Protein AF-A0A6A5UA09-F1 (afdb_monomer_lite)

InterPro domains:
  IPR013087 Zinc finger C2H2-type [PS00028] (313-337)
  IPR036188 FAD/NAD(P)-binding domain superfamily [G3DSA:3.50.50.60] (400-517)
  IPR036188 FAD/NAD(P)-binding domain superfamily [SSF51905] (401-532)

Secondary structure (DSSP, 8-state):
----TTPPTTGGGSPP-TT-EE-TTS-EEEEHHHHTS-SS--S-TT---TTGGGS-HHHHHHHHHT--HHHHHHHTTT-HHHHHHHHHHHHT-TT-EEEEEHHHHHTT--TTT-SB--TTGGG--EEEEEESS--SGGGT-SS-GGGSSSS-S---------S--HHHHHHHHHHHHHHH-TT--EEEEEEEEEEPTTPPSPHHHHHHHHTS-TTSEEEEEEEEE----SSSS----EEEEEEEESSSEEEE------EEEPPBPPP-HHHHHHHHHHHHHHHHHHHHHHHHHHHHHHHHHHHHSS----EE-SSTT---EESSHHHHHHHHHHH-------GGGHHHHHHHHHHHHHHHHHHHHHHHHHHHHH----SS--HHHHHHHHHHHHHHHHS-----STT-B-SS-TTTSS-GGGTTSS--SSS-BHHHHHHHHHHHHHHTTGGGG---S---------SS----PPPP-SS-PPP-S-------SS--PPP---TTGGG--SEEEETTB--TTS--TT--EEEE---SS----TTTTTS-SS-TTSSPPPP-SSSS--TTT-SS-EEEEPEEEEEETTEEEEE-SSSSEEEEE-SEEEE--S--SS--EEEE---

Structure (mmCIF, N/CA/C/O backbone):
data_AF-A0A6A5UA09-F1
#
_entry.id   AF-A0A6A5UA09-F1
#
loop_
_atom_site.group_PDB
_atom_site.id
_atom_site.type_symbol
_atom_site.label_atom_id
_atom_site.label_alt_id
_atom_site.label_comp_id
_atom_site.label_asym_id
_atom_site.label_entity_id
_atom_site.label_seq_id
_atom_site.pdbx_PDB_ins_code
_atom_site.Cartn_x
_atom_site.Cartn_y
_atom_site.Cartn_z
_atom_site.occupancy
_atom_site.B_iso_or_equiv
_atom_site.auth_seq_id
_atom_site.auth_comp_id
_atom_site.auth_asym_id
_atom_site.auth_atom_id
_atom_site.pdbx_PDB_model_num
ATOM 1 N N . MET A 1 1 ? 24.509 9.414 -16.186 1.00 39.59 1 MET A N 1
ATOM 2 C CA . MET A 1 1 ? 25.028 8.058 -15.908 1.00 39.59 1 MET A CA 1
ATOM 3 C C . MET A 1 1 ? 23.828 7.157 -15.716 1.00 39.59 1 MET A C 1
ATOM 5 O O . MET A 1 1 ? 22.984 7.497 -14.903 1.00 39.59 1 MET A O 1
ATOM 9 N N . THR A 1 2 ? 23.693 6.098 -16.506 1.00 43.97 2 THR A N 1
ATOM 10 C CA . THR A 1 2 ? 22.607 5.115 -16.386 1.00 43.97 2 THR A CA 1
ATOM 11 C C . THR A 1 2 ? 22.730 4.363 -15.059 1.00 43.97 2 THR A C 1
ATOM 13 O O . THR A 1 2 ? 23.790 3.827 -14.731 1.00 43.97 2 THR A O 1
ATOM 16 N N . TRP A 1 3 ? 21.652 4.367 -14.272 1.00 59.06 3 TRP A N 1
ATOM 17 C CA . TRP A 1 3 ? 21.629 3.852 -12.898 1.00 59.06 3 TRP A CA 1
ATOM 18 C C . TRP A 1 3 ? 21.174 2.381 -12.801 1.00 59.06 3 TRP A C 1
ATOM 20 O O . TRP A 1 3 ? 21.311 1.781 -11.744 1.00 59.06 3 TRP A O 1
ATOM 30 N N . TYR A 1 4 ? 20.725 1.754 -13.897 1.00 67.88 4 TYR A N 1
ATOM 31 C CA . TYR A 1 4 ? 20.035 0.448 -13.925 1.00 67.88 4 TYR A CA 1
ATOM 32 C C . TYR A 1 4 ? 20.914 -0.798 -13.714 1.00 67.88 4 TYR A C 1
ATOM 34 O O . TYR A 1 4 ? 20.910 -1.726 -14.519 1.00 67.88 4 TYR A O 1
ATOM 42 N N . ARG A 1 5 ? 21.703 -0.843 -12.642 1.00 72.31 5 ARG A N 1
ATOM 43 C CA . ARG A 1 5 ? 22.715 -1.889 -12.430 1.00 72.31 5 ARG A CA 1
ATOM 44 C C . ARG A 1 5 ? 22.171 -3.224 -11.907 1.00 72.31 5 ARG A C 1
ATOM 46 O O . ARG A 1 5 ? 22.930 -4.189 -11.890 1.00 72.31 5 ARG A O 1
ATOM 53 N N . ALA A 1 6 ? 20.904 -3.296 -11.492 1.00 74.00 6 ALA A N 1
ATOM 54 C CA . ALA A 1 6 ? 20.321 -4.424 -10.756 1.00 74.00 6 ALA A CA 1
ATOM 55 C C . ALA A 1 6 ? 19.254 -5.228 -11.531 1.00 74.00 6 ALA A C 1
ATOM 57 O O . ALA A 1 6 ? 18.403 -5.885 -10.931 1.00 74.00 6 ALA A O 1
ATOM 58 N N . ILE A 1 7 ? 19.280 -5.202 -12.869 1.00 77.75 7 ILE A N 1
ATOM 59 C CA . ILE A 1 7 ? 18.317 -5.952 -13.695 1.00 77.75 7 ILE A CA 1
ATOM 60 C C . ILE A 1 7 ? 18.485 -7.477 -13.460 1.00 77.75 7 ILE A C 1
ATOM 62 O O . ILE A 1 7 ? 19.593 -8.004 -13.651 1.00 77.75 7 ILE A O 1
ATOM 66 N N . PRO A 1 8 ? 17.424 -8.224 -13.073 1.00 71.88 8 PRO A N 1
ATOM 67 C CA . PRO A 1 8 ? 17.514 -9.660 -12.780 1.00 71.88 8 PRO A CA 1
ATOM 68 C C . PRO A 1 8 ? 17.943 -10.524 -13.978 1.00 71.88 8 PRO A C 1
ATOM 70 O O . PRO A 1 8 ? 17.661 -10.213 -15.134 1.00 71.88 8 PRO A O 1
ATOM 73 N N . LYS A 1 9 ? 18.612 -11.654 -13.715 1.00 75.19 9 LYS A N 1
ATOM 74 C CA . LYS A 1 9 ? 19.022 -12.615 -14.759 1.00 75.19 9 LYS A CA 1
ATOM 75 C C . LYS A 1 9 ? 17.807 -13.325 -15.366 1.00 75.19 9 LYS A C 1
ATOM 77 O O . LYS A 1 9 ? 16.845 -13.604 -14.653 1.00 75.19 9 LYS A O 1
ATOM 82 N N . GLY A 1 10 ? 17.839 -13.604 -16.674 1.00 75.06 10 GLY A N 1
ATOM 83 C CA . GLY A 1 10 ? 16.742 -14.270 -17.387 1.00 75.06 10 GLY A CA 1
ATOM 84 C C . GLY A 1 10 ? 15.466 -13.435 -17.533 1.00 75.06 10 GLY A C 1
ATOM 85 O O . GLY A 1 10 ? 14.432 -13.960 -17.946 1.00 75.06 10 GLY A O 1
ATOM 86 N N . PHE A 1 11 ? 15.501 -12.144 -17.190 1.00 75.44 11 PHE A N 1
ATOM 87 C CA . PHE A 1 11 ? 14.298 -11.318 -17.138 1.00 75.44 11 PHE A CA 1
ATOM 88 C C . PHE A 1 11 ? 13.631 -11.125 -18.514 1.00 75.44 11 PHE A C 1
ATOM 90 O O . PHE A 1 11 ? 12.405 -11.147 -18.600 1.00 75.44 11 PHE A O 1
ATOM 97 N N . TRP A 1 12 ? 14.415 -11.087 -19.598 1.00 82.62 12 TRP A N 1
ATOM 98 C CA . TRP A 1 12 ? 13.968 -11.069 -21.005 1.00 82.62 12 TRP A CA 1
ATOM 99 C C . TRP A 1 12 ? 12.974 -12.177 -21.390 1.00 82.62 12 TRP A C 1
ATOM 101 O O . TRP A 1 12 ? 12.214 -12.045 -22.356 1.00 82.62 12 TRP A O 1
ATOM 111 N N . GLN A 1 13 ? 12.915 -13.263 -20.618 1.00 82.12 13 GLN A N 1
ATOM 112 C CA . GLN A 1 13 ? 11.982 -14.365 -20.844 1.00 82.12 13 GLN A CA 1
ATOM 113 C C . GLN A 1 13 ? 10.541 -14.025 -20.440 1.00 82.12 13 GLN A C 1
ATOM 115 O O . GLN A 1 13 ? 9.606 -14.693 -20.893 1.00 82.12 13 GLN A O 1
ATOM 120 N N . ARG A 1 14 ? 10.325 -12.966 -19.652 1.00 76.69 14 ARG A N 1
ATOM 121 C CA . ARG A 1 14 ? 8.996 -12.542 -19.198 1.00 76.69 14 ARG A CA 1
ATOM 122 C C . ARG A 1 14 ? 8.246 -11.718 -20.254 1.00 76.69 14 ARG A C 1
ATOM 124 O O . ARG A 1 14 ? 8.871 -11.098 -21.116 1.00 76.69 14 ARG A O 1
ATOM 131 N N . PRO A 1 15 ? 6.901 -11.716 -20.222 1.00 76.75 15 PRO A N 1
ATOM 132 C CA . PRO A 1 15 ? 6.113 -10.847 -21.089 1.00 76.75 15 PRO A CA 1
ATOM 133 C C . PRO A 1 15 ? 6.356 -9.366 -20.759 1.00 76.75 15 PRO A C 1
ATOM 135 O O . PRO A 1 15 ? 6.518 -8.997 -19.595 1.00 76.75 15 PRO A O 1
ATOM 138 N N . LEU A 1 16 ? 6.340 -8.520 -21.795 1.00 82.25 16 LEU A N 1
ATOM 139 C CA . LEU A 1 16 ? 6.391 -7.062 -21.656 1.00 82.25 16 LEU A CA 1
ATOM 140 C C . LEU A 1 16 ? 5.157 -6.554 -20.905 1.00 82.25 16 LEU A C 1
ATOM 142 O O . LEU A 1 16 ? 4.032 -6.942 -21.220 1.00 82.25 16 LEU A O 1
ATOM 146 N N . ASN A 1 17 ? 5.370 -5.685 -19.916 1.00 82.00 17 ASN A N 1
ATOM 147 C CA . ASN A 1 17 ? 4.296 -5.111 -19.115 1.00 82.00 17 ASN A CA 1
ATOM 148 C C . ASN A 1 17 ? 4.657 -3.703 -18.626 1.00 82.00 17 ASN A C 1
ATOM 150 O O . ASN A 1 17 ? 5.453 -3.552 -17.702 1.00 82.00 17 ASN A O 1
ATOM 154 N N . PHE A 1 18 ? 4.021 -2.691 -19.213 1.00 83.69 18 PHE A N 1
ATOM 155 C CA . PHE A 1 18 ? 4.249 -1.279 -18.898 1.00 83.69 18 PHE A CA 1
ATOM 156 C C . PHE A 1 18 ? 3.587 -0.795 -17.596 1.00 83.69 18 PHE A C 1
ATOM 158 O O . PHE A 1 18 ? 3.824 0.339 -17.188 1.00 83.69 18 PHE A O 1
ATOM 165 N N . ASP A 1 19 ? 2.803 -1.646 -16.923 1.00 80.94 19 ASP A N 1
ATOM 166 C CA . ASP A 1 19 ? 2.240 -1.356 -15.595 1.00 80.94 19 ASP A CA 1
ATOM 167 C C . ASP A 1 19 ? 3.234 -1.666 -14.454 1.00 80.94 19 ASP A C 1
ATOM 169 O O . ASP A 1 19 ? 2.888 -1.543 -13.278 1.00 80.94 19 ASP A O 1
ATOM 173 N N . LEU A 1 20 ? 4.449 -2.137 -14.759 1.00 84.38 20 LEU A N 1
ATOM 174 C CA . LEU A 1 20 ? 5.466 -2.414 -13.744 1.00 84.38 20 LEU A CA 1
ATOM 175 C C . LEU A 1 20 ? 6.141 -1.135 -13.246 1.00 84.38 20 LEU A C 1
ATOM 177 O O . LEU A 1 20 ? 6.183 -0.110 -13.918 1.00 84.38 20 LEU A O 1
ATOM 181 N N . HIS A 1 21 ? 6.664 -1.218 -12.029 1.00 89.50 21 HIS A N 1
ATOM 182 C CA . HIS A 1 21 ? 7.449 -0.173 -11.387 1.00 89.50 21 HIS A CA 1
ATOM 183 C C . HIS A 1 21 ? 8.883 -0.679 -11.231 1.00 89.50 21 HIS A C 1
ATOM 185 O O . HIS A 1 21 ? 9.082 -1.885 -11.114 1.00 89.50 21 HIS A O 1
ATOM 191 N N . ALA A 1 22 ? 9.872 0.208 -11.192 1.00 87.12 22 ALA A N 1
ATOM 192 C CA . ALA A 1 22 ? 11.252 -0.131 -10.870 1.00 87.12 22 ALA A CA 1
ATOM 193 C C . ALA A 1 22 ? 11.823 0.827 -9.824 1.00 87.12 22 ALA A C 1
ATOM 195 O O . ALA A 1 22 ? 11.315 1.930 -9.642 1.00 87.12 22 ALA A O 1
ATOM 196 N N . THR A 1 23 ? 12.861 0.390 -9.119 1.00 85.50 23 THR A N 1
ATOM 197 C CA . THR A 1 23 ? 13.759 1.286 -8.390 1.00 85.50 23 THR A CA 1
ATOM 198 C C . THR A 1 23 ? 14.693 1.981 -9.377 1.00 85.50 23 THR A C 1
ATOM 200 O O . THR A 1 23 ? 14.866 1.524 -10.509 1.00 85.50 23 THR A O 1
ATOM 203 N N . THR A 1 24 ? 15.374 3.036 -8.934 1.00 80.06 24 THR A N 1
ATOM 204 C CA . THR A 1 24 ? 16.373 3.752 -9.747 1.00 80.06 24 THR A CA 1
ATOM 205 C C . THR A 1 24 ? 17.519 2.849 -10.212 1.00 80.06 24 THR A C 1
ATOM 207 O O . THR A 1 24 ? 18.127 3.097 -11.250 1.00 80.06 24 THR A O 1
ATOM 210 N N . ASN A 1 25 ? 17.793 1.762 -9.480 1.00 80.75 25 ASN A N 1
ATOM 211 C CA . ASN A 1 25 ? 18.780 0.754 -9.864 1.00 80.75 25 ASN A CA 1
ATOM 212 C C . ASN A 1 25 ? 18.248 -0.299 -10.851 1.00 80.75 25 ASN A C 1
ATOM 214 O O . ASN A 1 25 ? 18.995 -1.188 -11.260 1.00 80.75 25 ASN A O 1
ATOM 218 N N . GLY A 1 26 ? 16.982 -0.212 -11.261 1.00 81.00 26 GLY A N 1
ATOM 219 C CA . GLY A 1 26 ? 16.359 -1.109 -12.232 1.00 81.00 26 GLY A CA 1
ATOM 220 C C . GLY A 1 26 ? 15.736 -2.372 -11.634 1.00 81.00 26 GLY A C 1
ATOM 221 O O . GLY A 1 26 ? 15.387 -3.290 -12.378 1.00 81.00 26 GLY A O 1
ATOM 222 N N . GLU A 1 27 ? 15.571 -2.451 -10.309 1.00 82.69 27 GLU A N 1
ATOM 223 C CA . GLU A 1 27 ? 14.854 -3.572 -9.702 1.00 82.69 27 GLU A CA 1
ATOM 224 C C . GLU A 1 27 ? 13.352 -3.376 -9.764 1.00 82.69 27 GLU A C 1
ATOM 226 O O . GLU A 1 27 ? 12.819 -2.384 -9.275 1.00 82.69 27 GLU A O 1
ATOM 231 N N . LEU A 1 28 ? 12.638 -4.372 -10.267 1.00 82.12 28 LEU A N 1
ATOM 232 C CA . LEU A 1 28 ? 11.202 -4.240 -10.431 1.00 82.12 28 LEU A CA 1
ATOM 233 C C . LEU A 1 28 ? 10.437 -4.395 -9.114 1.00 82.12 28 LEU A C 1
ATOM 235 O O . LEU A 1 28 ? 10.789 -5.171 -8.221 1.00 82.12 28 LEU A O 1
ATOM 239 N N . ARG A 1 29 ? 9.338 -3.657 -9.037 1.00 86.50 29 ARG A N 1
ATOM 240 C CA . ARG A 1 29 ? 8.303 -3.700 -8.014 1.00 86.50 29 ARG A CA 1
ATOM 241 C C . ARG A 1 29 ? 6.969 -3.913 -8.719 1.00 86.50 29 ARG A C 1
ATOM 243 O O . ARG A 1 29 ? 6.715 -3.359 -9.790 1.00 86.50 29 ARG A O 1
ATOM 250 N N . ILE A 1 30 ? 6.114 -4.742 -8.137 1.00 87.56 30 ILE A N 1
ATOM 251 C CA . ILE A 1 30 ? 4.817 -5.077 -8.724 1.00 87.56 30 ILE A CA 1
ATOM 252 C C . ILE A 1 30 ? 3.754 -4.268 -7.976 1.00 87.56 30 ILE A C 1
ATOM 254 O O . ILE A 1 30 ? 3.595 -4.452 -6.770 1.00 87.56 30 ILE A O 1
ATOM 258 N N . PRO A 1 31 ? 3.007 -3.372 -8.640 1.00 87.06 31 PRO A N 1
ATOM 259 C CA . PRO A 1 31 ? 1.875 -2.713 -7.999 1.00 87.06 31 PRO A CA 1
ATOM 260 C C . PRO A 1 31 ? 0.827 -3.734 -7.557 1.00 87.06 31 PRO A C 1
ATOM 262 O O . PRO A 1 31 ? 0.513 -4.655 -8.316 1.00 87.06 31 PRO A O 1
ATOM 265 N N . PHE A 1 32 ? 0.220 -3.547 -6.382 1.00 86.88 32 PHE A N 1
ATOM 266 C CA . PHE A 1 32 ? -0.819 -4.456 -5.885 1.00 86.88 32 PHE A CA 1
ATOM 267 C C . PHE A 1 32 ? -1.935 -4.706 -6.906 1.00 86.88 32 PHE A C 1
ATOM 269 O O . PHE A 1 32 ? -2.311 -5.847 -7.148 1.00 86.88 32 PHE A O 1
ATOM 276 N N . ALA A 1 33 ? -2.408 -3.649 -7.578 1.00 80.62 33 ALA A N 1
ATOM 277 C CA . ALA A 1 33 ? -3.451 -3.747 -8.599 1.00 80.62 33 ALA A CA 1
ATOM 278 C C . ALA A 1 33 ? -3.078 -4.683 -9.761 1.00 80.62 33 ALA A C 1
ATOM 280 O O . ALA A 1 33 ? -3.964 -5.240 -10.404 1.00 80.62 33 ALA A O 1
ATOM 281 N N . ARG A 1 34 ? -1.782 -4.865 -10.040 1.00 81.69 34 ARG A N 1
ATOM 282 C CA . ARG A 1 34 ? -1.300 -5.824 -11.036 1.00 81.69 34 ARG A CA 1
ATOM 283 C C . ARG A 1 34 ? -1.165 -7.226 -10.454 1.00 81.69 34 ARG A C 1
ATOM 285 O O . ARG A 1 34 ? -1.489 -8.180 -11.149 1.00 81.69 34 ARG A O 1
ATOM 292 N N . TYR A 1 35 ? -0.709 -7.338 -9.211 1.00 83.69 35 TYR A N 1
ATOM 293 C CA . TYR A 1 35 ? -0.572 -8.613 -8.507 1.00 83.69 35 TYR A CA 1
ATOM 294 C C . TYR A 1 35 ? -1.899 -9.384 -8.417 1.00 83.69 35 TYR A C 1
ATOM 296 O O . TYR A 1 35 ? -1.927 -10.593 -8.613 1.00 83.69 35 TYR A O 1
ATOM 304 N N . ILE A 1 36 ? -3.008 -8.672 -8.210 1.00 81.94 36 ILE A N 1
ATOM 305 C CA . ILE A 1 36 ? -4.350 -9.264 -8.103 1.00 81.94 36 ILE A CA 1
ATOM 306 C C . ILE A 1 36 ? -5.086 -9.419 -9.446 1.00 81.94 36 ILE A C 1
ATOM 308 O O . ILE A 1 36 ? -6.236 -9.855 -9.467 1.00 81.94 36 ILE A O 1
ATOM 312 N N . ARG A 1 37 ? -4.481 -9.026 -10.577 1.00 74.31 37 ARG A N 1
ATOM 313 C CA . ARG A 1 37 ? -5.113 -9.179 -11.898 1.00 74.31 37 ARG A CA 1
ATOM 314 C C . ARG A 1 37 ? -4.883 -10.600 -12.430 1.00 74.31 37 ARG A C 1
ATOM 316 O O . ARG A 1 37 ? -3.743 -11.058 -12.405 1.00 74.31 37 ARG A O 1
ATOM 323 N N . PRO A 1 38 ? -5.914 -11.270 -12.978 1.00 63.28 38 PRO A N 1
ATOM 324 C CA . PRO A 1 38 ? -5.740 -12.557 -13.647 1.00 63.28 38 PRO A CA 1
ATOM 325 C C . PRO A 1 38 ? -4.747 -12.443 -14.809 1.00 63.28 38 PRO A C 1
ATOM 327 O O . PRO A 1 38 ? -4.749 -11.444 -15.533 1.00 63.28 38 PRO A O 1
ATOM 330 N N . SER A 1 39 ? -3.915 -13.467 -15.000 1.00 54.62 39 SER A N 1
ATOM 331 C CA . SER A 1 39 ? -2.954 -13.541 -16.106 1.00 54.62 39 SER A CA 1
ATOM 332 C C . SER A 1 39 ? -3.640 -13.691 -17.469 1.00 54.62 39 SER A C 1
ATOM 334 O O . SER A 1 39 ? -3.159 -13.104 -18.433 1.00 54.62 39 SER A O 1
ATOM 336 N N . GLU A 1 40 ? -4.793 -14.367 -17.534 1.00 50.22 40 GLU A N 1
ATOM 337 C CA . GLU A 1 40 ? -5.684 -14.458 -18.699 1.00 50.22 40 GLU A CA 1
ATOM 338 C C . GLU A 1 40 ? -7.146 -14.611 -18.231 1.00 50.22 40 GLU A C 1
ATOM 340 O O . GLU A 1 40 ? -7.437 -15.330 -17.274 1.00 50.22 40 GLU A O 1
ATOM 345 N N . SER A 1 41 ? -8.086 -13.926 -18.890 1.00 41.38 41 SER A N 1
ATOM 346 C CA . SER A 1 41 ? -9.528 -14.063 -18.637 1.00 41.38 41 SER A CA 1
ATOM 347 C C . SER A 1 41 ? -10.031 -15.387 -19.221 1.00 41.38 41 SER A C 1
ATOM 349 O O . SER A 1 41 ? -10.521 -15.424 -20.347 1.00 41.38 41 SER A O 1
ATOM 351 N N . THR A 1 42 ? -9.926 -16.480 -18.471 1.00 39.22 42 THR A N 1
ATOM 352 C CA . THR A 1 42 ? -10.472 -17.786 -18.885 1.00 39.22 42 THR A CA 1
ATOM 353 C C . THR A 1 42 ? -11.928 -18.001 -18.465 1.00 39.22 42 THR A C 1
ATOM 355 O O . THR A 1 42 ? -12.524 -19.004 -18.856 1.00 39.22 42 THR A O 1
ATOM 358 N N . CYS A 1 43 ? -12.540 -17.077 -17.715 1.00 40.34 43 CYS A N 1
ATOM 359 C CA . CYS A 1 43 ? -13.891 -17.274 -17.189 1.00 40.34 43 CYS A CA 1
ATOM 360 C C . CYS A 1 43 ? -14.958 -16.499 -17.975 1.00 40.34 43 CYS A C 1
ATOM 362 O O . CYS A 1 43 ? -14.904 -15.276 -18.095 1.00 40.34 43 CYS A O 1
ATOM 364 N N . SER A 1 44 ? -15.953 -17.236 -18.478 1.00 39.56 44 SER A N 1
ATOM 365 C CA . SER A 1 44 ? -17.200 -16.679 -19.006 1.00 39.56 44 SER A CA 1
ATOM 366 C C . SER A 1 44 ? -17.919 -15.874 -17.910 1.00 39.56 44 SER A C 1
ATOM 368 O O . SER A 1 44 ? -18.040 -16.376 -16.788 1.00 39.56 44 SER A O 1
ATOM 370 N N . PRO A 1 45 ? -18.441 -14.669 -18.208 1.00 45.38 45 PRO A N 1
ATOM 371 C CA . PRO A 1 45 ? -19.166 -13.835 -17.245 1.00 45.38 45 PRO A CA 1
ATOM 372 C C . PRO A 1 45 ? -20.468 -14.464 -16.702 1.00 45.38 45 PRO A C 1
ATOM 374 O O . PRO A 1 45 ? -21.038 -13.926 -15.756 1.00 45.38 45 PRO A O 1
ATOM 377 N N . ASP A 1 46 ? -20.914 -15.607 -17.242 1.00 38.84 46 ASP A N 1
ATOM 378 C CA . ASP A 1 46 ? -22.177 -16.268 -16.872 1.00 38.84 46 ASP A CA 1
ATOM 379 C C . ASP A 1 46 ? -22.041 -17.434 -15.871 1.00 38.84 46 ASP A C 1
ATOM 381 O O . ASP A 1 46 ? -23.046 -18.019 -15.455 1.00 38.84 46 ASP A O 1
ATOM 385 N N . ALA A 1 47 ? -20.828 -17.795 -15.438 1.00 46.00 47 ALA A N 1
ATOM 386 C CA . ALA A 1 47 ? -20.649 -18.830 -14.419 1.00 46.00 47 ALA A CA 1
ATOM 387 C C . ALA A 1 47 ? -20.879 -18.241 -13.019 1.00 46.00 47 ALA A C 1
ATOM 389 O O . ALA A 1 47 ? -19.948 -17.875 -12.302 1.00 46.00 47 ALA A O 1
ATOM 390 N N . ALA A 1 48 ? -22.145 -18.128 -12.624 1.00 48.31 48 ALA A N 1
ATOM 391 C CA . ALA A 1 48 ? -22.489 -17.764 -11.261 1.00 48.31 48 ALA A CA 1
ATOM 392 C C . ALA A 1 48 ? -21.802 -18.738 -10.274 1.00 48.31 48 ALA A C 1
ATOM 394 O O . ALA A 1 48 ? -21.747 -19.948 -10.505 1.00 48.31 48 ALA A O 1
ATOM 395 N N . PHE A 1 49 ? -21.335 -18.210 -9.138 1.00 59.84 49 PHE A N 1
ATOM 396 C CA . PHE A 1 49 ? -20.655 -18.935 -8.053 1.00 59.84 49 PHE A CA 1
ATOM 397 C C . PHE A 1 49 ? -21.582 -19.488 -6.924 1.00 59.84 49 PHE A C 1
ATOM 399 O O . PHE A 1 49 ? -21.085 -19.726 -5.822 1.00 59.84 49 PHE A O 1
ATOM 406 N N . PRO A 1 50 ? -22.917 -19.694 -7.078 1.00 57.00 50 PRO A N 1
ATOM 407 C CA . PRO A 1 50 ? -23.806 -19.932 -5.940 1.00 57.00 50 PRO A CA 1
ATOM 408 C C . PRO A 1 50 ? -23.644 -21.327 -5.325 1.00 57.00 50 PRO A C 1
ATOM 410 O O . PRO A 1 50 ? -24.065 -21.541 -4.193 1.00 57.00 50 PRO A O 1
ATOM 413 N N . GLN A 1 51 ? -23.032 -22.286 -6.031 1.00 63.41 51 GLN A N 1
ATOM 414 C CA . GLN A 1 51 ? -22.784 -23.623 -5.476 1.00 63.41 51 GLN A CA 1
ATOM 415 C C . GLN A 1 51 ? -21.707 -23.611 -4.385 1.00 63.41 51 GLN A C 1
ATOM 417 O O . GLN A 1 51 ? -21.783 -24.404 -3.452 1.00 63.41 51 GLN A O 1
ATOM 422 N N . PHE A 1 52 ? -20.745 -22.688 -4.462 1.00 69.56 52 PHE A N 1
ATOM 423 C CA . PHE A 1 52 ? -19.666 -22.582 -3.485 1.00 69.56 52 PHE A CA 1
ATOM 424 C C . PHE A 1 52 ? -20.180 -22.188 -2.098 1.00 69.56 52 PHE A C 1
ATOM 426 O O . PHE A 1 52 ? -19.820 -22.812 -1.104 1.00 69.56 52 PHE A O 1
ATOM 433 N N . SER A 1 53 ? -21.091 -21.213 -2.037 1.00 66.88 53 SER A N 1
ATOM 434 C CA . SER A 1 53 ? -21.710 -20.764 -0.784 1.00 66.88 53 SER A CA 1
ATOM 435 C C . SER A 1 53 ? -22.564 -21.843 -0.105 1.00 66.88 53 SER A C 1
ATOM 437 O O . SER A 1 53 ? -22.849 -21.722 1.082 1.00 66.88 53 SER A O 1
ATOM 439 N N . ASN A 1 54 ? -22.948 -22.896 -0.837 1.00 73.50 54 ASN A N 1
ATOM 440 C CA . ASN A 1 54 ? -23.696 -24.040 -0.309 1.00 73.50 54 ASN A CA 1
ATOM 441 C C . ASN A 1 54 ? -22.791 -25.167 0.221 1.00 73.50 54 ASN A C 1
ATOM 443 O O . ASN A 1 54 ? -23.298 -26.127 0.801 1.00 73.50 54 ASN A O 1
ATOM 447 N N . LEU A 1 55 ? -21.470 -25.088 0.021 1.00 76.50 55 LEU A N 1
ATOM 448 C CA . LEU A 1 55 ? -20.537 -26.056 0.595 1.00 76.50 55 LEU A CA 1
ATOM 449 C C . LEU A 1 55 ? -20.444 -25.869 2.121 1.00 76.50 55 LEU A C 1
ATOM 451 O O . LEU A 1 55 ? -20.527 -24.737 2.597 1.00 76.50 55 LEU A O 1
ATOM 455 N N . PRO A 1 56 ? -20.205 -26.938 2.900 1.00 84.81 56 PRO A N 1
ATOM 456 C CA . PRO A 1 56 ? -19.769 -26.821 4.290 1.00 84.81 56 PRO A CA 1
ATOM 457 C C . PRO A 1 56 ? -18.575 -25.869 4.430 1.00 84.81 56 PRO A C 1
ATOM 459 O O . PRO A 1 56 ? -17.698 -25.840 3.559 1.00 84.81 56 PRO A O 1
ATOM 462 N N . VAL A 1 57 ? -18.524 -25.115 5.530 1.00 76.94 57 VAL A N 1
ATOM 463 C CA . VAL A 1 57 ? -17.496 -24.088 5.782 1.00 76.94 57 VAL A CA 1
ATOM 464 C C . VAL A 1 57 ? -16.081 -24.664 5.658 1.00 76.94 57 VAL A C 1
ATOM 466 O O . VAL A 1 57 ? -15.197 -24.026 5.095 1.00 76.94 57 VAL A O 1
ATOM 469 N N . GLU A 1 58 ? -15.869 -25.903 6.092 1.00 82.00 58 GLU A N 1
ATOM 470 C CA . GLU A 1 58 ? -14.584 -26.598 6.015 1.00 82.00 58 GLU A CA 1
ATOM 471 C C . GLU A 1 58 ? -14.130 -26.827 4.567 1.00 82.00 58 GLU A C 1
ATOM 473 O O . GLU A 1 58 ? -12.942 -26.711 4.258 1.00 82.00 58 GLU A O 1
ATOM 478 N N . LEU A 1 59 ? -15.066 -27.137 3.663 1.00 82.75 59 LEU A N 1
ATOM 479 C CA . LEU A 1 59 ? -14.771 -27.293 2.239 1.00 82.75 59 LEU A CA 1
ATOM 480 C C . LEU A 1 59 ? -14.556 -25.937 1.568 1.00 82.75 59 LEU A C 1
ATOM 482 O O . LEU A 1 59 ? -13.654 -25.825 0.741 1.00 82.75 59 LEU A O 1
ATOM 486 N N . GLN A 1 60 ? -15.307 -24.903 1.962 1.00 82.12 60 GLN A N 1
ATOM 487 C CA . GLN A 1 60 ? -15.061 -23.538 1.489 1.00 82.12 60 GLN A CA 1
ATOM 488 C C . GLN A 1 60 ? -13.640 -23.077 1.847 1.00 82.12 60 GLN A C 1
ATOM 490 O O . GLN A 1 60 ? -12.922 -22.590 0.978 1.00 82.12 60 GLN A O 1
ATOM 495 N N . LEU A 1 61 ? -13.196 -23.306 3.088 1.00 82.12 61 LEU A N 1
ATOM 496 C CA . LEU A 1 61 ? -11.848 -22.951 3.543 1.00 82.12 61 LEU A CA 1
ATOM 497 C C . LEU A 1 61 ? -10.746 -23.716 2.794 1.00 82.12 61 LEU A C 1
ATOM 499 O O . LEU A 1 61 ? -9.751 -23.112 2.406 1.00 82.12 61 LEU A O 1
ATOM 503 N N . ARG A 1 62 ? -10.921 -25.020 2.534 1.00 85.19 62 ARG A N 1
ATOM 504 C CA . ARG A 1 62 ? -9.947 -25.805 1.747 1.00 85.19 62 ARG A CA 1
ATOM 505 C C . ARG A 1 62 ? -9.823 -25.325 0.305 1.00 85.19 62 ARG A C 1
ATOM 507 O O . ARG A 1 62 ? -8.726 -25.310 -0.248 1.00 85.19 62 ARG A O 1
ATOM 514 N N . VAL A 1 63 ? -10.945 -24.949 -0.304 1.00 84.19 63 VAL A N 1
ATOM 515 C CA . VAL A 1 63 ? -10.948 -24.378 -1.654 1.00 84.19 63 VAL A CA 1
ATOM 516 C C . VAL A 1 63 ? -10.235 -23.029 -1.647 1.00 84.19 63 VAL A C 1
ATOM 518 O O . VAL A 1 63 ? -9.341 -22.842 -2.463 1.00 84.19 63 VAL A O 1
ATOM 521 N N . LEU A 1 64 ? -10.547 -22.142 -0.692 1.00 85.62 64 LEU A N 1
ATOM 522 C CA . LEU A 1 64 ? -9.863 -20.851 -0.550 1.00 85.62 64 LEU A CA 1
ATOM 523 C C . LEU A 1 64 ? -8.345 -21.014 -0.397 1.00 85.62 64 LEU A C 1
ATOM 525 O O . LEU A 1 64 ? -7.594 -20.305 -1.051 1.00 85.62 64 LEU A O 1
ATOM 529 N N . GLN A 1 65 ? -7.884 -21.978 0.405 1.00 86.56 65 GLN A N 1
ATOM 530 C CA . GLN A 1 65 ? -6.454 -22.278 0.578 1.00 86.56 65 GLN A CA 1
ATOM 531 C C . GLN A 1 65 ? -5.748 -22.728 -0.710 1.00 86.56 65 GLN A C 1
ATOM 533 O O . GLN A 1 65 ? -4.525 -22.688 -0.774 1.00 86.56 65 GLN A O 1
ATOM 538 N N . SER A 1 66 ? -6.503 -23.181 -1.713 1.00 85.94 66 SER A N 1
ATOM 539 C CA . SER A 1 66 ? -5.973 -23.625 -3.007 1.00 85.94 66 SER A CA 1
ATOM 540 C C . SER A 1 66 ? -6.101 -22.553 -4.098 1.00 85.94 66 SER A C 1
ATOM 542 O O . SER A 1 66 ? -5.653 -22.776 -5.221 1.00 85.94 66 SER A O 1
ATOM 544 N N . CYS A 1 67 ? -6.752 -21.423 -3.804 1.00 85.44 67 CYS A N 1
ATOM 545 C CA . CYS A 1 67 ? -6.937 -20.328 -4.749 1.00 85.44 67 CYS A CA 1
ATOM 546 C C . CYS A 1 67 ? -5.656 -19.502 -4.894 1.00 85.44 67 CYS A C 1
ATOM 548 O O . CYS A 1 67 ? -4.957 -19.239 -3.918 1.00 85.44 67 CYS A O 1
ATOM 550 N N . ASP A 1 68 ? -5.395 -19.034 -6.113 1.00 85.38 68 ASP A N 1
ATOM 551 C CA . ASP A 1 68 ? -4.350 -18.049 -6.368 1.00 85.38 68 ASP A CA 1
ATOM 552 C C . ASP A 1 68 ? -4.778 -16.635 -5.932 1.00 85.38 68 ASP A C 1
ATOM 554 O O . ASP A 1 68 ? -5.948 -16.350 -5.653 1.00 85.38 68 ASP A O 1
ATOM 558 N N . SER A 1 69 ? -3.813 -15.722 -5.881 1.00 86.50 69 SER A N 1
ATOM 559 C CA . SER A 1 69 ? -4.004 -14.347 -5.412 1.00 86.50 69 SER A CA 1
ATOM 560 C C . SER A 1 69 ? -5.062 -13.550 -6.196 1.00 86.50 69 SER A C 1
ATOM 562 O O . SER A 1 69 ? -5.896 -12.893 -5.559 1.00 86.50 69 SER A O 1
ATOM 564 N N . PRO A 1 70 ? -5.126 -13.619 -7.543 1.00 83.62 70 PRO A N 1
ATOM 565 C CA . PRO A 1 70 ? -6.228 -13.031 -8.302 1.00 83.62 70 PRO A CA 1
ATOM 566 C C . PRO A 1 70 ? -7.602 -13.602 -7.933 1.00 83.62 70 PRO A C 1
ATOM 568 O O . PRO A 1 70 ? -8.546 -12.833 -7.733 1.00 83.62 70 PRO A O 1
ATOM 571 N N . THR A 1 71 ? -7.727 -14.926 -7.791 1.00 83.38 71 THR A N 1
ATOM 572 C CA . THR A 1 71 ? -8.996 -15.563 -7.409 1.00 83.38 71 THR A CA 1
ATOM 573 C C . THR A 1 71 ? -9.410 -15.154 -5.999 1.00 83.38 71 THR A C 1
ATOM 575 O O . THR A 1 71 ? -10.558 -14.763 -5.787 1.00 83.38 71 THR A O 1
ATOM 578 N N . LEU A 1 72 ? -8.480 -15.156 -5.038 1.00 85.50 72 LEU A N 1
ATOM 579 C CA . LEU A 1 72 ? -8.732 -14.679 -3.675 1.00 85.50 72 LEU A CA 1
ATOM 580 C C . LEU A 1 72 ? -9.238 -13.232 -3.678 1.00 85.50 72 LEU A C 1
ATOM 582 O O . LEU A 1 72 ? -10.230 -12.928 -3.016 1.00 85.50 72 LEU A O 1
ATOM 586 N N . SER A 1 73 ? -8.620 -12.349 -4.468 1.00 81.94 73 SER A N 1
ATOM 587 C CA . SER A 1 73 ? -9.050 -10.953 -4.599 1.00 81.94 73 SER A CA 1
ATOM 588 C C . SER A 1 73 ? -10.464 -10.808 -5.174 1.00 81.94 73 SER A C 1
ATOM 590 O O . SER A 1 73 ? -11.244 -9.986 -4.689 1.00 81.94 73 SER A O 1
ATOM 592 N N . GLN A 1 74 ? -10.842 -11.628 -6.159 1.00 77.06 74 GLN A N 1
ATOM 593 C CA . GLN A 1 74 ? -12.213 -11.645 -6.678 1.00 77.06 74 GLN A CA 1
ATOM 594 C C . GLN A 1 74 ? -13.208 -12.146 -5.626 1.00 77.06 74 GLN A C 1
ATOM 596 O O . GLN A 1 74 ? -14.267 -11.545 -5.432 1.00 77.06 74 GLN A O 1
ATOM 601 N N . LEU A 1 75 ? -12.855 -13.198 -4.883 1.00 75.00 75 LEU A N 1
ATOM 602 C CA . LEU A 1 75 ? -13.707 -13.758 -3.833 1.00 75.00 75 LEU A CA 1
ATOM 603 C C . LEU A 1 75 ? -13.951 -12.773 -2.686 1.00 75.00 75 LEU A C 1
ATOM 605 O O . LEU A 1 75 ? -15.042 -12.781 -2.111 1.00 75.00 75 LEU A O 1
ATOM 609 N N . MET A 1 76 ? -13.022 -11.846 -2.421 1.00 72.50 76 MET A N 1
ATOM 610 C CA . MET A 1 76 ? -13.244 -10.756 -1.460 1.00 72.50 76 MET A CA 1
ATOM 611 C C . MET A 1 76 ? -14.456 -9.873 -1.780 1.00 72.50 76 MET A C 1
ATOM 613 O O . MET A 1 76 ? -15.005 -9.216 -0.889 1.00 72.50 76 MET A O 1
ATOM 617 N N . GLN A 1 77 ? -14.884 -9.848 -3.041 1.00 68.12 77 GLN A N 1
ATOM 618 C CA . GLN A 1 77 ? -15.987 -9.016 -3.513 1.00 68.12 77 GLN A CA 1
ATOM 619 C C . GLN A 1 77 ? -17.349 -9.724 -3.418 1.00 68.12 77 GLN A C 1
ATOM 621 O O . GLN A 1 77 ? -18.369 -9.106 -3.709 1.00 68.12 77 GLN A O 1
ATOM 626 N N . THR A 1 78 ? -17.387 -10.993 -2.990 1.00 62.12 78 THR A N 1
ATOM 627 C CA . THR A 1 78 ? -18.599 -11.833 -3.045 1.00 62.12 78 THR A CA 1
ATOM 628 C C . THR A 1 78 ? -19.438 -11.823 -1.764 1.00 62.12 78 THR A C 1
ATOM 630 O O . THR A 1 78 ? -20.649 -11.652 -1.841 1.00 62.12 78 THR A O 1
ATOM 633 N N . SER A 1 79 ? -18.830 -11.998 -0.584 1.00 67.38 79 SER A N 1
ATOM 634 C CA . SER A 1 79 ? -19.525 -11.980 0.716 1.00 67.38 79 SER A CA 1
ATOM 635 C C . SER A 1 79 ? -18.597 -11.536 1.850 1.00 67.38 79 SER A C 1
ATOM 637 O O . SER A 1 79 ? -17.376 -11.587 1.710 1.00 67.38 79 SER A O 1
ATOM 639 N N . SER A 1 80 ? -19.155 -11.115 2.990 1.00 65.31 80 SER A N 1
ATOM 640 C CA . SER A 1 80 ? -18.372 -10.663 4.154 1.00 65.31 80 SER A CA 1
ATOM 641 C C . SER A 1 80 ? -17.507 -11.772 4.766 1.00 65.31 80 SER A C 1
ATOM 643 O O . SER A 1 80 ? -16.344 -11.532 5.084 1.00 65.31 80 SER A O 1
ATOM 645 N N . PHE A 1 81 ? -18.040 -12.992 4.879 1.00 72.31 81 PHE A N 1
ATOM 646 C CA . PHE A 1 81 ? -17.298 -14.150 5.384 1.00 72.31 81 PHE A CA 1
ATOM 647 C C . PHE A 1 81 ? -16.107 -14.491 4.478 1.00 72.31 81 PHE A C 1
ATOM 649 O O . PHE A 1 81 ? -14.968 -14.550 4.942 1.00 72.31 81 PHE A O 1
ATOM 656 N N . LEU A 1 82 ? -16.354 -14.633 3.171 1.00 73.25 82 LEU A N 1
ATOM 657 C CA . LEU A 1 82 ? -15.305 -14.959 2.202 1.00 73.25 82 LEU A CA 1
ATOM 658 C C . LEU A 1 82 ? -14.280 -13.840 2.075 1.00 73.25 82 LEU A C 1
ATOM 660 O O . LEU A 1 82 ? -13.099 -14.117 1.911 1.00 73.25 82 LEU A O 1
ATOM 664 N N . ARG A 1 83 ? -14.701 -12.583 2.222 1.00 77.69 83 ARG A N 1
ATOM 665 C CA . ARG A 1 83 ? -13.798 -11.434 2.265 1.00 77.69 83 ARG A CA 1
ATOM 666 C C . ARG A 1 83 ? -12.790 -11.526 3.393 1.00 77.69 83 ARG A C 1
ATOM 668 O O . ARG A 1 83 ? -11.613 -11.300 3.141 1.00 77.69 83 ARG A O 1
ATOM 675 N N . THR A 1 84 ? -13.222 -11.855 4.604 1.00 77.25 84 THR A N 1
ATOM 676 C CA . THR A 1 84 ? -12.312 -11.964 5.750 1.00 77.25 84 THR A CA 1
ATOM 677 C C . THR A 1 84 ? -11.303 -13.092 5.554 1.00 77.25 84 THR A C 1
ATOM 679 O O . THR A 1 84 ? -10.105 -12.875 5.723 1.00 77.25 84 THR A O 1
ATOM 682 N N . GLU A 1 85 ? -11.759 -14.275 5.143 1.00 83.06 85 GLU A N 1
ATOM 683 C CA . GLU A 1 85 ? -10.877 -15.435 4.962 1.00 83.06 85 GLU A CA 1
ATOM 684 C C . GLU A 1 85 ? -9.953 -15.289 3.747 1.00 83.06 85 GLU A C 1
ATOM 686 O O . GLU A 1 85 ? -8.757 -15.562 3.844 1.00 83.06 85 GLU A O 1
ATOM 691 N N . ALA A 1 86 ? -10.453 -14.763 2.627 1.00 85.06 86 ALA A N 1
ATOM 692 C CA . ALA A 1 86 ? -9.618 -14.482 1.466 1.00 85.06 86 ALA A CA 1
ATOM 693 C C . ALA A 1 86 ? -8.576 -13.394 1.761 1.00 85.06 86 ALA A C 1
ATOM 695 O O . ALA A 1 86 ? -7.450 -13.500 1.281 1.00 85.06 86 ALA A O 1
ATOM 696 N N . LYS A 1 87 ? -8.913 -12.359 2.556 1.00 84.12 87 LYS A N 1
ATOM 697 C CA . LYS A 1 87 ? -7.947 -11.324 2.977 1.00 84.12 87 LYS A CA 1
ATOM 698 C C . LYS A 1 87 ? -6.801 -11.942 3.765 1.00 84.12 87 LYS A C 1
ATOM 700 O O . LYS A 1 87 ? -5.650 -11.675 3.439 1.00 84.12 87 LYS A O 1
ATOM 705 N N . LYS A 1 88 ? -7.111 -12.794 4.748 1.00 87.00 88 LYS A N 1
ATOM 706 C CA . LYS A 1 88 ? -6.088 -13.510 5.521 1.00 87.00 88 LYS A CA 1
ATOM 707 C C . LYS A 1 88 ? -5.124 -14.234 4.590 1.00 87.00 88 LYS A C 1
ATOM 709 O O . LYS A 1 88 ? -3.936 -13.960 4.652 1.00 87.00 88 LYS A O 1
ATOM 714 N N . LEU A 1 89 ? -5.653 -15.067 3.691 1.00 89.56 89 LEU A N 1
ATOM 715 C CA . LEU A 1 89 ? -4.850 -15.893 2.787 1.00 89.56 89 LEU A CA 1
ATOM 716 C C . LEU A 1 89 ? -4.024 -15.073 1.787 1.00 89.56 89 LEU A C 1
ATOM 718 O O . LEU A 1 89 ? -2.853 -15.377 1.588 1.00 89.56 89 LEU A O 1
ATOM 722 N N . LEU A 1 90 ? -4.599 -14.020 1.193 1.00 89.06 90 LEU A N 1
ATOM 723 C CA . LEU A 1 90 ? -3.901 -13.183 0.209 1.00 89.06 90 LEU A CA 1
ATOM 724 C C . LEU A 1 90 ? -2.680 -12.482 0.820 1.00 89.06 90 LEU A C 1
ATOM 726 O O . LEU A 1 90 ? -1.610 -12.427 0.214 1.00 89.06 90 LEU A O 1
ATOM 730 N N . PHE A 1 91 ? -2.847 -11.907 2.011 1.00 88.25 91 PHE A N 1
ATOM 731 C CA . PHE A 1 91 ? -1.798 -11.126 2.671 1.00 88.25 91 PHE A CA 1
ATOM 732 C C . PHE A 1 91 ? -0.834 -11.992 3.496 1.00 88.25 91 PHE A C 1
ATOM 734 O O . PHE A 1 91 ? 0.267 -11.541 3.811 1.00 88.25 91 PHE A O 1
ATOM 741 N N . SER A 1 92 ? -1.195 -13.250 3.768 1.00 89.25 92 SER A N 1
ATOM 742 C CA . SER A 1 92 ? -0.323 -14.243 4.397 1.00 89.25 92 SER A CA 1
ATOM 743 C C . SER A 1 92 ? 0.445 -15.128 3.408 1.00 89.25 92 SER A C 1
ATOM 745 O O . SER A 1 92 ? 0.991 -16.144 3.832 1.00 89.25 92 SER A O 1
ATOM 747 N N . ASP A 1 93 ? 0.448 -14.814 2.109 1.00 87.94 93 ASP A N 1
ATOM 748 C CA . ASP A 1 93 ? 1.163 -15.610 1.103 1.00 87.94 93 ASP A CA 1
ATOM 749 C C . ASP A 1 93 ? 2.671 -15.658 1.431 1.00 87.94 93 ASP A C 1
ATOM 751 O O . ASP A 1 93 ? 3.327 -14.610 1.452 1.00 87.94 93 ASP A O 1
ATOM 755 N N . PRO A 1 94 ? 3.243 -16.846 1.708 1.00 86.44 94 PRO A N 1
ATOM 756 C CA . PRO A 1 94 ? 4.651 -16.957 2.051 1.00 86.44 94 PRO A CA 1
ATOM 757 C C . PRO A 1 94 ? 5.564 -16.615 0.869 1.00 86.44 94 PRO A C 1
ATOM 759 O O . PRO A 1 94 ? 6.708 -16.245 1.090 1.00 86.44 94 PRO A O 1
ATOM 762 N N . GLU A 1 95 ? 5.119 -16.672 -0.380 1.00 85.50 95 GLU A N 1
ATOM 763 C CA . GLU A 1 95 ? 5.995 -16.401 -1.525 1.00 85.50 95 GLU A CA 1
ATOM 764 C C . GLU A 1 95 ? 6.124 -14.908 -1.849 1.00 85.50 95 GLU A C 1
ATOM 766 O O . GLU A 1 95 ? 6.864 -14.526 -2.756 1.00 85.50 95 GLU A O 1
ATOM 771 N N . VAL A 1 96 ? 5.441 -14.045 -1.095 1.00 89.50 96 VAL A N 1
ATOM 772 C CA . VAL A 1 96 ? 5.308 -12.626 -1.411 1.00 89.50 96 VAL A CA 1
ATOM 773 C C . VAL A 1 96 ? 5.837 -11.733 -0.299 1.00 89.50 96 VAL A C 1
ATOM 775 O O . VAL A 1 96 ? 5.544 -11.929 0.875 1.00 89.50 96 VAL A O 1
ATOM 778 N N . TRP A 1 97 ? 6.579 -10.697 -0.692 1.00 92.38 97 TRP A N 1
ATOM 779 C CA . TRP A 1 97 ? 6.995 -9.618 0.198 1.00 92.38 97 TRP A CA 1
ATOM 780 C C . TRP A 1 97 ? 6.194 -8.355 -0.079 1.00 92.38 97 TRP A C 1
ATOM 782 O O . TRP A 1 97 ? 6.158 -7.869 -1.212 1.00 92.38 97 TRP A O 1
ATOM 792 N N . TYR A 1 98 ? 5.596 -7.793 0.966 1.00 93.00 98 TYR A N 1
ATOM 793 C CA . TYR A 1 98 ? 4.908 -6.509 0.892 1.00 93.00 98 TYR A CA 1
ATOM 794 C C . TYR A 1 98 ? 5.874 -5.379 1.244 1.00 93.00 98 TYR A C 1
ATOM 796 O O . TYR A 1 98 ? 6.467 -5.383 2.319 1.00 93.00 98 TYR A O 1
ATOM 804 N N . CYS A 1 99 ? 6.054 -4.428 0.330 1.00 91.56 99 CYS A N 1
ATOM 805 C CA . CYS A 1 99 ? 7.030 -3.355 0.479 1.00 91.56 99 CYS A CA 1
ATOM 806 C C . CYS A 1 99 ? 6.441 -2.152 1.214 1.00 91.56 99 CYS A C 1
ATOM 808 O O . CYS A 1 99 ? 5.408 -1.618 0.802 1.00 91.56 99 CYS A O 1
ATOM 810 N N . VAL A 1 100 ? 7.154 -1.685 2.235 1.00 89.38 100 VAL A N 1
ATOM 811 C CA . VAL A 1 100 ? 6.840 -0.485 3.011 1.00 89.38 100 VAL A CA 1
ATOM 812 C C . VAL A 1 100 ? 8.079 0.393 3.105 1.00 89.38 100 VAL A C 1
ATOM 814 O O . VAL A 1 100 ? 9.187 -0.103 3.289 1.00 89.38 100 VAL A O 1
ATOM 817 N N . ASP A 1 101 ? 7.887 1.699 2.971 1.00 85.62 101 ASP A N 1
ATOM 818 C CA . ASP A 1 101 ? 8.961 2.670 3.151 1.00 85.62 101 ASP A CA 1
ATOM 819 C C . ASP A 1 101 ? 9.302 2.819 4.642 1.00 85.62 101 ASP A C 1
ATOM 821 O O . ASP A 1 101 ? 8.413 3.004 5.481 1.00 85.62 101 ASP A O 1
ATOM 825 N N . ALA A 1 102 ? 10.589 2.737 4.978 1.00 87.31 102 ALA A N 1
ATOM 826 C CA . ALA A 1 102 ? 11.070 2.930 6.337 1.00 87.31 102 ALA A CA 1
ATOM 827 C C . ALA A 1 102 ? 10.740 4.322 6.888 1.00 87.31 102 ALA A C 1
ATOM 829 O O . ALA A 1 102 ? 10.495 4.437 8.089 1.00 87.31 102 ALA A O 1
ATOM 830 N N . LYS A 1 103 ? 10.711 5.360 6.037 1.00 80.81 103 LYS A N 1
ATOM 831 C CA . LYS A 1 103 ? 10.457 6.756 6.424 1.00 80.81 103 LYS A CA 1
ATOM 832 C C . LYS A 1 103 ? 9.173 6.871 7.239 1.00 80.81 103 LYS A C 1
ATOM 834 O O . LYS A 1 103 ? 9.205 7.343 8.369 1.00 80.81 103 LYS A O 1
ATOM 839 N N . TRP A 1 104 ? 8.083 6.308 6.726 1.00 78.88 104 TRP A N 1
ATOM 840 C CA . TRP A 1 104 ? 6.785 6.338 7.398 1.00 78.88 104 TRP A CA 1
ATOM 841 C C . TRP A 1 104 ? 6.819 5.684 8.792 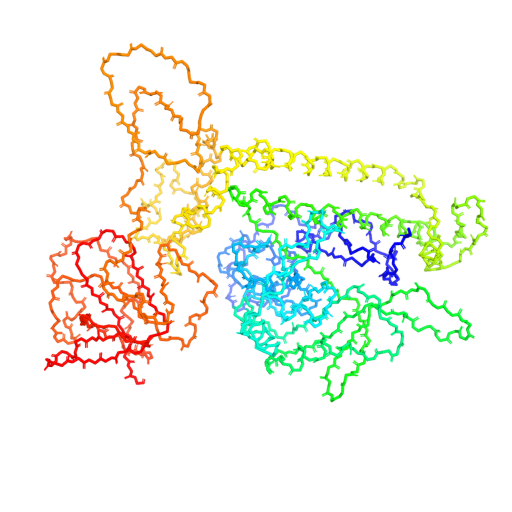1.00 78.88 104 TRP A C 1
ATOM 843 O O . TRP A 1 104 ? 6.229 6.202 9.738 1.00 78.88 104 TRP A O 1
ATOM 853 N N . LEU A 1 105 ? 7.539 4.569 8.961 1.00 81.75 105 LEU A N 1
ATOM 854 C CA . LEU A 1 105 ? 7.677 3.897 10.262 1.00 81.75 105 LEU A CA 1
ATOM 855 C C . LEU A 1 105 ? 8.574 4.671 11.242 1.00 81.75 105 LEU A C 1
ATOM 857 O O . LEU A 1 105 ? 8.338 4.636 12.456 1.00 81.75 105 LEU A O 1
ATOM 861 N N . LEU A 1 106 ? 9.599 5.353 10.726 1.00 79.50 106 LEU A N 1
ATOM 862 C CA . LEU A 1 106 ? 10.490 6.213 11.506 1.00 79.50 106 LEU A CA 1
ATOM 863 C C . LEU A 1 106 ? 9.760 7.474 11.994 1.00 79.50 106 LEU A C 1
ATOM 865 O O . LEU A 1 106 ? 9.935 7.853 13.149 1.00 79.50 106 LEU A O 1
ATOM 869 N N . GLU A 1 107 ? 8.857 8.028 11.183 1.00 66.38 107 GLU A N 1
ATOM 870 C CA . GLU A 1 107 ? 7.998 9.185 11.502 1.00 66.38 107 GLU A CA 1
ATOM 871 C C . GLU A 1 107 ? 6.846 8.860 12.467 1.00 66.38 107 GLU A C 1
ATOM 873 O O . GLU A 1 107 ? 6.010 9.707 12.762 1.00 66.38 107 GLU A O 1
ATOM 878 N N . GLY A 1 108 ? 6.790 7.636 12.995 1.00 64.62 108 GLY A N 1
ATOM 879 C CA . GLY A 1 108 ? 5.790 7.225 13.981 1.00 64.62 108 GLY A CA 1
ATOM 880 C C . GLY A 1 108 ? 4.699 6.311 13.430 1.00 64.62 108 GLY A C 1
ATOM 881 O O . GLY A 1 108 ? 3.924 5.769 14.217 1.00 64.62 108 GLY A O 1
ATOM 882 N N . GLY A 1 109 ? 4.671 6.062 12.117 1.00 65.38 109 GLY A N 1
ATOM 883 C CA . GLY A 1 109 ? 3.766 5.096 11.497 1.00 65.38 109 GLY A CA 1
ATOM 884 C C . GLY A 1 109 ? 2.294 5.497 11.587 1.00 65.38 109 GLY A C 1
ATOM 885 O O . GLY A 1 109 ? 1.417 4.637 11.696 1.00 65.38 109 GLY A O 1
ATOM 886 N N . TYR A 1 110 ? 2.002 6.800 11.578 1.00 64.69 110 TYR A N 1
ATOM 887 C CA . TYR A 1 110 ? 0.637 7.297 11.701 1.00 64.69 110 TYR A CA 1
ATOM 888 C C . TYR A 1 110 ? -0.206 6.861 10.488 1.00 64.69 110 TYR A C 1
ATOM 890 O O . TYR A 1 110 ? 0.187 7.102 9.343 1.00 64.69 110 TYR A O 1
ATOM 898 N N . PRO A 1 111 ? -1.390 6.243 10.688 1.00 61.69 111 PRO A N 1
ATOM 899 C CA . PRO A 1 111 ? -2.268 5.850 9.581 1.00 61.69 111 PRO A CA 1
ATOM 900 C C . PRO A 1 111 ? -2.736 7.026 8.712 1.00 61.69 111 PRO A C 1
ATOM 902 O O . PRO A 1 111 ? -3.058 6.835 7.540 1.00 61.69 111 PRO A O 1
ATOM 905 N N . GLY A 1 112 ? -2.777 8.236 9.282 1.00 57.38 112 GLY A N 1
ATOM 906 C CA . GLY A 1 112 ? -3.103 9.468 8.562 1.00 57.38 112 GLY A CA 1
ATOM 907 C C . GLY A 1 112 ? -2.089 9.793 7.467 1.00 57.38 112 GLY A C 1
ATOM 908 O O . GLY A 1 112 ? -2.497 10.207 6.385 1.00 57.38 112 GLY A O 1
ATOM 909 N N . ASP A 1 113 ? -0.813 9.489 7.703 1.00 57.19 113 ASP A N 1
ATOM 910 C CA . ASP A 1 113 ? 0.308 9.793 6.803 1.00 57.19 113 ASP A CA 1
ATOM 911 C C . ASP A 1 113 ? 0.648 8.632 5.866 1.00 57.19 113 ASP A C 1
ATOM 913 O O . ASP A 1 113 ? 1.365 8.795 4.881 1.00 57.19 113 ASP A O 1
ATOM 917 N N . ALA A 1 114 ? 0.074 7.452 6.116 1.00 68.62 114 ALA A N 1
ATOM 918 C CA . ALA A 1 114 ? 0.224 6.316 5.225 1.00 68.62 114 ALA A CA 1
ATOM 919 C C . ALA A 1 114 ? -0.344 6.648 3.836 1.00 68.62 114 ALA A C 1
ATOM 921 O O . ALA A 1 114 ? -1.499 7.052 3.702 1.00 68.62 114 ALA A O 1
ATOM 922 N N . LEU A 1 115 ? 0.435 6.419 2.777 1.00 73.38 115 LEU A N 1
ATOM 923 C CA . LEU A 1 115 ? -0.038 6.520 1.386 1.00 73.38 115 LEU A CA 1
ATOM 924 C C . LEU A 1 115 ? -0.825 5.275 0.942 1.00 73.38 115 LEU A C 1
ATOM 926 O O . LEU A 1 115 ? -1.340 5.210 -0.177 1.00 73.38 115 LEU A O 1
ATOM 930 N N . HIS A 1 116 ? -0.923 4.285 1.825 1.00 80.00 116 HIS A N 1
ATOM 931 C CA . HIS A 1 116 ? -1.447 2.957 1.555 1.00 80.00 116 HIS A CA 1
ATOM 932 C C . HIS A 1 116 ? -2.693 2.677 2.388 1.00 80.00 116 HIS A C 1
ATOM 934 O O . HIS A 1 116 ? -2.879 3.245 3.464 1.00 80.00 116 HIS A O 1
ATOM 940 N N . ASP A 1 117 ? -3.565 1.809 1.878 1.00 74.25 117 ASP A N 1
ATOM 941 C CA . ASP A 1 117 ? -4.702 1.326 2.654 1.00 74.25 117 ASP A CA 1
ATOM 942 C C . ASP A 1 117 ? -4.177 0.470 3.820 1.00 74.25 117 ASP A C 1
ATOM 944 O O . ASP A 1 117 ? -3.308 -0.379 3.668 1.00 74.25 117 ASP A O 1
ATOM 948 N N . MET A 1 118 ? -4.655 0.765 5.023 1.00 71.81 118 MET A N 1
ATOM 949 C CA . MET A 1 118 ? -4.142 0.195 6.267 1.00 71.81 118 MET A CA 1
ATOM 950 C C . MET A 1 118 ? -4.940 -1.036 6.716 1.00 71.81 118 MET A C 1
ATOM 952 O O . MET A 1 118 ? -4.517 -1.770 7.608 1.00 71.81 118 MET A O 1
ATOM 956 N N . THR A 1 119 ? -6.105 -1.286 6.108 1.00 67.69 119 THR A N 1
ATOM 957 C CA . THR A 1 119 ? -7.104 -2.252 6.600 1.00 67.69 119 THR A CA 1
ATOM 958 C C . THR A 1 119 ? -6.667 -3.714 6.509 1.00 67.69 119 THR A C 1
ATOM 960 O O . THR A 1 119 ? -7.322 -4.592 7.075 1.00 67.69 119 THR A O 1
ATOM 963 N N . PHE A 1 120 ? -5.576 -3.999 5.800 1.00 73.88 120 PHE A N 1
ATOM 964 C CA . PHE A 1 120 ? -5.071 -5.352 5.585 1.00 73.88 120 PHE A CA 1
ATOM 965 C C . PHE A 1 120 ? -3.687 -5.612 6.189 1.00 73.88 120 PHE A C 1
ATOM 967 O O . PHE A 1 120 ? -3.222 -6.749 6.127 1.00 73.88 120 PHE A O 1
ATOM 974 N N . LEU A 1 121 ? -3.038 -4.614 6.803 1.00 82.25 121 LEU A N 1
ATOM 975 C CA . LEU A 1 121 ? -1.696 -4.790 7.382 1.00 82.25 121 LEU A CA 1
ATOM 976 C C . LEU A 1 121 ? -1.674 -5.846 8.486 1.00 82.25 121 LEU A C 1
ATOM 978 O O . LEU A 1 121 ? -0.708 -6.593 8.611 1.00 82.25 121 LEU A O 1
ATOM 982 N N . ALA A 1 122 ? -2.784 -5.978 9.216 1.00 82.25 122 ALA A N 1
ATOM 983 C CA . ALA A 1 122 ? -2.957 -7.001 10.235 1.00 82.25 122 ALA A CA 1
ATOM 984 C C . ALA A 1 122 ? -2.829 -8.433 9.697 1.00 82.25 122 ALA A C 1
ATOM 986 O O . ALA A 1 122 ? -2.648 -9.341 10.493 1.00 82.25 122 ALA A O 1
ATOM 987 N N . TYR A 1 123 ? -2.922 -8.671 8.388 1.00 88.12 123 TYR A N 1
ATOM 988 C CA . TYR A 1 123 ? -2.803 -10.006 7.791 1.00 88.12 123 TYR A CA 1
ATOM 989 C C . TYR A 1 123 ? -1.438 -10.266 7.145 1.00 88.12 123 TYR A C 1
ATOM 991 O O . TYR A 1 123 ? -1.156 -11.402 6.769 1.00 88.12 123 TYR A O 1
ATOM 999 N N . VAL A 1 124 ? -0.602 -9.233 7.013 1.00 90.81 124 VAL A N 1
ATOM 1000 C CA . VAL A 1 124 ? 0.712 -9.334 6.374 1.00 90.81 124 VAL A CA 1
ATOM 1001 C C . VAL A 1 124 ? 1.648 -10.159 7.253 1.00 90.81 124 VAL A C 1
ATOM 1003 O O . VAL A 1 124 ? 1.815 -9.863 8.433 1.00 90.81 124 VAL A O 1
ATOM 1006 N N . GLN A 1 125 ? 2.264 -11.192 6.672 1.00 92.62 125 GLN A N 1
ATOM 1007 C CA . GLN A 1 125 ? 3.233 -12.042 7.379 1.00 92.62 125 GLN A CA 1
ATOM 1008 C C . GLN A 1 125 ? 4.694 -11.746 7.022 1.00 92.62 125 GLN A C 1
ATOM 1010 O O . GLN A 1 125 ? 5.574 -11.949 7.865 1.00 92.62 125 GLN A O 1
ATOM 1015 N N . ARG A 1 126 ? 4.954 -11.290 5.790 1.00 94.50 126 ARG A N 1
ATOM 1016 C CA . ARG A 1 126 ? 6.294 -11.006 5.258 1.00 94.50 126 ARG A CA 1
ATOM 1017 C C . ARG A 1 126 ? 6.384 -9.562 4.769 1.00 94.50 126 ARG A C 1
ATOM 1019 O O . ARG A 1 126 ? 5.692 -9.176 3.824 1.00 94.50 126 ARG A O 1
ATOM 1026 N N . LEU A 1 127 ? 7.238 -8.771 5.415 1.00 94.81 127 LEU A N 1
ATOM 1027 C CA . LEU A 1 127 ? 7.372 -7.333 5.178 1.00 94.81 127 LEU A CA 1
ATOM 1028 C C . LEU A 1 127 ? 8.775 -6.976 4.675 1.00 94.81 127 LEU A C 1
ATOM 1030 O O . LEU A 1 127 ? 9.765 -7.306 5.320 1.00 94.81 127 LEU A O 1
ATOM 1034 N N . ASP A 1 128 ? 8.859 -6.291 3.539 1.00 94.06 128 ASP A N 1
ATOM 1035 C CA . ASP A 1 128 ? 10.091 -5.688 3.025 1.00 94.06 128 ASP A CA 1
ATOM 1036 C C . ASP A 1 128 ? 10.099 -4.203 3.391 1.00 94.06 128 ASP A C 1
ATOM 1038 O O . ASP A 1 128 ? 9.339 -3.417 2.828 1.00 94.06 128 ASP A O 1
ATOM 1042 N N . ILE A 1 129 ? 10.931 -3.828 4.357 1.00 93.75 129 ILE A N 1
ATOM 1043 C CA . ILE A 1 129 ? 11.092 -2.444 4.792 1.00 93.75 129 ILE A CA 1
ATOM 1044 C C . ILE A 1 129 ? 12.256 -1.851 4.023 1.00 93.75 129 ILE A C 1
ATOM 1046 O O . ILE A 1 129 ? 13.416 -2.204 4.253 1.00 93.75 129 ILE A O 1
ATOM 1050 N N . HIS A 1 130 ? 11.925 -0.950 3.111 1.00 90.25 130 HIS A N 1
ATOM 1051 C CA . HIS A 1 130 ? 12.893 -0.301 2.250 1.00 90.25 130 HIS A CA 1
ATOM 1052 C C . HIS A 1 130 ? 13.443 0.951 2.923 1.00 90.25 130 HIS A C 1
ATOM 1054 O O . HIS A 1 130 ? 12.698 1.877 3.238 1.00 90.25 130 HIS A O 1
ATOM 1060 N N . PHE A 1 131 ? 14.749 0.961 3.158 1.00 87.69 131 PHE A N 1
ATOM 1061 C CA . PHE A 1 131 ? 15.480 2.084 3.715 1.00 87.69 131 PHE A CA 1
ATOM 1062 C C . PHE A 1 131 ? 16.139 2.893 2.598 1.00 87.69 131 PHE A C 1
ATOM 1064 O O . PHE A 1 131 ? 16.862 2.368 1.746 1.00 87.69 131 PHE A O 1
ATOM 1071 N N . HIS A 1 132 ? 15.964 4.210 2.672 1.00 77.06 132 HIS A N 1
ATOM 1072 C CA . HIS A 1 132 ? 16.985 5.140 2.205 1.00 77.06 132 HIS A CA 1
ATOM 1073 C C . HIS A 1 132 ? 18.237 5.024 3.088 1.00 77.06 132 HIS A C 1
ATOM 1075 O O . HIS A 1 132 ? 18.129 4.518 4.207 1.00 77.06 132 HIS A O 1
ATOM 1081 N N . PRO A 1 133 ? 19.421 5.457 2.615 1.00 76.25 133 PRO A N 1
ATOM 1082 C CA . PRO A 1 133 ? 20.690 5.015 3.176 1.00 76.25 133 PRO A CA 1
ATOM 1083 C C . PRO A 1 133 ? 20.761 5.092 4.701 1.00 76.25 133 PRO A C 1
ATOM 1085 O O . PRO A 1 133 ? 20.768 6.182 5.281 1.00 76.25 133 PRO A O 1
ATOM 1088 N N . MET A 1 134 ? 20.771 3.926 5.359 1.00 81.88 134 MET A N 1
ATOM 1089 C CA . MET A 1 134 ? 20.646 3.860 6.812 1.00 81.88 134 MET A CA 1
ATOM 1090 C C . MET A 1 134 ? 21.985 4.212 7.452 1.00 81.88 134 MET A C 1
ATOM 1092 O O . MET A 1 134 ? 22.991 3.519 7.286 1.00 81.88 134 MET A O 1
ATOM 1096 N N . SER A 1 135 ? 21.988 5.272 8.251 1.00 79.56 135 SER A N 1
ATOM 1097 C CA . SER A 1 135 ? 23.170 5.744 8.965 1.00 79.56 135 SER A CA 1
ATOM 1098 C C . SER A 1 135 ? 22.879 5.915 10.452 1.00 79.56 135 SER A C 1
ATOM 1100 O O . SER A 1 135 ? 21.750 5.762 10.908 1.00 79.56 135 SER A O 1
ATOM 1102 N N . HIS A 1 136 ? 23.904 6.265 11.229 1.00 74.88 136 HIS A N 1
ATOM 1103 C CA . HIS A 1 136 ? 23.717 6.638 12.631 1.00 74.88 136 HIS A CA 1
ATOM 1104 C C . HIS A 1 136 ? 22.719 7.803 12.791 1.00 74.88 136 HIS A C 1
ATOM 1106 O O . HIS A 1 136 ? 21.932 7.801 13.729 1.00 74.88 136 HIS A O 1
ATOM 1112 N N . ARG A 1 137 ? 22.700 8.766 11.853 1.00 74.62 137 ARG A N 1
ATOM 1113 C CA . ARG A 1 137 ? 21.792 9.930 11.897 1.00 74.62 137 ARG A CA 1
ATOM 1114 C C . ARG A 1 137 ? 20.322 9.542 11.766 1.00 74.62 137 ARG A C 1
ATOM 1116 O O . ARG A 1 137 ? 19.488 10.124 12.444 1.00 74.62 137 ARG A O 1
ATOM 1123 N N . THR A 1 138 ? 20.030 8.496 10.988 1.00 78.12 138 THR A N 1
ATOM 1124 C CA . THR A 1 138 ? 18.676 7.940 10.808 1.00 78.12 138 THR A CA 1
ATOM 1125 C C . THR A 1 138 ? 17.986 7.616 12.139 1.00 78.12 138 THR A C 1
ATOM 1127 O O . THR A 1 138 ? 16.764 7.604 12.204 1.00 78.12 138 THR A O 1
ATOM 1130 N N . TRP A 1 139 ? 18.761 7.357 13.196 1.00 79.50 139 TRP A N 1
ATOM 1131 C CA . TRP A 1 139 ? 18.265 6.932 14.503 1.00 79.50 139 TRP A CA 1
ATOM 1132 C C . TRP A 1 139 ? 18.507 7.948 15.625 1.00 79.50 139 TRP A C 1
ATOM 1134 O O . TRP A 1 139 ? 18.243 7.622 16.778 1.00 79.50 139 TRP A O 1
ATOM 1144 N N . MET A 1 140 ? 19.058 9.124 15.313 1.00 68.50 140 MET A N 1
ATOM 1145 C CA . MET A 1 140 ? 19.434 10.140 16.306 1.00 68.50 140 MET A CA 1
ATOM 1146 C C . MET A 1 140 ? 18.704 11.473 16.139 1.00 68.50 140 MET A C 1
ATOM 1148 O O . MET A 1 140 ? 18.621 12.213 17.111 1.00 68.50 140 MET A O 1
ATOM 1152 N N . ASP A 1 141 ? 18.198 11.789 14.946 1.00 59.75 141 ASP A N 1
ATOM 1153 C CA . ASP A 1 141 ? 17.518 13.059 14.687 1.00 59.75 141 ASP A CA 1
ATOM 1154 C C . ASP A 1 141 ? 15.993 12.880 14.732 1.00 59.75 141 ASP A C 1
ATOM 1156 O O . ASP A 1 141 ? 15.414 12.215 13.873 1.00 59.75 141 ASP A O 1
ATOM 1160 N N . ALA A 1 142 ? 15.331 13.511 15.706 1.00 43.28 142 ALA A N 1
ATOM 1161 C CA . ALA A 1 142 ? 13.868 13.585 15.768 1.00 43.28 142 ALA A CA 1
ATOM 1162 C C . ALA A 1 142 ? 13.268 14.625 14.791 1.00 43.28 142 ALA A C 1
ATOM 1164 O O . ALA A 1 142 ? 12.083 14.547 14.483 1.00 43.28 142 ALA A O 1
ATOM 1165 N N . GLU A 1 143 ? 14.071 15.575 14.288 1.00 40.47 143 GLU A N 1
ATOM 1166 C CA . GLU A 1 143 ? 13.598 16.748 13.522 1.00 40.47 143 GLU A CA 1
ATOM 1167 C C . GLU A 1 143 ? 14.025 16.779 12.035 1.00 40.47 143 GLU A C 1
ATOM 1169 O O . GLU A 1 143 ? 13.620 17.676 11.303 1.00 40.47 143 GLU A O 1
ATOM 1174 N N . VAL A 1 144 ? 14.813 15.814 11.535 1.00 41.47 144 VAL A N 1
ATOM 1175 C CA . VAL A 1 144 ? 15.380 15.862 10.159 1.00 41.47 144 VAL A CA 1
ATOM 1176 C C . VAL A 1 144 ? 14.537 15.110 9.111 1.00 41.47 144 VAL A C 1
ATOM 1178 O O . VAL A 1 144 ? 14.870 15.095 7.926 1.00 41.47 144 VAL A O 1
ATOM 1181 N N . VAL A 1 145 ? 13.416 14.488 9.486 1.00 42.06 145 VAL A N 1
ATOM 1182 C CA . VAL A 1 145 ? 12.655 13.660 8.525 1.00 42.06 145 VAL A CA 1
ATOM 1183 C C . VAL A 1 145 ? 11.825 14.492 7.522 1.00 42.06 145 VAL A C 1
ATOM 1185 O O . VAL A 1 145 ? 11.427 13.985 6.469 1.00 42.06 145 VAL A O 1
ATOM 1188 N N . ASP A 1 146 ? 11.685 15.800 7.765 1.00 36.81 146 ASP A N 1
ATOM 1189 C CA . ASP A 1 146 ? 10.846 16.709 6.969 1.00 36.81 146 ASP A CA 1
ATOM 1190 C C . ASP A 1 146 ? 11.489 17.202 5.649 1.00 36.81 146 ASP A C 1
ATOM 1192 O O . ASP A 1 146 ? 10.819 17.796 4.811 1.00 36.81 146 ASP A O 1
ATOM 1196 N N . THR A 1 147 ? 12.774 16.926 5.384 1.00 36.53 147 THR A N 1
ATOM 1197 C CA . THR A 1 147 ? 13.492 17.474 4.203 1.00 36.53 147 THR A CA 1
ATOM 1198 C C . THR A 1 147 ? 13.936 16.438 3.172 1.00 36.53 147 THR A C 1
ATOM 1200 O O . THR A 1 147 ? 14.897 16.648 2.434 1.00 36.53 147 THR A O 1
ATOM 1203 N N . TRP A 1 148 ? 13.218 15.318 3.064 1.00 44.47 148 TRP A N 1
ATOM 1204 C CA . TRP A 1 148 ? 13.575 14.253 2.115 1.00 44.47 148 TRP A CA 1
ATOM 1205 C C . TRP A 1 148 ? 12.724 14.165 0.844 1.00 44.47 148 TRP A C 1
ATOM 1207 O O . TRP A 1 148 ? 12.814 13.140 0.187 1.00 44.47 148 TRP A O 1
ATOM 1217 N N . ASP A 1 149 ? 11.948 15.191 0.461 1.00 36.44 149 ASP A N 1
ATOM 1218 C CA . ASP A 1 149 ? 11.612 15.417 -0.963 1.00 36.44 149 ASP A CA 1
ATOM 1219 C C . ASP A 1 149 ? 10.871 16.746 -1.215 1.00 36.44 149 ASP A C 1
ATOM 1221 O O . ASP A 1 149 ? 9.662 16.831 -1.027 1.00 36.44 149 ASP A O 1
ATOM 1225 N N . LEU A 1 150 ? 11.629 17.757 -1.671 1.00 38.25 150 LEU A N 1
ATOM 1226 C CA . LEU A 1 150 ? 11.332 18.796 -2.683 1.00 38.25 150 LEU A CA 1
ATOM 1227 C C . LEU A 1 150 ? 12.233 20.023 -2.404 1.00 38.25 150 LEU A C 1
ATOM 1229 O O . LEU A 1 150 ? 11.862 20.924 -1.668 1.00 38.25 150 LEU A O 1
ATOM 1233 N N . TYR A 1 151 ? 13.410 20.061 -3.046 1.00 34.16 151 TYR A N 1
ATOM 1234 C CA . TYR A 1 151 ? 14.271 21.246 -3.270 1.00 34.16 151 TYR A CA 1
ATOM 1235 C C . TYR A 1 151 ? 15.395 21.706 -2.316 1.00 34.16 151 TYR A C 1
ATOM 1237 O O . TYR A 1 151 ? 16.076 22.650 -2.711 1.00 34.16 151 TYR A O 1
ATOM 1245 N N . ASP A 1 152 ? 15.750 21.053 -1.204 1.00 31.92 152 ASP A N 1
ATOM 1246 C CA . ASP A 1 152 ? 16.870 21.569 -0.381 1.00 31.92 152 ASP A CA 1
ATOM 1247 C C . ASP A 1 152 ? 18.223 20.870 -0.593 1.00 31.92 152 ASP A C 1
ATOM 1249 O O . ASP A 1 152 ? 18.562 19.857 0.015 1.00 31.92 152 ASP A O 1
ATOM 1253 N N . PHE A 1 153 ? 19.037 21.493 -1.455 1.00 32.72 153 PHE A N 1
ATOM 1254 C CA . PHE A 1 153 ? 20.479 21.257 -1.611 1.00 32.72 153 PHE A CA 1
ATOM 1255 C C . PHE A 1 153 ? 21.336 22.231 -0.767 1.00 32.72 153 PHE A C 1
ATOM 1257 O O . PHE A 1 153 ? 22.559 22.230 -0.887 1.00 32.72 153 PHE A O 1
ATOM 1264 N N . TYR A 1 154 ? 20.739 23.070 0.091 1.00 31.31 154 TYR A N 1
ATOM 1265 C CA . TYR A 1 154 ? 21.472 24.047 0.906 1.00 31.31 154 TYR A CA 1
ATOM 1266 C C . TYR A 1 154 ? 20.800 24.283 2.263 1.00 31.31 154 TYR A C 1
ATOM 1268 O O . TYR A 1 154 ? 19.806 24.993 2.343 1.00 31.31 154 TYR A O 1
ATOM 1276 N N . GLY A 1 155 ? 21.382 23.772 3.352 1.00 28.66 155 GLY A N 1
ATOM 1277 C CA . GLY A 1 155 ? 20.926 24.146 4.692 1.00 28.66 155 GLY A CA 1
ATOM 1278 C C . GLY A 1 155 ? 21.563 23.364 5.833 1.00 28.66 155 GLY A C 1
ATOM 1279 O O . GLY A 1 155 ? 20.956 22.453 6.381 1.00 28.66 155 GLY A O 1
ATOM 1280 N N . GLU A 1 156 ? 22.773 23.744 6.246 1.00 37.41 156 GLU A N 1
ATOM 1281 C CA . GLU A 1 156 ? 23.246 23.453 7.604 1.00 37.41 156 GLU A CA 1
ATOM 1282 C C . GLU A 1 156 ? 22.401 24.263 8.596 1.00 37.41 156 GLU A C 1
ATOM 1284 O O . GLU A 1 156 ? 22.548 25.487 8.640 1.00 37.41 156 GLU A O 1
ATOM 1289 N N . LYS A 1 157 ? 21.555 23.624 9.421 1.00 29.81 157 LYS A N 1
ATOM 1290 C CA . LYS A 1 157 ? 21.205 24.196 10.732 1.00 29.81 157 LYS A CA 1
ATOM 1291 C C . LYS A 1 157 ? 20.572 23.224 11.735 1.00 29.81 157 LYS A C 1
ATOM 1293 O O . LYS A 1 157 ? 19.548 22.618 11.470 1.00 29.81 157 LYS A O 1
ATOM 1298 N N . ALA A 1 158 ? 21.210 23.249 12.909 1.00 29.31 158 ALA A N 1
ATOM 1299 C CA . ALA A 1 158 ? 20.736 23.026 14.277 1.00 29.31 158 ALA A CA 1
ATOM 1300 C C . ALA A 1 158 ? 20.172 21.646 14.664 1.00 29.31 158 ALA A C 1
ATOM 1302 O O . ALA A 1 158 ? 18.997 21.356 14.514 1.00 29.31 158 ALA A O 1
ATOM 1303 N N . VAL A 1 159 ? 21.055 20.867 15.295 1.00 33.88 159 VAL A N 1
ATOM 1304 C CA . VAL A 1 159 ? 20.765 19.693 16.126 1.00 33.88 159 VAL A CA 1
ATOM 1305 C C . VAL A 1 159 ? 20.096 20.160 17.423 1.00 33.88 159 VAL A C 1
ATOM 1307 O O . VAL A 1 159 ? 20.732 20.857 18.217 1.00 33.88 159 VAL A O 1
ATOM 1310 N N . ALA A 1 160 ? 18.841 19.776 17.649 1.00 31.73 160 ALA A N 1
ATOM 1311 C CA . ALA A 1 160 ? 18.235 19.793 18.974 1.00 31.73 160 ALA A CA 1
ATOM 1312 C C . ALA A 1 160 ? 18.404 18.406 19.611 1.00 31.73 160 ALA A C 1
ATOM 1314 O O . ALA A 1 160 ? 18.031 17.388 19.032 1.00 31.73 160 ALA A O 1
ATOM 1315 N N . GLU A 1 161 ? 19.010 18.367 20.798 1.00 40.53 161 GLU A N 1
ATOM 1316 C CA . GLU A 1 161 ? 19.202 17.161 21.604 1.00 40.53 161 GLU A CA 1
ATOM 1317 C C . GLU A 1 161 ? 17.839 16.603 22.050 1.00 40.53 161 GLU A C 1
ATOM 1319 O O . GLU A 1 161 ? 17.309 16.974 23.098 1.00 40.53 161 GLU A O 1
ATOM 1324 N N . SER A 1 162 ? 17.248 15.700 21.264 1.00 42.88 162 SER A N 1
ATOM 1325 C CA . SER A 1 162 ? 16.132 14.889 21.744 1.00 42.88 162 SER A CA 1
ATOM 1326 C C . SER A 1 162 ? 16.665 13.857 22.735 1.00 42.88 162 SER A C 1
ATOM 1328 O O . SER A 1 162 ? 17.510 13.027 22.400 1.00 42.88 162 SER A O 1
ATOM 1330 N N . ALA A 1 163 ? 16.172 13.929 23.971 1.00 40.75 163 ALA A N 1
ATOM 1331 C CA . ALA A 1 163 ? 16.453 12.994 25.051 1.00 40.75 163 ALA A CA 1
ATOM 1332 C C . ALA A 1 163 ? 15.887 11.600 24.718 1.00 40.75 163 ALA A C 1
ATOM 1334 O O . ALA A 1 163 ? 14.779 11.251 25.113 1.00 40.75 163 ALA A O 1
ATOM 1335 N N . GLY A 1 164 ? 16.658 10.832 23.953 1.00 52.69 164 GLY A N 1
ATOM 1336 C CA . GLY A 1 164 ? 16.415 9.436 23.625 1.00 52.69 164 GLY A CA 1
ATOM 1337 C C . GLY A 1 164 ? 17.684 8.828 23.034 1.00 52.69 164 GLY A C 1
ATOM 1338 O O . GLY A 1 164 ? 18.307 9.398 22.141 1.00 52.69 164 GLY A O 1
ATOM 1339 N N . GLY A 1 165 ? 18.146 7.699 23.567 1.00 73.56 165 GLY A N 1
ATOM 1340 C CA . GLY A 1 165 ? 19.308 7.013 22.997 1.00 73.56 165 GLY A CA 1
ATOM 1341 C C . GLY A 1 165 ? 18.950 6.330 21.671 1.00 73.56 165 GLY A C 1
ATOM 1342 O O . GLY A 1 165 ? 17.847 5.817 21.524 1.00 73.56 165 GLY A O 1
ATOM 1343 N N . MET A 1 166 ? 19.897 6.191 20.733 1.00 82.19 166 MET A N 1
ATOM 1344 C CA . MET A 1 166 ? 19.722 5.413 19.484 1.00 82.19 166 MET A CA 1
ATOM 1345 C C . MET A 1 166 ? 19.019 4.055 19.695 1.00 82.19 166 MET A C 1
ATOM 1347 O O . MET A 1 166 ? 18.185 3.635 18.899 1.00 82.19 166 MET A O 1
ATOM 1351 N N . ASN A 1 167 ? 19.361 3.349 20.778 1.00 86.38 167 ASN A N 1
ATOM 1352 C CA . ASN A 1 167 ? 18.757 2.060 21.120 1.00 86.38 167 ASN A CA 1
ATOM 1353 C C . ASN A 1 167 ? 17.256 2.179 21.443 1.00 86.38 167 ASN A C 1
ATOM 1355 O O . ASN A 1 167 ? 16.492 1.277 21.110 1.00 86.38 167 ASN A O 1
ATOM 1359 N N . GLU A 1 168 ? 16.830 3.264 22.086 1.00 84.12 168 GLU A N 1
ATOM 1360 C CA . GLU A 1 168 ? 15.422 3.518 22.408 1.00 84.12 168 GLU A CA 1
ATOM 1361 C C . GLU A 1 168 ? 14.629 3.777 21.129 1.00 84.12 168 GLU A C 1
ATOM 1363 O O . GLU A 1 168 ? 13.592 3.152 20.927 1.00 84.12 168 GLU A O 1
ATOM 1368 N N . HIS A 1 169 ? 15.174 4.566 20.198 1.00 83.19 169 HIS A N 1
ATOM 1369 C CA . HIS A 1 169 ? 14.556 4.785 18.888 1.00 83.19 169 HIS A CA 1
ATOM 1370 C C . HIS A 1 169 ? 14.423 3.494 18.066 1.00 83.19 169 HIS A C 1
ATOM 1372 O O . HIS A 1 169 ? 13.386 3.265 17.439 1.00 83.19 169 HIS A O 1
ATOM 1378 N N . ILE A 1 170 ? 15.428 2.609 18.109 1.00 89.31 170 ILE A N 1
ATOM 1379 C CA . ILE A 1 170 ? 15.350 1.280 17.479 1.00 89.31 170 ILE A CA 1
ATOM 1380 C C . ILE A 1 170 ? 14.280 0.411 18.159 1.00 89.31 170 ILE A C 1
ATOM 1382 O O . ILE A 1 170 ? 13.497 -0.254 17.478 1.00 89.31 170 ILE A O 1
ATOM 1386 N N . HIS A 1 171 ? 14.202 0.421 19.493 1.00 88.44 171 HIS A N 1
ATOM 1387 C CA . HIS A 1 171 ? 13.156 -0.301 20.221 1.00 88.44 171 HIS A CA 1
ATOM 1388 C C . HIS A 1 171 ? 11.754 0.220 19.899 1.00 88.44 171 HIS A C 1
ATOM 1390 O O . HIS A 1 171 ? 10.838 -0.579 19.700 1.00 88.44 171 HIS A O 1
ATOM 1396 N N . ASP A 1 172 ? 11.582 1.536 19.818 1.00 82.69 172 ASP A N 1
ATOM 1397 C CA . ASP A 1 172 ? 10.313 2.164 19.469 1.00 82.69 172 ASP A CA 1
ATOM 1398 C C . ASP A 1 172 ? 9.907 1.847 18.031 1.00 82.69 172 ASP A C 1
ATOM 1400 O O . ASP A 1 172 ? 8.741 1.545 17.785 1.00 82.69 172 ASP A O 1
ATOM 1404 N N . PHE A 1 173 ? 10.857 1.830 17.092 1.00 89.12 173 PHE A N 1
ATOM 1405 C CA . PHE A 1 173 ? 10.625 1.368 15.724 1.00 89.12 173 PHE A CA 1
ATOM 1406 C C . PHE A 1 173 ? 10.072 -0.063 15.692 1.00 89.12 173 PHE A C 1
ATOM 1408 O O . PHE A 1 173 ? 9.018 -0.295 15.100 1.00 89.12 173 PHE A O 1
ATOM 1415 N N . TRP A 1 174 ? 10.716 -1.011 16.379 1.00 92.88 174 TRP A N 1
ATOM 1416 C CA . TRP A 1 174 ? 10.236 -2.396 16.425 1.00 92.88 174 TRP A CA 1
ATOM 1417 C C . TRP A 1 174 ? 8.884 -2.529 17.130 1.00 92.88 174 TRP A C 1
ATOM 1419 O O . TRP A 1 174 ? 8.020 -3.270 16.660 1.00 92.88 174 TRP A O 1
ATOM 1429 N N . ARG A 1 175 ? 8.663 -1.779 18.219 1.00 87.31 175 ARG A N 1
ATOM 1430 C CA . ARG A 1 175 ? 7.374 -1.744 18.927 1.00 87.31 175 ARG A CA 1
ATOM 1431 C C . ARG A 1 175 ? 6.258 -1.234 18.012 1.00 87.31 175 ARG A C 1
ATOM 1433 O O . ARG A 1 175 ? 5.188 -1.836 17.969 1.00 87.31 175 ARG A O 1
ATOM 1440 N N . ARG A 1 176 ? 6.510 -0.155 17.262 1.00 84.31 176 ARG A N 1
ATOM 1441 C CA . ARG A 1 176 ? 5.572 0.407 16.277 1.00 84.31 176 ARG A CA 1
ATOM 1442 C C . ARG A 1 176 ? 5.283 -0.575 15.150 1.00 84.31 176 ARG A C 1
ATOM 1444 O O . ARG A 1 176 ? 4.123 -0.768 14.800 1.00 84.31 176 ARG A O 1
ATOM 1451 N N . LEU A 1 177 ? 6.311 -1.237 14.627 1.00 90.31 177 LEU A N 1
ATOM 1452 C CA . LEU A 1 177 ? 6.148 -2.253 13.595 1.00 90.31 177 LEU A CA 1
ATOM 1453 C C . LEU A 1 177 ? 5.246 -3.393 14.068 1.00 90.31 177 LEU A C 1
ATOM 1455 O O . LEU A 1 177 ? 4.290 -3.725 13.377 1.00 90.31 177 LEU A O 1
ATOM 1459 N N . GLN A 1 178 ? 5.502 -3.967 15.246 1.00 89.25 178 GLN A N 1
ATOM 1460 C CA . GLN A 1 178 ? 4.668 -5.046 15.792 1.00 89.25 178 GLN A CA 1
ATOM 1461 C C . GLN A 1 178 ? 3.223 -4.611 16.026 1.00 89.25 178 GLN A C 1
ATOM 1463 O O . GLN A 1 178 ? 2.297 -5.401 15.880 1.00 89.25 178 GLN A O 1
ATOM 1468 N N . HIS A 1 179 ? 3.030 -3.352 16.400 1.00 82.75 179 HIS A N 1
ATOM 1469 C CA . HIS A 1 179 ? 1.714 -2.780 16.634 1.00 82.75 179 HIS A CA 1
ATOM 1470 C C . HIS A 1 179 ? 0.914 -2.604 15.339 1.00 82.75 179 HIS A C 1
ATOM 1472 O O . HIS A 1 179 ? -0.257 -2.965 15.291 1.00 82.75 179 HIS A O 1
ATOM 1478 N N . LEU A 1 180 ? 1.554 -2.102 14.280 1.00 81.25 180 LEU A N 1
ATOM 1479 C CA . LEU A 1 180 ? 0.931 -1.910 12.965 1.00 81.25 180 LEU A CA 1
ATOM 1480 C C . LEU A 1 180 ? 0.782 -3.223 12.182 1.00 81.25 180 LEU A C 1
ATOM 1482 O O . LEU A 1 180 ? -0.154 -3.374 11.396 1.00 81.25 180 LEU A O 1
ATOM 1486 N N . PHE A 1 181 ? 1.685 -4.178 12.413 1.00 89.94 181 PHE A N 1
ATOM 1487 C CA . PHE A 1 181 ? 1.755 -5.462 11.722 1.00 89.94 181 PHE A CA 1
ATOM 1488 C C . PHE A 1 181 ? 1.808 -6.640 12.714 1.00 89.94 181 PHE A C 1
ATOM 1490 O O . PHE A 1 181 ? 2.821 -7.343 12.798 1.00 89.94 181 PHE A O 1
ATOM 1497 N N . PRO A 1 182 ? 0.722 -6.896 13.464 1.00 87.81 182 PRO A N 1
ATOM 1498 C CA . PRO A 1 182 ? 0.707 -7.877 14.555 1.00 87.81 182 PRO A CA 1
ATOM 1499 C C . PRO A 1 182 ? 0.996 -9.320 14.123 1.00 87.81 182 PRO A C 1
ATOM 1501 O O . PRO A 1 182 ? 1.490 -10.106 14.927 1.00 87.81 182 PRO A O 1
ATOM 1504 N N . ASN A 1 183 ? 0.720 -9.671 12.863 1.00 91.19 183 ASN A N 1
ATOM 1505 C CA . ASN A 1 183 ? 0.937 -11.018 12.326 1.00 91.19 183 ASN A CA 1
ATOM 1506 C C . ASN A 1 183 ? 2.235 -11.160 11.513 1.00 91.19 183 ASN A C 1
ATOM 1508 O O . ASN A 1 183 ? 2.481 -12.226 10.941 1.00 91.19 183 ASN A O 1
ATOM 1512 N N . THR A 1 184 ? 3.080 -10.125 11.469 1.00 93.94 184 THR A N 1
ATOM 1513 C CA . THR A 1 184 ? 4.376 -10.216 10.791 1.00 93.94 184 THR A CA 1
ATOM 1514 C C . THR A 1 184 ? 5.276 -11.208 11.514 1.00 93.94 184 THR A C 1
ATOM 1516 O O . THR A 1 184 ? 5.527 -11.094 12.711 1.00 93.94 184 THR A O 1
ATOM 1519 N N . THR A 1 185 ? 5.790 -12.173 10.756 1.00 94.50 185 THR A N 1
ATOM 1520 C CA . THR A 1 185 ? 6.715 -13.213 11.234 1.00 94.50 185 THR A CA 1
ATOM 1521 C C . THR A 1 185 ? 8.087 -13.113 10.571 1.00 94.50 185 THR A C 1
ATOM 1523 O O . THR A 1 185 ? 9.068 -13.630 11.106 1.00 94.50 185 THR A O 1
ATOM 1526 N N . HIS A 1 186 ? 8.174 -12.447 9.415 1.00 94.69 186 HIS A N 1
ATOM 1527 C CA . HIS A 1 186 ? 9.420 -12.241 8.686 1.00 94.69 186 HIS A CA 1
ATOM 1528 C C . HIS A 1 186 ? 9.536 -10.782 8.244 1.00 94.69 186 HIS A C 1
ATOM 1530 O O . HIS A 1 186 ? 8.633 -10.239 7.604 1.00 94.69 186 HIS A O 1
ATOM 1536 N N . VAL A 1 187 ? 10.670 -10.160 8.552 1.00 95.88 187 VAL A N 1
ATOM 1537 C CA . VAL A 1 187 ? 11.015 -8.805 8.122 1.00 95.88 187 VAL A CA 1
ATOM 1538 C C . VAL A 1 187 ? 12.309 -8.849 7.322 1.00 95.88 187 VAL A C 1
ATOM 1540 O O . VAL A 1 187 ? 13.297 -9.466 7.718 1.00 95.88 187 VAL A O 1
ATOM 1543 N N . MET A 1 188 ? 12.312 -8.173 6.184 1.00 93.88 188 MET A N 1
ATOM 1544 C CA . MET A 1 188 ? 13.504 -7.910 5.397 1.00 93.88 188 MET A CA 1
ATOM 1545 C C . MET A 1 188 ? 13.811 -6.419 5.492 1.00 93.88 188 MET A C 1
ATOM 1547 O O . MET A 1 188 ? 12.970 -5.599 5.143 1.00 93.88 188 MET A O 1
ATOM 1551 N N . LEU A 1 189 ? 15.002 -6.066 5.975 1.00 93.94 189 LEU A N 1
ATOM 1552 C CA . LEU A 1 189 ? 15.499 -4.691 5.921 1.00 93.94 189 LEU A CA 1
ATOM 1553 C C . LEU A 1 189 ? 16.292 -4.555 4.623 1.00 93.94 189 LEU A C 1
ATOM 1555 O O . LEU A 1 189 ? 17.336 -5.200 4.472 1.00 93.94 189 LEU A O 1
ATOM 1559 N N . SER A 1 190 ? 15.774 -3.784 3.670 1.00 90.31 190 SER A N 1
ATOM 1560 C CA . SER A 1 190 ? 16.379 -3.651 2.349 1.00 90.31 190 SER A CA 1
ATOM 1561 C C . SER A 1 190 ? 16.890 -2.247 2.067 1.00 90.31 190 SER A C 1
ATOM 1563 O O . SER A 1 190 ? 16.293 -1.259 2.476 1.00 90.31 190 SER A O 1
ATOM 1565 N N . GLU A 1 191 ? 17.996 -2.167 1.335 1.00 86.88 191 GLU A N 1
ATOM 1566 C CA . GLU A 1 191 ? 18.579 -0.911 0.869 1.00 86.88 191 GLU A CA 1
ATOM 1567 C C . GLU A 1 191 ? 19.023 -1.060 -0.592 1.00 86.88 191 GLU A C 1
ATOM 1569 O O . GLU A 1 191 ? 19.358 -2.160 -1.054 1.00 86.88 191 GLU A O 1
ATOM 1574 N N . ASP A 1 192 ? 19.025 0.059 -1.313 1.00 77.88 192 ASP A N 1
ATOM 1575 C CA . ASP A 1 192 ? 19.419 0.140 -2.721 1.00 77.88 192 ASP A CA 1
ATOM 1576 C C . ASP A 1 192 ? 20.824 0.739 -2.915 1.00 77.88 192 ASP A C 1
ATOM 1578 O O . ASP A 1 192 ? 21.271 0.906 -4.050 1.00 77.88 192 ASP A O 1
ATOM 1582 N N . GLN A 1 193 ? 21.558 1.061 -1.844 1.00 74.94 193 GLN A N 1
ATOM 1583 C CA . GLN A 1 193 ? 22.966 1.422 -1.992 1.00 74.94 193 GLN A CA 1
ATOM 1584 C C . GLN A 1 193 ? 23.815 0.197 -2.305 1.00 74.94 193 GLN A C 1
ATOM 1586 O O . GLN A 1 193 ? 23.683 -0.866 -1.697 1.00 74.94 193 GLN A O 1
ATOM 1591 N N . GLN A 1 194 ? 24.719 0.385 -3.264 1.00 72.62 194 GLN A N 1
ATOM 1592 C CA . GLN A 1 194 ? 25.714 -0.606 -3.621 1.00 72.62 194 GLN A CA 1
ATOM 1593 C C . GLN A 1 194 ? 26.694 -0.810 -2.459 1.00 72.62 194 GLN A C 1
ATOM 1595 O O . GLN A 1 194 ? 27.401 0.116 -2.064 1.00 72.62 194 GLN A O 1
ATOM 1600 N N . GLN A 1 195 ? 26.801 -2.045 -1.983 1.00 72.31 195 GLN A N 1
ATOM 1601 C CA . GLN A 1 195 ? 27.872 -2.493 -1.105 1.00 72.31 195 GLN A CA 1
ATOM 1602 C C . GLN A 1 195 ? 29.052 -3.036 -1.910 1.00 72.31 195 GLN A C 1
ATOM 1604 O O . GLN A 1 195 ? 28.900 -3.597 -3.000 1.00 72.31 195 GLN A O 1
ATOM 1609 N N . GLU A 1 196 ? 30.252 -2.855 -1.362 1.00 64.88 196 GLU A N 1
ATOM 1610 C CA . GLU A 1 196 ? 31.450 -3.517 -1.874 1.00 64.88 196 GLU A CA 1
ATOM 1611 C C . GLU A 1 196 ? 31.385 -5.027 -1.605 1.00 64.88 196 GLU A C 1
ATOM 1613 O O . GLU A 1 196 ? 30.841 -5.473 -0.594 1.00 64.88 196 GLU A O 1
ATOM 1618 N N . VAL A 1 197 ? 31.963 -5.800 -2.524 1.00 58.00 197 VAL A N 1
ATOM 1619 C CA . VAL A 1 197 ? 32.060 -7.264 -2.451 1.00 58.00 197 VAL A CA 1
ATOM 1620 C C . VAL A 1 197 ? 32.796 -7.687 -1.178 1.00 58.00 197 VAL A C 1
ATOM 1622 O O . VAL A 1 197 ? 33.750 -7.025 -0.772 1.00 58.00 197 VAL A O 1
ATOM 1625 N N . ASP A 1 198 ? 32.358 -8.785 -0.553 1.00 56.16 198 ASP A N 1
ATOM 1626 C CA . ASP A 1 198 ? 32.939 -9.357 0.676 1.00 56.16 198 ASP A CA 1
ATOM 1627 C C . ASP A 1 198 ? 32.806 -8.508 1.946 1.00 56.16 198 ASP A C 1
ATOM 1629 O O . ASP A 1 198 ? 33.394 -8.828 2.984 1.00 56.16 198 ASP A O 1
ATOM 1633 N N . LYS A 1 199 ? 31.994 -7.446 1.916 1.00 65.00 199 LYS A N 1
ATOM 1634 C CA . LYS A 1 199 ? 31.631 -6.738 3.141 1.00 65.00 199 LYS A CA 1
ATOM 1635 C C . LYS A 1 199 ? 30.450 -7.421 3.811 1.00 65.00 199 LYS A C 1
ATOM 1637 O O . LYS A 1 199 ? 29.397 -7.632 3.221 1.00 65.00 199 LYS A O 1
ATOM 1642 N N . PHE A 1 200 ? 30.634 -7.712 5.093 1.00 73.44 200 PHE A N 1
ATOM 1643 C CA . PHE A 1 200 ? 29.535 -8.031 5.987 1.00 73.44 200 PHE A CA 1
ATOM 1644 C C . PHE A 1 200 ? 28.446 -6.946 5.940 1.00 73.44 200 PHE A C 1
ATOM 1646 O O . PHE A 1 200 ? 28.774 -5.775 5.717 1.00 73.44 200 PHE A O 1
ATOM 1653 N N . PRO A 1 201 ? 27.194 -7.288 6.301 1.00 79.50 201 PRO A N 1
ATOM 1654 C CA . PRO A 1 201 ? 26.140 -6.299 6.465 1.00 79.50 201 PRO A CA 1
ATOM 1655 C C . PRO A 1 201 ? 26.594 -5.103 7.323 1.00 79.50 201 PRO A C 1
ATOM 1657 O O . PRO A 1 201 ? 27.291 -5.315 8.329 1.00 79.50 201 PRO A O 1
ATOM 1660 N N . PRO A 1 202 ? 26.210 -3.858 6.980 1.00 83.94 202 PRO A N 1
ATOM 1661 C CA . PRO A 1 202 ? 26.646 -2.674 7.701 1.00 83.94 202 PRO A CA 1
ATOM 1662 C C . PRO A 1 202 ? 26.270 -2.758 9.177 1.00 83.94 202 PRO A C 1
ATOM 1664 O O . PRO A 1 202 ? 25.215 -3.282 9.540 1.00 83.94 202 PRO A O 1
ATOM 1667 N N . ILE A 1 203 ? 27.126 -2.193 10.029 1.00 84.50 203 ILE A N 1
ATOM 1668 C CA . ILE A 1 203 ? 26.999 -2.270 11.493 1.00 84.50 203 ILE A CA 1
ATOM 1669 C C . ILE A 1 203 ? 25.615 -1.803 11.961 1.00 84.50 203 ILE A C 1
ATOM 1671 O O . ILE A 1 203 ? 25.025 -2.429 12.838 1.00 84.50 203 ILE A O 1
ATOM 1675 N N . MET A 1 204 ? 25.072 -0.750 11.343 1.00 85.81 204 MET A N 1
ATOM 1676 C CA . MET A 1 204 ? 23.750 -0.223 11.685 1.00 85.81 204 MET A CA 1
ATOM 1677 C C . MET A 1 204 ? 22.629 -1.230 11.425 1.00 85.81 204 MET A C 1
ATOM 1679 O O . MET A 1 204 ? 21.841 -1.500 12.324 1.00 85.81 204 MET A O 1
ATOM 1683 N N . HIS A 1 205 ? 22.608 -1.860 10.252 1.00 89.38 205 HIS A N 1
ATOM 1684 C CA . HIS A 1 205 ? 21.616 -2.880 9.910 1.00 89.38 205 HIS A CA 1
ATOM 1685 C C . HIS A 1 205 ? 21.704 -4.095 10.831 1.00 89.38 205 HIS A C 1
ATOM 1687 O O . HIS A 1 205 ? 20.682 -4.578 11.316 1.00 89.38 205 HIS A O 1
ATOM 1693 N N . LYS A 1 206 ? 22.929 -4.548 11.134 1.00 89.56 206 LYS A N 1
ATOM 1694 C CA . LYS A 1 206 ? 23.156 -5.624 12.106 1.00 89.56 206 LYS A CA 1
ATOM 1695 C C . LYS A 1 206 ? 22.607 -5.255 13.477 1.00 89.56 206 LYS A C 1
ATOM 1697 O O . LYS A 1 206 ? 21.942 -6.076 14.094 1.00 89.56 206 LYS A O 1
ATOM 1702 N N . LYS A 1 207 ? 22.861 -4.031 13.942 1.00 90.00 207 LYS A N 1
ATOM 1703 C CA . LYS A 1 207 ? 22.381 -3.549 15.238 1.00 90.00 207 LYS A CA 1
ATOM 1704 C C . LYS A 1 207 ? 20.854 -3.499 15.295 1.00 90.00 207 LYS A C 1
ATOM 1706 O O . LYS A 1 207 ? 20.273 -4.001 16.249 1.00 90.00 207 LYS A O 1
ATOM 1711 N N . VAL A 1 208 ? 20.208 -2.952 14.266 1.00 91.12 208 VAL A N 1
ATOM 1712 C CA . VAL A 1 208 ? 18.739 -2.902 14.179 1.00 91.12 208 VAL A CA 1
ATOM 1713 C C . VAL A 1 208 ? 18.155 -4.315 14.167 1.00 91.12 208 VAL A C 1
ATOM 1715 O O . VAL A 1 208 ? 17.236 -4.591 14.933 1.00 91.12 208 VAL A O 1
ATOM 1718 N N . ALA A 1 209 ? 18.728 -5.228 13.378 1.00 92.94 209 ALA A N 1
ATOM 1719 C CA . ALA A 1 209 ? 18.304 -6.625 13.320 1.00 92.94 209 ALA A CA 1
ATOM 1720 C C . ALA A 1 209 ? 18.534 -7.391 14.637 1.00 92.94 209 ALA A C 1
ATOM 1722 O O . ALA A 1 209 ? 17.672 -8.157 15.048 1.00 92.94 209 ALA A O 1
ATOM 1723 N N . GLN A 1 210 ? 19.643 -7.150 15.342 1.00 91.81 210 GLN A N 1
ATOM 1724 C CA . GLN A 1 210 ? 19.923 -7.750 16.657 1.00 91.81 210 GLN A CA 1
ATOM 1725 C C . GLN A 1 210 ? 18.928 -7.315 17.738 1.00 91.81 210 GLN A C 1
ATOM 1727 O O . GLN A 1 210 ? 18.721 -8.036 18.710 1.00 91.81 210 GLN A O 1
ATOM 1732 N N . MET A 1 211 ? 18.328 -6.135 17.580 1.00 93.44 211 MET A N 1
ATOM 1733 C CA . MET A 1 211 ? 17.300 -5.608 18.479 1.00 93.44 211 MET A CA 1
ATOM 1734 C C . MET A 1 211 ? 15.880 -6.018 18.063 1.00 93.44 211 MET A C 1
ATOM 1736 O O . MET A 1 211 ? 14.909 -5.551 18.661 1.00 93.44 211 MET A O 1
ATOM 1740 N N . CYS A 1 212 ? 15.753 -6.879 17.049 1.00 93.81 212 CYS A N 1
ATOM 1741 C CA . CYS A 1 212 ? 14.473 -7.401 16.609 1.00 93.81 212 CYS A CA 1
ATOM 1742 C C . CYS A 1 212 ? 13.795 -8.238 17.707 1.00 93.81 212 CYS A C 1
ATOM 1744 O O . CYS A 1 212 ? 14.457 -9.024 18.392 1.00 93.81 212 CYS A O 1
ATOM 1746 N N . PRO A 1 213 ? 12.465 -8.128 17.857 1.00 93.69 213 PRO A N 1
ATOM 1747 C CA . PRO A 1 213 ? 11.688 -9.017 18.706 1.00 93.69 213 PRO A CA 1
ATOM 1748 C C . PRO A 1 213 ? 11.880 -10.505 18.356 1.00 93.69 213 PRO A C 1
ATOM 1750 O O . PRO A 1 213 ? 11.957 -10.856 17.178 1.00 93.69 213 PRO A O 1
ATOM 1753 N N . PRO A 1 214 ? 11.875 -11.410 19.354 1.00 89.44 214 PRO A N 1
ATOM 1754 C CA . PRO A 1 214 ? 12.214 -12.824 19.161 1.00 89.44 214 PRO A CA 1
ATOM 1755 C C . PRO A 1 214 ? 11.191 -13.618 18.332 1.00 89.44 214 PRO A C 1
ATOM 1757 O O . PRO A 1 214 ? 11.492 -14.714 17.873 1.00 89.44 214 PRO A O 1
ATOM 1760 N N . ASN A 1 215 ? 9.974 -13.098 18.155 1.00 90.88 215 ASN A N 1
ATOM 1761 C CA . ASN A 1 215 ? 8.923 -13.715 17.343 1.00 90.88 215 ASN A CA 1
ATOM 1762 C C . ASN A 1 215 ? 9.000 -13.341 15.852 1.00 90.88 215 ASN A C 1
ATOM 1764 O O . ASN A 1 215 ? 8.178 -13.818 15.071 1.00 90.88 215 ASN A O 1
ATOM 1768 N N . ILE A 1 216 ? 9.948 -12.482 15.469 1.00 94.06 216 ILE A N 1
ATOM 1769 C CA . ILE A 1 216 ? 10.147 -12.028 14.095 1.00 94.06 216 ILE A CA 1
ATOM 1770 C C . ILE A 1 216 ? 11.525 -12.490 13.630 1.00 94.06 216 ILE A C 1
ATOM 1772 O O . ILE A 1 216 ? 12.542 -12.212 14.261 1.00 94.06 216 ILE A O 1
ATOM 1776 N N . SER A 1 217 ? 11.558 -13.175 12.492 1.00 93.31 217 SER A N 1
ATOM 1777 C CA . SER A 1 217 ? 12.806 -13.452 11.786 1.00 93.31 217 SER A CA 1
ATOM 1778 C C . SER A 1 217 ? 13.212 -12.240 10.949 1.00 93.31 217 SER A C 1
ATOM 1780 O O . SER A 1 217 ? 12.378 -11.646 10.262 1.00 93.31 217 SER A O 1
ATOM 1782 N N . VAL A 1 218 ? 14.492 -11.864 11.003 1.00 94.50 218 VAL A N 1
ATOM 1783 C CA . VAL A 1 218 ? 15.025 -10.731 10.237 1.00 94.50 218 VAL A CA 1
ATOM 1784 C C . VAL A 1 218 ? 16.059 -11.192 9.236 1.00 94.50 218 VAL A C 1
ATOM 1786 O O . VAL A 1 218 ? 16.972 -11.954 9.549 1.00 94.50 218 VAL A O 1
ATOM 1789 N N . SER A 1 219 ? 15.920 -10.668 8.027 1.00 93.19 219 SER A N 1
ATOM 1790 C CA . SER A 1 219 ? 16.909 -10.771 6.966 1.00 93.19 219 SER A CA 1
ATOM 1791 C C . SER A 1 219 ? 17.327 -9.381 6.504 1.00 93.19 219 SER A C 1
ATOM 1793 O O . SER A 1 219 ? 16.579 -8.410 6.637 1.00 93.19 219 SER A O 1
ATOM 1795 N N . LEU A 1 220 ? 18.541 -9.277 5.978 1.00 91.94 220 LEU A N 1
ATOM 1796 C CA . LEU A 1 220 ? 19.077 -8.039 5.424 1.00 91.94 220 LEU A CA 1
ATOM 1797 C C . LEU A 1 220 ? 19.288 -8.211 3.929 1.00 91.94 220 LEU A C 1
ATOM 1799 O O . LEU A 1 220 ? 19.713 -9.276 3.483 1.00 91.94 220 LEU A O 1
ATOM 1803 N N . SER A 1 221 ? 18.990 -7.177 3.151 1.00 89.12 221 SER A N 1
ATOM 1804 C CA . SER A 1 221 ? 19.038 -7.279 1.701 1.00 89.12 221 SER A CA 1
ATOM 1805 C C . SER A 1 221 ? 19.657 -6.055 1.042 1.00 89.12 221 SER A C 1
ATOM 1807 O O . SER A 1 221 ? 19.104 -4.960 1.106 1.00 89.12 221 SER A O 1
ATOM 1809 N N . PHE A 1 222 ? 20.768 -6.257 0.337 1.00 87.00 222 PHE A N 1
ATOM 1810 C CA . PHE A 1 222 ? 21.567 -5.176 -0.243 1.00 87.00 222 PHE A CA 1
ATOM 1811 C C . PHE A 1 222 ? 21.874 -5.435 -1.708 1.00 87.00 222 PHE A C 1
ATOM 1813 O O . PHE A 1 222 ? 21.900 -6.583 -2.150 1.00 87.00 222 PHE A O 1
ATOM 1820 N N . LEU A 1 223 ? 22.144 -4.370 -2.456 1.00 82.56 223 LEU A N 1
ATOM 1821 C CA . LEU A 1 223 ? 22.753 -4.496 -3.773 1.00 82.56 223 LEU A CA 1
ATOM 1822 C C . LEU A 1 223 ? 24.264 -4.653 -3.607 1.00 82.56 223 LEU A C 1
ATOM 1824 O O . LEU A 1 223 ? 24.912 -3.807 -3.004 1.00 82.56 223 LEU A O 1
ATOM 1828 N N . SER A 1 224 ? 24.844 -5.705 -4.166 1.00 77.75 224 SER A N 1
ATOM 1829 C CA . SER A 1 224 ? 26.292 -5.944 -4.171 1.00 77.75 224 SER A CA 1
ATOM 1830 C C . SER A 1 224 ? 26.737 -6.424 -5.548 1.00 77.75 224 SER A C 1
ATOM 1832 O O . SER A 1 224 ? 25.914 -6.872 -6.349 1.00 77.75 224 SER A O 1
ATOM 1834 N N . GLN A 1 225 ? 28.028 -6.315 -5.869 1.00 75.69 225 GLN A N 1
ATOM 1835 C CA . GLN A 1 225 ? 28.500 -6.859 -7.148 1.00 75.69 225 GLN A CA 1
ATOM 1836 C C . GLN A 1 225 ? 28.405 -8.388 -7.123 1.00 75.69 225 GLN A C 1
ATOM 1838 O O . GLN A 1 225 ? 28.698 -9.021 -6.107 1.00 75.69 225 GLN A O 1
ATOM 1843 N N . VAL A 1 226 ? 27.940 -8.965 -8.228 1.00 67.88 226 VAL A N 1
ATOM 1844 C CA . VAL A 1 226 ? 27.825 -10.420 -8.378 1.00 67.88 226 VAL A CA 1
ATOM 1845 C C . VAL A 1 226 ? 29.197 -10.993 -8.702 1.00 67.88 226 VAL A C 1
ATOM 1847 O O . VAL A 1 226 ? 29.718 -10.674 -9.767 1.00 67.88 226 VAL A O 1
ATOM 1850 N N . LYS A 1 227 ? 29.714 -11.873 -7.835 1.00 59.66 227 LYS A N 1
ATOM 1851 C CA . LYS A 1 227 ? 30.910 -12.676 -8.114 1.00 59.66 227 LYS A CA 1
ATOM 1852 C C . LYS A 1 227 ? 30.620 -13.661 -9.246 1.00 59.66 227 LYS A C 1
ATOM 1854 O O . LYS A 1 227 ? 29.819 -14.578 -9.065 1.00 59.66 227 LYS A O 1
ATOM 1859 N N . GLU A 1 228 ? 31.252 -13.500 -10.401 1.00 57.03 228 GLU A N 1
ATOM 1860 C CA . GLU A 1 228 ? 31.252 -14.512 -11.460 1.00 57.03 228 GLU A CA 1
ATOM 1861 C C . GLU A 1 228 ? 32.625 -15.204 -11.486 1.00 57.03 228 GLU A C 1
ATOM 1863 O O . GLU A 1 228 ? 33.651 -14.562 -11.693 1.00 57.03 228 GLU A O 1
ATOM 1868 N N . ASP A 1 229 ? 32.654 -16.531 -11.302 1.00 46.59 229 ASP A N 1
ATOM 1869 C CA . ASP A 1 229 ? 33.861 -17.382 -11.165 1.00 46.59 229 ASP A CA 1
ATOM 1870 C C . ASP A 1 229 ? 34.812 -17.416 -12.390 1.00 46.59 229 ASP A C 1
ATOM 1872 O O . ASP A 1 229 ? 35.739 -18.225 -12.471 1.00 46.59 229 ASP A O 1
ATOM 1876 N N . ASN A 1 230 ? 34.646 -16.523 -13.363 1.00 44.94 230 ASN A N 1
ATOM 1877 C CA . ASN A 1 230 ? 35.381 -16.533 -14.622 1.00 44.94 230 ASN A CA 1
ATOM 1878 C C . ASN A 1 230 ? 36.598 -15.596 -14.617 1.00 44.94 230 ASN A C 1
ATOM 1880 O O . ASN A 1 230 ? 36.672 -14.720 -15.466 1.00 44.94 230 ASN A O 1
ATOM 1884 N N . GLY A 1 231 ? 37.554 -15.794 -13.697 1.00 43.06 231 GLY A N 1
ATOM 1885 C CA . GLY A 1 231 ? 39.009 -15.521 -13.819 1.00 43.06 231 GLY A CA 1
ATOM 1886 C C . GLY A 1 231 ? 39.570 -14.215 -14.437 1.00 43.06 231 GLY A C 1
ATOM 1887 O O . GLY A 1 231 ? 40.791 -14.071 -14.507 1.00 43.06 231 GLY A O 1
ATOM 1888 N N . LEU A 1 232 ? 38.760 -13.258 -14.883 1.00 39.25 232 LEU A N 1
ATOM 1889 C CA . LEU A 1 232 ? 39.149 -12.029 -15.570 1.00 39.25 232 LEU A CA 1
ATOM 1890 C C . LEU A 1 232 ? 38.381 -10.848 -14.960 1.00 39.25 232 LEU A C 1
ATOM 1892 O O . LEU A 1 232 ? 37.184 -10.896 -14.709 1.00 39.25 232 LEU A O 1
ATOM 1896 N N . ARG A 1 233 ? 39.137 -9.792 -14.663 1.00 41.59 233 ARG A N 1
ATOM 1897 C CA . ARG A 1 233 ? 38.818 -8.712 -13.722 1.00 41.59 233 ARG A CA 1
ATOM 1898 C C . ARG A 1 233 ? 37.583 -7.842 -14.057 1.00 41.59 233 ARG A C 1
ATOM 1900 O O . ARG A 1 233 ? 37.483 -7.300 -15.152 1.00 41.59 233 ARG A O 1
ATOM 1907 N N . HIS A 1 234 ? 36.840 -7.560 -12.976 1.00 45.69 234 HIS A N 1
ATOM 1908 C CA . HIS A 1 234 ? 35.974 -6.415 -12.623 1.00 45.69 234 HIS A CA 1
ATOM 1909 C C . HIS A 1 234 ? 34.525 -6.354 -13.158 1.00 45.69 234 HIS A C 1
ATOM 1911 O O . HIS A 1 234 ? 34.222 -5.926 -14.271 1.00 45.69 234 HIS A O 1
ATOM 1917 N N . GLU A 1 235 ? 33.622 -6.733 -12.249 1.00 56.66 235 GLU A N 1
ATOM 1918 C CA . GLU A 1 235 ? 32.177 -6.934 -12.369 1.00 56.66 235 GLU A CA 1
ATOM 1919 C C . GLU A 1 235 ? 31.388 -5.623 -12.196 1.00 56.66 235 GLU A C 1
ATOM 1921 O O . GLU A 1 235 ? 31.596 -4.860 -11.254 1.00 56.66 235 GLU A O 1
ATOM 1926 N N . SER A 1 236 ? 30.441 -5.350 -13.097 1.00 59.28 236 SER A N 1
ATOM 1927 C CA . SER A 1 236 ? 29.604 -4.135 -13.081 1.00 59.28 236 SER A CA 1
ATOM 1928 C C . SER A 1 236 ? 28.115 -4.419 -12.855 1.00 59.28 236 SER A C 1
ATOM 1930 O O . SER A 1 236 ? 27.306 -3.494 -12.904 1.00 59.28 236 SER A O 1
ATOM 1932 N N . ARG A 1 237 ? 27.739 -5.688 -12.651 1.00 68.25 237 ARG A N 1
ATOM 1933 C CA . ARG A 1 237 ? 26.357 -6.093 -12.378 1.00 68.25 237 ARG A CA 1
ATOM 1934 C C . ARG A 1 237 ? 26.124 -6.056 -10.883 1.00 68.25 237 ARG A C 1
ATOM 1936 O O . ARG A 1 237 ? 26.889 -6.671 -10.143 1.00 68.25 237 ARG A O 1
ATOM 1943 N N . LEU A 1 238 ? 25.056 -5.398 -10.456 1.00 74.44 238 LEU A N 1
ATOM 1944 C CA . LEU A 1 238 ? 24.561 -5.547 -9.100 1.00 74.44 238 LEU A CA 1
ATOM 1945 C C . LEU A 1 238 ? 23.563 -6.696 -9.055 1.00 74.44 238 LEU A C 1
ATOM 1947 O O . LEU A 1 238 ? 22.661 -6.807 -9.882 1.00 74.44 238 LEU A O 1
ATOM 1951 N N . GLY A 1 239 ? 23.762 -7.573 -8.088 1.00 74.25 239 GLY A N 1
ATOM 1952 C CA . GLY A 1 239 ? 22.792 -8.560 -7.669 1.00 74.25 239 GLY A CA 1
ATOM 1953 C C . GLY A 1 239 ? 22.371 -8.231 -6.255 1.00 74.25 239 GLY A C 1
ATOM 1954 O O . GLY A 1 239 ? 23.121 -7.628 -5.485 1.00 74.25 239 GLY A O 1
ATOM 1955 N N . ARG A 1 240 ? 21.151 -8.619 -5.912 1.00 80.50 240 ARG A N 1
ATOM 1956 C CA . ARG A 1 240 ? 20.702 -8.497 -4.540 1.00 80.50 240 ARG A CA 1
ATOM 1957 C C . ARG A 1 240 ? 21.236 -9.678 -3.741 1.00 80.50 240 ARG A C 1
ATOM 1959 O O . ARG A 1 240 ? 20.958 -10.825 -4.091 1.00 80.50 240 ARG A O 1
ATOM 1966 N N . THR A 1 241 ? 21.983 -9.397 -2.684 1.00 81.06 241 THR A N 1
ATOM 1967 C CA . THR A 1 241 ? 22.404 -10.400 -1.705 1.00 81.06 241 THR A CA 1
ATOM 1968 C C . THR A 1 241 ? 21.457 -10.382 -0.523 1.00 81.06 241 THR A C 1
ATOM 1970 O O . THR A 1 241 ? 20.983 -9.328 -0.089 1.00 81.06 241 THR A O 1
ATOM 1973 N N . LEU A 1 242 ? 21.117 -11.576 -0.049 1.00 86.31 242 LEU A N 1
ATOM 1974 C CA . LEU A 1 242 ? 20.290 -11.777 1.129 1.00 86.31 242 LEU A CA 1
ATOM 1975 C C . LEU A 1 242 ? 21.183 -12.307 2.239 1.00 86.31 242 LEU A C 1
ATOM 1977 O O . LEU A 1 242 ? 21.937 -13.248 2.029 1.00 86.31 242 LEU A O 1
ATOM 1981 N N . TRP A 1 243 ? 21.058 -11.728 3.419 1.00 87.69 243 TRP A N 1
ATOM 1982 C CA . TRP A 1 243 ? 21.793 -12.137 4.601 1.00 87.69 243 TRP A CA 1
ATOM 1983 C C . TRP A 1 243 ? 20.810 -12.551 5.682 1.00 87.69 243 TRP A C 1
ATOM 1985 O O . TRP A 1 243 ? 19.836 -11.842 5.949 1.00 87.69 243 TRP A O 1
ATOM 1995 N N . GLN A 1 244 ? 21.074 -13.685 6.319 1.00 87.38 244 GLN A N 1
ATOM 1996 C CA . GLN A 1 244 ? 20.290 -14.179 7.445 1.00 87.38 244 GLN A CA 1
ATOM 1997 C C . GLN A 1 244 ? 21.199 -14.431 8.641 1.00 87.38 244 GLN A C 1
ATOM 1999 O O . GLN A 1 244 ? 22.388 -14.713 8.493 1.00 87.38 244 GLN A O 1
ATOM 2004 N N . GLN A 1 245 ? 20.633 -14.301 9.836 1.00 83.00 245 GLN A N 1
ATOM 2005 C CA . GLN A 1 245 ? 21.347 -14.560 11.075 1.00 83.00 245 GLN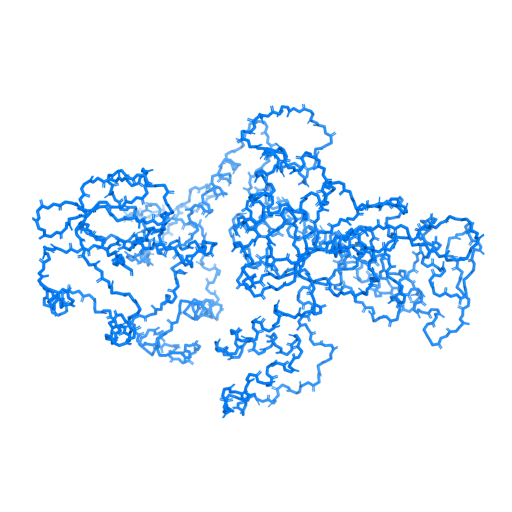 A CA 1
ATOM 2006 C C . GLN A 1 245 ? 20.966 -15.952 11.589 1.00 83.00 245 GLN A C 1
ATOM 2008 O O . GLN A 1 245 ? 19.878 -16.130 12.132 1.00 83.00 245 GLN A O 1
ATOM 2013 N N . VAL A 1 246 ? 21.857 -16.932 11.405 1.00 76.75 246 VAL A N 1
ATOM 2014 C CA . VAL A 1 246 ? 21.689 -18.295 11.950 1.00 76.75 246 VAL A CA 1
ATOM 2015 C C . VAL A 1 246 ? 22.502 -18.439 13.241 1.00 76.75 246 VAL A C 1
ATOM 2017 O O . VAL A 1 246 ? 21.935 -18.646 14.308 1.00 76.75 246 VAL A O 1
ATOM 2020 N N . HIS A 1 247 ? 23.823 -18.248 13.152 1.00 73.06 247 HIS A N 1
ATOM 2021 C CA . HIS A 1 247 ? 24.743 -18.117 14.296 1.00 73.06 247 HIS A CA 1
ATOM 2022 C C . HIS A 1 247 ? 25.591 -16.851 14.134 1.00 73.06 247 HIS A C 1
ATOM 2024 O O . HIS A 1 247 ? 25.623 -15.994 15.017 1.00 73.06 247 HIS A O 1
ATOM 2030 N N . GLU A 1 248 ? 26.190 -16.696 12.954 1.00 81.19 248 GLU A N 1
ATOM 2031 C CA . GLU A 1 248 ? 26.700 -15.433 12.427 1.00 81.19 248 GLU A CA 1
ATOM 2032 C C . GLU A 1 248 ? 25.847 -14.992 11.224 1.00 81.19 248 GLU A C 1
ATOM 2034 O O . GLU A 1 248 ? 24.884 -15.664 10.845 1.00 81.19 248 GLU A O 1
ATOM 2039 N N . TRP A 1 249 ? 26.153 -13.818 10.667 1.00 86.06 249 TRP A N 1
ATOM 2040 C CA . TRP A 1 249 ? 25.503 -13.336 9.449 1.00 86.06 249 TRP A CA 1
ATOM 2041 C C . TRP A 1 249 ? 26.067 -14.079 8.243 1.00 86.06 249 TRP A C 1
ATOM 2043 O O . TRP A 1 249 ? 27.233 -13.888 7.904 1.00 86.06 249 TRP A O 1
ATOM 2053 N N . GLU A 1 250 ? 25.226 -14.877 7.593 1.00 86.38 250 GLU A N 1
ATOM 2054 C CA . GLU A 1 250 ? 25.591 -15.695 6.437 1.00 86.38 250 GLU A CA 1
ATOM 2055 C C . GLU A 1 250 ? 24.830 -15.233 5.190 1.00 86.38 250 GLU A C 1
ATOM 2057 O O . GLU A 1 250 ? 23.649 -14.869 5.254 1.00 86.38 250 GLU A O 1
ATOM 2062 N N . GLU A 1 251 ? 25.521 -15.234 4.051 1.00 83.50 251 GLU A N 1
ATOM 2063 C CA . GLU A 1 251 ? 24.931 -14.939 2.748 1.00 83.50 251 GLU A CA 1
ATOM 2064 C C . GLU A 1 251 ? 24.097 -16.137 2.273 1.00 83.50 251 GLU A C 1
ATOM 2066 O O . GLU A 1 251 ? 24.550 -17.281 2.275 1.00 83.50 251 GLU A O 1
ATOM 2071 N N . CYS A 1 252 ? 22.859 -15.872 1.867 1.00 79.69 252 CYS A N 1
ATOM 2072 C CA . CYS A 1 252 ? 21.905 -16.867 1.401 1.00 79.69 252 CYS A CA 1
ATOM 2073 C C . CYS A 1 252 ? 21.717 -16.769 -0.119 1.00 79.69 252 CYS A C 1
ATOM 2075 O O . CYS A 1 252 ? 21.652 -15.657 -0.653 1.00 79.69 252 CYS A O 1
ATOM 2077 N N . PRO A 1 253 ? 21.526 -17.903 -0.823 1.00 66.94 253 PRO A N 1
ATOM 2078 C CA . PRO A 1 253 ? 21.183 -17.887 -2.239 1.00 66.94 253 PRO A CA 1
ATOM 2079 C C . PRO A 1 253 ? 19.887 -17.101 -2.462 1.00 66.94 253 PRO A C 1
ATOM 2081 O O . PRO A 1 253 ? 18.817 -17.493 -1.988 1.00 66.94 253 PRO A O 1
ATOM 2084 N N . THR A 1 254 ? 19.961 -15.992 -3.192 1.00 64.38 254 THR A N 1
ATOM 2085 C CA . THR A 1 254 ? 18.785 -15.185 -3.518 1.00 64.38 254 THR A CA 1
ATOM 2086 C C . THR A 1 254 ? 17.964 -15.864 -4.613 1.00 64.38 254 THR A C 1
ATOM 2088 O O . THR A 1 254 ? 18.384 -15.951 -5.766 1.00 64.38 254 THR A O 1
ATOM 2091 N N . GLN A 1 255 ? 16.750 -16.308 -4.280 1.00 61.56 255 GLN A N 1
ATOM 2092 C CA . GLN A 1 255 ? 15.714 -16.571 -5.282 1.00 61.56 255 GLN A CA 1
ATOM 2093 C C . GLN A 1 255 ? 14.928 -15.283 -5.545 1.00 61.56 255 GLN A C 1
ATOM 2095 O O . GLN A 1 255 ? 14.680 -14.493 -4.633 1.00 61.56 255 GLN A O 1
ATOM 2100 N N . PHE A 1 256 ? 14.543 -15.046 -6.801 1.00 61.44 256 PHE A N 1
ATOM 2101 C CA . PHE A 1 256 ? 13.695 -13.904 -7.138 1.00 61.44 256 PHE A CA 1
ATOM 2102 C C . PHE A 1 256 ? 12.319 -14.086 -6.490 1.00 61.44 256 PHE A C 1
ATOM 2104 O O . PHE A 1 256 ? 11.561 -14.961 -6.906 1.00 61.44 256 PHE A O 1
ATOM 2111 N N . GLN A 1 257 ? 11.986 -13.238 -5.518 1.00 72.19 257 GLN A N 1
ATOM 2112 C CA . GLN A 1 257 ? 10.672 -13.218 -4.876 1.00 72.19 257 GLN A CA 1
ATOM 2113 C C . GLN A 1 257 ? 9.900 -11.942 -5.255 1.00 72.19 257 GLN A C 1
ATOM 2115 O O . GLN A 1 257 ? 10.494 -10.857 -5.292 1.00 72.19 257 GLN A O 1
ATOM 2120 N N . PRO A 1 258 ? 8.591 -12.042 -5.560 1.00 77.81 258 PRO A N 1
ATOM 2121 C CA . PRO A 1 258 ? 7.734 -10.891 -5.812 1.00 77.81 258 PRO A CA 1
ATOM 2122 C C . PRO A 1 258 ? 7.761 -9.872 -4.665 1.00 77.81 258 PRO A C 1
ATOM 2124 O O . PRO A 1 258 ? 7.486 -10.196 -3.512 1.00 77.81 258 PRO A O 1
ATOM 2127 N N . ARG A 1 259 ? 8.050 -8.618 -5.019 1.00 88.75 259 ARG A N 1
ATOM 2128 C CA . ARG A 1 259 ? 8.005 -7.451 -4.131 1.00 88.75 259 ARG A CA 1
ATOM 2129 C C . ARG A 1 259 ? 6.822 -6.580 -4.516 1.00 88.75 259 ARG A C 1
ATOM 2131 O O . ARG A 1 259 ? 6.851 -5.907 -5.553 1.00 88.75 259 ARG A O 1
ATOM 2138 N N . ILE A 1 260 ? 5.763 -6.663 -3.722 1.00 91.06 260 ILE A N 1
ATOM 2139 C CA . ILE A 1 260 ? 4.472 -6.050 -4.008 1.00 91.06 260 ILE A CA 1
ATOM 2140 C C . ILE A 1 260 ? 4.380 -4.715 -3.281 1.00 91.06 260 ILE A C 1
ATOM 2142 O O . ILE A 1 260 ? 4.520 -4.645 -2.063 1.00 91.06 260 ILE A O 1
ATOM 2146 N N . LEU A 1 261 ? 4.118 -3.645 -4.027 1.00 89.69 261 LEU A N 1
ATOM 2147 C CA . LEU A 1 261 ? 3.793 -2.349 -3.435 1.00 89.69 261 LEU A CA 1
ATOM 2148 C C . LEU A 1 261 ? 2.399 -2.420 -2.827 1.00 89.69 261 LEU A C 1
ATOM 2150 O O . LEU A 1 261 ? 1.484 -2.902 -3.494 1.00 89.69 261 LEU A O 1
ATOM 2154 N N . LEU A 1 262 ? 2.225 -1.905 -1.611 1.00 86.31 262 LEU A N 1
ATOM 2155 C CA . LEU A 1 262 ? 0.917 -1.865 -0.966 1.00 86.31 262 LEU A CA 1
ATOM 2156 C C . LEU A 1 262 ? -0.112 -1.073 -1.798 1.00 86.31 262 LEU A C 1
ATOM 2158 O O . LEU A 1 262 ? 0.246 -0.065 -2.421 1.00 86.31 262 LEU A O 1
ATOM 2162 N N . PRO A 1 263 ? -1.392 -1.492 -1.816 1.00 82.50 263 PRO A N 1
ATOM 2163 C CA . PRO A 1 263 ? -2.441 -0.736 -2.488 1.00 82.50 263 PRO A CA 1
ATOM 2164 C C . PRO A 1 263 ? -2.572 0.668 -1.881 1.00 82.50 263 PRO A C 1
ATOM 2166 O O . PRO A 1 263 ? -2.474 0.823 -0.661 1.00 82.50 263 PRO A O 1
ATOM 2169 N N . PRO A 1 264 ? -2.798 1.696 -2.713 1.00 79.12 264 PRO A N 1
ATOM 2170 C CA . PRO A 1 264 ? -2.993 3.049 -2.220 1.00 79.12 264 PRO A CA 1
ATOM 2171 C C . PRO A 1 264 ? -4.282 3.147 -1.407 1.00 79.12 264 PRO A C 1
ATOM 2173 O O . PRO A 1 264 ? -5.262 2.454 -1.696 1.00 79.12 264 PRO A O 1
ATOM 2176 N N . LYS A 1 265 ? -4.303 4.048 -0.423 1.00 73.31 265 LYS A N 1
ATOM 2177 C CA . LYS A 1 265 ? -5.564 4.415 0.226 1.00 73.31 265 LYS A CA 1
ATOM 2178 C C . LYS A 1 265 ? -6.428 5.257 -0.704 1.00 73.31 265 LYS A C 1
ATOM 2180 O O . LYS A 1 265 ? -5.985 5.736 -1.748 1.00 73.31 265 LYS A O 1
ATOM 2185 N N . VAL A 1 266 ? -7.668 5.487 -0.286 1.00 67.12 266 VAL A N 1
ATOM 2186 C CA . VAL A 1 266 ? -8.472 6.542 -0.899 1.00 67.12 266 VAL A CA 1
ATOM 2187 C C . VAL A 1 266 ? -8.100 7.873 -0.258 1.00 67.12 266 VAL A C 1
ATOM 2189 O O . VAL A 1 266 ? -8.112 8.010 0.965 1.00 67.12 266 VAL A O 1
ATOM 2192 N N . PHE A 1 267 ? -7.758 8.838 -1.100 1.00 66.38 267 PHE A N 1
ATOM 2193 C CA . PHE A 1 267 ? -7.337 10.169 -0.698 1.00 66.38 267 PHE A CA 1
ATOM 2194 C C . PHE A 1 267 ? -8.544 11.114 -0.649 1.00 66.38 267 PHE A C 1
ATOM 2196 O O . PHE A 1 267 ? -9.269 11.235 -1.636 1.00 66.38 267 PHE A O 1
ATOM 2203 N N . TYR A 1 268 ? -8.767 11.775 0.489 1.00 59.50 268 TYR A N 1
ATOM 2204 C CA . TYR A 1 268 ? -9.886 12.700 0.696 1.00 59.50 268 TYR A CA 1
ATOM 2205 C C . TYR A 1 268 ? -9.404 14.038 1.262 1.00 59.50 268 TYR A C 1
ATOM 2207 O O . TYR A 1 268 ? -8.463 14.061 2.051 1.00 59.50 268 TYR A O 1
ATOM 2215 N N . GLY A 1 269 ? -10.084 15.129 0.895 1.00 62.84 269 GLY A N 1
ATOM 2216 C CA . GLY A 1 269 ? -9.829 16.479 1.415 1.00 62.84 269 GLY A CA 1
ATOM 2217 C C . GLY A 1 269 ? -8.457 17.064 1.040 1.00 62.84 269 GLY A C 1
ATOM 2218 O O . GLY A 1 269 ? -7.722 16.443 0.270 1.00 62.84 269 GLY A O 1
ATOM 2219 N N . PRO A 1 270 ? -8.112 18.256 1.559 1.00 60.03 270 PRO A N 1
ATOM 2220 C CA . PRO A 1 270 ? -6.834 18.925 1.289 1.00 60.03 270 PRO A CA 1
ATOM 2221 C C . PRO A 1 270 ? -5.588 18.086 1.621 1.00 60.03 270 PRO A C 1
ATOM 2223 O O . PRO A 1 270 ? -4.660 18.013 0.817 1.00 60.03 270 PRO A O 1
ATOM 2226 N N . VAL A 1 271 ? -5.579 17.388 2.763 1.00 64.12 271 VAL A N 1
ATOM 2227 C CA . VAL A 1 271 ? -4.474 16.497 3.167 1.00 64.12 271 VAL A CA 1
ATOM 2228 C C . VAL A 1 271 ? -4.368 15.316 2.209 1.00 64.12 271 VAL A C 1
ATOM 2230 O O . VAL A 1 271 ? -3.282 14.973 1.743 1.00 64.12 271 VAL A O 1
ATOM 2233 N N . GLY A 1 272 ? -5.505 14.714 1.854 1.00 70.00 272 GLY A N 1
ATOM 2234 C CA . GLY A 1 272 ? -5.539 13.635 0.877 1.00 70.00 272 GLY A CA 1
ATOM 2235 C C . GLY A 1 272 ? -5.087 14.087 -0.510 1.00 70.00 272 GLY A C 1
ATOM 2236 O O . GLY A 1 272 ? -4.377 13.337 -1.169 1.00 70.00 272 GLY A O 1
ATOM 2237 N N . ALA A 1 273 ? -5.437 15.297 -0.953 1.00 70.88 273 ALA A N 1
ATOM 2238 C CA . ALA A 1 273 ? -4.997 15.833 -2.241 1.00 70.88 273 ALA A CA 1
ATOM 2239 C C . ALA A 1 273 ? -3.463 15.919 -2.319 1.00 70.88 273 ALA A C 1
ATOM 2241 O O . ALA A 1 273 ? -2.871 15.397 -3.267 1.00 70.88 273 ALA A O 1
ATOM 2242 N N . TYR A 1 274 ? -2.817 16.456 -1.278 1.00 72.31 274 TYR A N 1
ATOM 2243 C CA . TYR A 1 274 ? -1.357 16.467 -1.170 1.00 72.31 274 TYR A CA 1
ATOM 2244 C C . TYR A 1 274 ? -0.762 15.048 -1.144 1.00 72.31 274 TYR A C 1
ATOM 2246 O O . TYR A 1 274 ? 0.140 14.726 -1.915 1.00 72.31 274 TYR A O 1
ATOM 2254 N N . GLN A 1 275 ? -1.313 14.145 -0.332 1.00 74.00 275 GLN A N 1
ATOM 2255 C CA . GLN A 1 275 ? -0.841 12.756 -0.259 1.00 74.00 275 GLN A CA 1
ATOM 2256 C C . GLN A 1 275 ? -1.024 11.991 -1.578 1.00 74.00 275 GLN A C 1
ATOM 2258 O O . GLN A 1 275 ? -0.183 11.171 -1.945 1.00 74.00 275 GLN A O 1
ATOM 2263 N N . ASN A 1 276 ? -2.093 12.272 -2.324 1.00 80.38 276 ASN A N 1
ATOM 2264 C CA . ASN A 1 276 ? -2.314 11.721 -3.656 1.00 80.38 276 ASN A CA 1
ATOM 2265 C C . ASN A 1 276 ? -1.262 12.233 -4.644 1.00 80.38 276 ASN A C 1
ATOM 2267 O O . ASN A 1 276 ? -0.752 11.449 -5.445 1.00 80.38 276 ASN A O 1
ATOM 2271 N N . PHE A 1 277 ? -0.912 13.522 -4.573 1.00 82.31 277 PHE A N 1
ATOM 2272 C CA . PHE A 1 277 ? 0.187 14.091 -5.348 1.00 82.31 277 PHE A CA 1
ATOM 2273 C C . PHE A 1 277 ? 1.507 13.369 -5.044 1.00 82.31 277 PHE A C 1
ATOM 2275 O O . PHE A 1 277 ? 2.148 12.885 -5.978 1.00 82.31 277 PHE A O 1
ATOM 2282 N N . VAL A 1 278 ? 1.864 13.207 -3.764 1.00 78.94 278 VAL A N 1
ATOM 2283 C CA . VAL A 1 278 ? 3.080 12.486 -3.342 1.00 78.94 278 VAL A CA 1
ATOM 2284 C C . VAL A 1 278 ? 3.062 11.044 -3.861 1.00 78.94 278 VAL A C 1
ATOM 2286 O O . VAL A 1 278 ? 4.000 10.602 -4.525 1.00 78.94 278 VAL A O 1
ATOM 2289 N N . HIS A 1 279 ? 1.959 10.319 -3.654 1.00 84.06 279 HIS A N 1
ATOM 2290 C CA . HIS A 1 279 ? 1.804 8.948 -4.138 1.00 84.06 279 HIS A CA 1
ATOM 2291 C C . HIS A 1 279 ? 1.951 8.848 -5.667 1.00 84.06 279 HIS A C 1
ATOM 2293 O O . HIS A 1 279 ? 2.670 7.976 -6.172 1.00 84.06 279 HIS A O 1
ATOM 2299 N N . LYS A 1 280 ? 1.298 9.742 -6.424 1.00 85.81 280 LYS A N 1
ATOM 2300 C CA . LYS A 1 280 ? 1.395 9.781 -7.889 1.00 85.81 280 LYS A CA 1
ATOM 2301 C C . LYS A 1 280 ? 2.801 10.147 -8.356 1.00 85.81 280 LYS A C 1
ATOM 2303 O O . LYS A 1 280 ? 3.276 9.515 -9.294 1.00 85.81 280 LYS A O 1
ATOM 2308 N N . PHE A 1 281 ? 3.481 11.086 -7.703 1.00 84.94 281 PHE A N 1
ATOM 2309 C CA . PHE A 1 281 ? 4.862 11.447 -8.021 1.00 84.94 281 PHE A CA 1
ATOM 2310 C C . PHE A 1 281 ? 5.791 10.231 -7.930 1.00 84.94 281 PHE A C 1
ATOM 2312 O O . PHE A 1 281 ? 6.428 9.857 -8.920 1.00 84.94 281 PHE A O 1
ATOM 2319 N N . SER A 1 282 ? 5.781 9.528 -6.793 1.00 84.50 282 SER A N 1
ATOM 2320 C CA . SER A 1 282 ? 6.577 8.309 -6.614 1.00 84.50 282 SER A CA 1
ATOM 2321 C C . SER A 1 282 ? 6.139 7.181 -7.557 1.00 84.50 282 SER A C 1
ATOM 2323 O O . SER A 1 282 ? 6.943 6.327 -7.927 1.00 84.50 282 SER A O 1
ATOM 2325 N N . SER A 1 283 ? 4.861 7.120 -7.943 1.00 87.31 283 SER A N 1
ATOM 2326 C CA . SER A 1 283 ? 4.359 6.141 -8.915 1.00 87.31 283 SER A CA 1
ATOM 2327 C C . SER A 1 283 ? 4.884 6.408 -10.328 1.00 87.31 283 SER A C 1
ATOM 2329 O O . SER A 1 283 ? 5.380 5.485 -10.967 1.00 87.31 283 SER A O 1
ATOM 2331 N N . VAL A 1 284 ? 4.785 7.647 -10.817 1.00 88.81 284 VAL A N 1
ATOM 2332 C CA . VAL A 1 284 ? 5.219 8.033 -12.170 1.00 88.81 284 VAL A CA 1
ATOM 2333 C C . VAL A 1 284 ? 6.718 7.828 -12.325 1.00 88.81 284 VAL A C 1
ATOM 2335 O O . VAL A 1 284 ? 7.137 7.191 -13.288 1.00 88.81 284 VAL A O 1
ATOM 2338 N N . ARG A 1 285 ? 7.511 8.269 -11.342 1.00 88.62 285 ARG A N 1
ATOM 2339 C CA . ARG A 1 285 ? 8.968 8.095 -11.356 1.00 88.62 285 ARG A CA 1
ATOM 2340 C C . ARG A 1 285 ? 9.369 6.623 -11.463 1.00 88.62 285 ARG A C 1
ATOM 2342 O O . ARG A 1 285 ? 10.133 6.253 -12.343 1.00 88.62 285 ARG A O 1
ATOM 2349 N N . ARG A 1 286 ? 8.752 5.756 -10.653 1.00 89.31 286 ARG A N 1
ATOM 2350 C CA . ARG A 1 286 ? 9.001 4.307 -10.713 1.00 89.31 286 ARG A CA 1
ATOM 2351 C C . ARG A 1 286 ? 8.578 3.670 -12.042 1.00 89.31 286 ARG A C 1
ATOM 2353 O O . ARG A 1 286 ? 9.175 2.676 -12.444 1.00 89.31 286 ARG A O 1
ATOM 2360 N N . GLN A 1 287 ? 7.552 4.189 -12.718 1.00 90.88 287 GLN A N 1
ATOM 2361 C CA . GLN A 1 287 ? 7.160 3.702 -14.050 1.00 90.88 287 GLN A CA 1
ATOM 2362 C C . GLN A 1 287 ? 8.109 4.183 -15.153 1.00 90.88 287 GLN A C 1
ATOM 2364 O O . GLN A 1 287 ? 8.325 3.451 -16.116 1.00 90.88 287 GLN A O 1
ATOM 2369 N N . GLN A 1 288 ? 8.687 5.379 -15.016 1.00 90.25 288 GLN A N 1
ATOM 2370 C CA . GLN A 1 288 ? 9.746 5.862 -15.906 1.00 90.25 288 GLN A CA 1
ATOM 2371 C C . GLN A 1 288 ? 11.000 4.993 -15.768 1.00 90.25 288 GLN A C 1
ATOM 2373 O O . GLN A 1 288 ? 11.466 4.458 -16.769 1.00 90.25 288 GLN A O 1
ATOM 2378 N N . ASP A 1 289 ? 11.450 4.738 -14.533 1.00 88.44 289 ASP A N 1
ATOM 2379 C CA . ASP A 1 289 ? 12.574 3.829 -14.266 1.00 88.44 289 ASP A CA 1
ATOM 2380 C C . ASP A 1 289 ? 12.305 2.419 -14.842 1.00 88.44 289 ASP A C 1
ATOM 2382 O O . ASP A 1 289 ? 13.198 1.761 -15.378 1.00 88.44 289 ASP A O 1
ATOM 2386 N N . ALA A 1 290 ? 11.054 1.941 -14.779 1.00 89.06 290 ALA A N 1
ATOM 2387 C CA . ALA A 1 290 ? 10.669 0.653 -15.355 1.00 89.06 290 ALA A CA 1
ATOM 2388 C C . ALA A 1 290 ? 10.675 0.643 -16.888 1.00 89.06 290 ALA A C 1
ATOM 2390 O O . ALA A 1 290 ? 10.983 -0.394 -17.475 1.00 89.06 290 ALA A O 1
ATOM 2391 N N . ALA A 1 291 ? 10.329 1.752 -17.546 1.00 89.25 291 ALA A N 1
ATOM 2392 C CA . ALA A 1 291 ? 10.282 1.832 -19.005 1.00 89.25 291 ALA A CA 1
ATOM 2393 C C . ALA A 1 291 ? 11.656 1.556 -19.633 1.00 89.25 291 ALA A C 1
ATOM 2395 O O . ALA A 1 291 ? 11.740 0.794 -20.599 1.00 89.25 291 ALA A O 1
ATOM 2396 N N . ASP A 1 292 ? 12.718 2.079 -19.024 1.00 86.12 292 ASP A N 1
ATOM 2397 C CA . ASP A 1 292 ? 14.100 1.850 -19.447 1.00 86.12 292 ASP A CA 1
ATOM 2398 C C . ASP A 1 292 ? 14.504 0.375 -19.290 1.00 86.12 292 ASP A C 1
ATOM 2400 O O . ASP A 1 292 ? 15.014 -0.251 -20.223 1.00 86.12 292 ASP A O 1
ATOM 2404 N N . VAL A 1 293 ? 14.175 -0.238 -18.146 1.00 87.25 293 VAL A N 1
ATOM 2405 C CA . VAL A 1 293 ? 14.399 -1.677 -17.914 1.00 87.25 293 VAL A CA 1
ATOM 2406 C C . VAL A 1 293 ? 13.632 -2.532 -18.932 1.00 87.25 293 VAL A C 1
ATOM 2408 O O . VAL A 1 293 ? 14.166 -3.505 -19.469 1.00 87.25 293 VAL A O 1
ATOM 2411 N N . LEU A 1 294 ? 12.381 -2.172 -19.233 1.00 88.38 294 LEU A N 1
ATOM 2412 C CA . LEU A 1 294 ? 11.542 -2.877 -20.204 1.00 88.38 294 LEU A CA 1
ATOM 2413 C C . LEU A 1 294 ? 12.062 -2.729 -21.638 1.00 88.38 294 LEU A C 1
ATOM 2415 O O . LEU A 1 294 ? 11.913 -3.665 -22.420 1.00 88.38 294 LEU A O 1
ATOM 2419 N N . ALA A 1 295 ? 12.674 -1.597 -21.990 1.00 89.50 295 ALA A N 1
ATOM 2420 C CA . ALA A 1 295 ? 13.276 -1.382 -23.303 1.00 89.50 295 ALA A CA 1
ATOM 2421 C C . ALA A 1 295 ? 14.484 -2.300 -23.521 1.00 89.50 295 ALA A C 1
ATOM 2423 O O . ALA A 1 295 ? 14.536 -3.006 -24.530 1.00 89.50 295 ALA A O 1
ATOM 2424 N N . ILE A 1 296 ? 15.393 -2.378 -22.544 1.00 88.56 296 ILE A N 1
ATOM 2425 C CA . ILE A 1 296 ? 16.526 -3.319 -22.571 1.00 88.56 296 ILE A CA 1
ATOM 2426 C C . ILE A 1 296 ? 16.006 -4.762 -22.697 1.00 88.56 296 ILE A C 1
ATOM 2428 O O . ILE A 1 296 ? 16.442 -5.518 -23.568 1.00 88.56 296 ILE A O 1
ATOM 2432 N N . MET A 1 297 ? 14.990 -5.113 -21.899 1.00 88.00 297 MET A N 1
ATOM 2433 C CA . MET A 1 297 ? 14.331 -6.420 -21.944 1.00 88.00 297 MET A CA 1
ATOM 2434 C C . MET A 1 297 ? 13.721 -6.732 -23.321 1.00 88.00 297 MET A C 1
ATOM 2436 O O . MET A 1 297 ? 13.822 -7.859 -23.810 1.00 88.00 297 MET A O 1
ATOM 2440 N N . ALA A 1 298 ? 13.062 -5.755 -23.946 1.00 89.75 298 ALA A N 1
ATOM 2441 C CA . ALA A 1 298 ? 12.420 -5.908 -25.247 1.00 89.75 298 ALA A CA 1
ATOM 2442 C C . ALA A 1 298 ? 13.435 -6.185 -26.359 1.00 89.75 298 ALA A C 1
ATOM 2444 O O . ALA A 1 298 ? 13.170 -7.023 -27.223 1.00 89.75 298 ALA A O 1
ATOM 2445 N N . ILE A 1 299 ? 14.586 -5.508 -26.323 1.00 90.00 299 ILE A N 1
ATOM 2446 C CA . ILE A 1 299 ? 15.678 -5.705 -27.281 1.00 90.00 299 ILE A CA 1
ATOM 2447 C C . ILE A 1 299 ? 16.215 -7.131 -27.165 1.00 90.00 299 ILE A C 1
ATOM 2449 O O . ILE A 1 299 ? 16.211 -7.872 -28.148 1.00 90.00 299 ILE A O 1
ATOM 2453 N N . GLU A 1 300 ? 16.579 -7.565 -25.960 1.00 89.75 300 GLU A N 1
ATOM 2454 C CA . GLU A 1 300 ? 17.063 -8.930 -25.741 1.00 89.75 300 GLU A CA 1
ATOM 2455 C C . GLU A 1 300 ? 16.035 -9.979 -26.166 1.00 89.75 300 GLU A C 1
ATOM 2457 O O . GLU A 1 300 ? 16.341 -10.904 -26.920 1.00 89.75 300 GLU A O 1
ATOM 2462 N N . ARG A 1 301 ? 14.778 -9.813 -25.747 1.00 88.81 301 ARG A N 1
ATOM 2463 C CA . ARG A 1 301 ? 13.706 -10.735 -26.119 1.00 88.81 301 ARG A CA 1
ATOM 2464 C C . ARG A 1 301 ? 13.531 -10.803 -27.635 1.00 88.81 301 ARG A C 1
ATOM 2466 O O . ARG A 1 301 ? 13.379 -11.894 -28.172 1.00 88.81 301 ARG A O 1
ATOM 2473 N N . HIS A 1 302 ? 13.563 -9.675 -28.339 1.00 88.00 302 HIS A N 1
ATOM 2474 C CA . HIS A 1 302 ? 13.394 -9.649 -29.791 1.00 88.00 302 HIS A CA 1
ATOM 2475 C C . HIS A 1 302 ? 14.490 -10.433 -30.534 1.00 88.00 302 HIS A C 1
ATOM 2477 O O . HIS A 1 302 ? 14.197 -11.115 -31.520 1.00 88.00 302 HIS A O 1
ATOM 2483 N N . HIS A 1 303 ? 15.733 -10.357 -30.053 1.00 87.00 303 HIS A N 1
ATOM 2484 C CA . HIS A 1 303 ? 16.891 -10.973 -30.706 1.00 87.00 303 HIS A CA 1
ATOM 2485 C C . HIS A 1 303 ? 17.124 -12.437 -30.302 1.00 87.00 303 HIS A C 1
ATOM 2487 O O . HIS A 1 303 ? 17.528 -13.241 -31.147 1.00 87.00 303 HIS A O 1
ATOM 2493 N N . PHE A 1 304 ? 16.823 -12.800 -29.051 1.00 87.50 304 PHE A N 1
ATOM 2494 C CA . PHE A 1 304 ? 17.180 -14.106 -28.484 1.00 87.50 304 PHE A CA 1
ATOM 2495 C C . PHE A 1 304 ? 15.986 -15.032 -28.187 1.00 87.50 304 PHE A C 1
ATOM 2497 O O . PHE A 1 304 ? 16.168 -16.239 -28.008 1.00 87.50 304 PHE A O 1
ATOM 2504 N N . TYR A 1 305 ? 14.744 -14.532 -28.146 1.00 84.38 305 TYR A N 1
ATOM 2505 C CA . TYR A 1 305 ? 13.577 -15.382 -27.880 1.00 84.38 305 TYR A CA 1
ATOM 2506 C C . TYR A 1 305 ? 13.190 -16.199 -29.119 1.00 84.38 305 TYR A C 1
ATOM 2508 O O . TYR A 1 305 ? 12.647 -15.678 -30.093 1.00 84.38 305 TYR A O 1
ATOM 2516 N N . GLY A 1 306 ? 13.480 -17.504 -29.091 1.00 76.06 306 GLY A N 1
ATOM 2517 C CA . GLY A 1 306 ? 13.184 -18.422 -30.200 1.00 76.06 306 GLY A CA 1
ATOM 2518 C C . GLY A 1 306 ? 14.006 -18.166 -31.472 1.00 76.06 306 GLY A C 1
ATOM 2519 O O . GLY A 1 306 ? 13.726 -18.759 -32.512 1.00 76.06 306 GLY A O 1
ATOM 2520 N N . ARG A 1 307 ? 15.014 -17.287 -31.402 1.00 70.75 307 ARG A N 1
ATOM 2521 C CA . ARG A 1 307 ? 15.929 -16.897 -32.484 1.00 70.75 307 ARG A CA 1
ATOM 2522 C C . ARG A 1 307 ? 17.354 -16.823 -31.918 1.00 70.75 307 ARG A C 1
ATOM 2524 O O . ARG A 1 307 ? 17.527 -16.576 -30.733 1.00 70.75 307 ARG A O 1
ATOM 2531 N N . LYS A 1 308 ? 18.374 -17.053 -32.748 1.00 66.75 308 LYS A N 1
ATOM 2532 C CA . LYS A 1 308 ? 19.794 -16.847 -32.398 1.00 66.75 308 LYS A CA 1
ATOM 2533 C C . LYS A 1 308 ? 20.400 -15.847 -33.374 1.00 66.75 308 LYS A C 1
ATOM 2535 O O . LYS A 1 308 ? 21.119 -16.229 -34.291 1.00 66.75 308 LYS A O 1
ATOM 2540 N N . ILE A 1 309 ? 19.995 -14.588 -33.247 1.00 75.50 309 ILE A N 1
ATOM 2541 C CA . ILE A 1 309 ? 20.479 -13.493 -34.090 1.00 75.50 309 ILE A CA 1
ATOM 2542 C C . ILE A 1 309 ? 21.485 -12.694 -33.264 1.00 75.50 309 ILE A C 1
ATOM 2544 O O . ILE A 1 309 ? 21.172 -12.315 -32.139 1.00 75.50 309 ILE A O 1
ATOM 2548 N N . HIS A 1 310 ? 22.666 -12.428 -33.824 1.00 83.25 310 HIS A N 1
ATOM 2549 C CA . HIS A 1 310 ? 23.648 -11.535 -33.209 1.00 83.25 310 HIS A CA 1
ATOM 2550 C C . HIS A 1 310 ? 23.032 -10.156 -32.942 1.00 83.25 310 HIS A C 1
ATOM 2552 O O . HIS A 1 310 ? 22.358 -9.587 -33.806 1.00 83.25 310 HIS A O 1
ATOM 2558 N N . LEU A 1 311 ? 23.260 -9.622 -31.746 1.00 88.31 311 LEU A N 1
ATOM 2559 C CA . LEU A 1 311 ? 22.799 -8.295 -31.355 1.00 88.31 311 LEU A CA 1
ATOM 2560 C C . LEU A 1 311 ? 23.989 -7.338 -31.338 1.00 88.31 311 LEU A C 1
ATOM 2562 O O . LEU A 1 311 ? 24.975 -7.599 -30.661 1.00 88.31 311 LEU A O 1
ATOM 2566 N N . TYR A 1 312 ? 23.889 -6.229 -32.065 1.00 89.25 312 TYR A N 1
ATOM 2567 C CA . TYR A 1 312 ? 24.903 -5.174 -32.080 1.00 89.25 312 TYR A CA 1
ATOM 2568 C C . TYR A 1 312 ? 24.454 -3.993 -31.218 1.00 89.25 312 TYR A C 1
ATOM 2570 O O . TYR A 1 312 ? 23.258 -3.704 -31.121 1.00 89.25 312 TYR A O 1
ATOM 2578 N N . CYS A 1 313 ? 25.407 -3.298 -30.593 1.00 88.81 313 CYS A N 1
ATOM 2579 C CA . CYS A 1 313 ? 25.117 -2.043 -29.904 1.00 88.81 313 CYS A CA 1
ATOM 2580 C C . CYS A 1 313 ? 24.565 -1.002 -30.894 1.00 88.81 313 CYS A C 1
ATOM 2582 O O . CYS A 1 313 ? 25.037 -0.899 -32.021 1.00 88.81 313 CYS A O 1
ATOM 2584 N N . SER A 1 314 ? 23.554 -0.236 -30.476 1.00 85.81 314 SER A N 1
ATOM 2585 C CA . SER A 1 314 ? 22.921 0.794 -31.315 1.00 85.81 314 SER A CA 1
ATOM 2586 C C . SER A 1 314 ? 23.686 2.122 -31.342 1.00 85.81 314 SER A C 1
ATOM 2588 O O . SER A 1 314 ? 23.287 3.034 -32.062 1.00 85.81 314 SER A O 1
ATOM 2590 N N . ASP A 1 315 ? 24.744 2.246 -30.543 1.00 86.69 315 ASP A N 1
ATOM 2591 C CA . ASP A 1 315 ? 25.556 3.455 -30.452 1.00 86.69 315 ASP A CA 1
ATOM 2592 C C . ASP A 1 315 ? 26.536 3.540 -31.640 1.00 86.69 315 ASP A C 1
ATOM 2594 O O . ASP A 1 315 ? 27.265 2.570 -31.870 1.00 86.69 315 ASP A O 1
ATOM 2598 N N . PRO A 1 316 ? 26.571 4.656 -32.398 1.00 85.94 316 PRO A N 1
ATOM 2599 C CA . PRO A 1 316 ? 27.401 4.788 -33.599 1.00 85.94 316 PRO A CA 1
ATOM 2600 C C . PRO A 1 316 ? 28.899 4.575 -33.361 1.00 85.94 316 PRO A C 1
ATOM 2602 O O . PRO A 1 316 ? 29.597 4.119 -34.266 1.00 85.94 316 PRO A O 1
ATOM 2605 N N . ASP A 1 317 ? 29.383 4.877 -32.153 1.00 88.94 317 ASP A N 1
ATOM 2606 C CA . ASP A 1 317 ? 30.796 4.763 -31.791 1.00 88.94 317 ASP A CA 1
ATOM 2607 C C . ASP A 1 317 ? 31.125 3.394 -31.158 1.00 88.94 317 ASP A C 1
ATOM 2609 O O . ASP A 1 317 ? 32.239 3.159 -30.679 1.00 88.94 317 ASP A O 1
ATOM 2613 N N . CYS A 1 318 ? 30.172 2.451 -31.162 1.00 89.31 318 CYS A N 1
ATOM 2614 C CA . CYS A 1 318 ? 30.300 1.153 -30.515 1.00 89.31 318 CYS A CA 1
ATOM 2615 C C . CYS A 1 318 ? 30.062 -0.033 -31.458 1.00 89.31 318 CYS A C 1
ATOM 2617 O O . CYS A 1 318 ? 28.943 -0.324 -31.861 1.00 89.31 318 CYS A O 1
ATOM 2619 N N . ASN A 1 319 ? 31.108 -0.832 -31.682 1.00 88.25 319 ASN A N 1
ATOM 2620 C CA . ASN A 1 319 ? 31.041 -2.047 -32.508 1.00 88.25 319 ASN A CA 1
ATOM 2621 C C . ASN A 1 319 ? 30.855 -3.342 -31.694 1.00 88.25 319 ASN A C 1
ATOM 2623 O O . ASN A 1 319 ? 31.207 -4.426 -32.160 1.00 88.25 319 ASN A O 1
ATOM 2627 N N . ALA A 1 320 ? 30.356 -3.248 -30.458 1.00 89.81 320 ALA A N 1
ATOM 2628 C CA . ALA A 1 320 ? 30.145 -4.422 -29.616 1.00 89.81 320 ALA A CA 1
ATOM 2629 C C . ALA A 1 320 ? 29.013 -5.305 -30.173 1.00 89.81 320 ALA A C 1
ATOM 2631 O O . ALA A 1 320 ? 27.969 -4.802 -30.595 1.00 89.81 320 ALA A O 1
ATOM 2632 N N . CYS A 1 321 ? 29.235 -6.620 -30.159 1.00 89.81 321 CYS A N 1
ATOM 2633 C CA . CYS A 1 321 ? 28.309 -7.644 -30.631 1.00 89.81 321 CYS A CA 1
ATOM 2634 C C . CYS A 1 321 ? 28.122 -8.702 -29.540 1.00 89.81 321 CYS A C 1
ATOM 2636 O O . CYS A 1 321 ? 29.089 -9.070 -28.873 1.00 89.81 321 CYS A O 1
ATOM 2638 N N . PHE A 1 322 ? 26.897 -9.197 -29.393 1.00 90.38 322 PHE A N 1
ATOM 2639 C CA . PHE A 1 322 ? 26.476 -10.076 -28.307 1.00 90.38 322 PHE A CA 1
ATOM 2640 C C . PHE A 1 322 ? 25.823 -11.341 -28.860 1.00 90.38 322 PHE A C 1
ATOM 2642 O O . PHE A 1 322 ? 25.042 -11.288 -29.819 1.00 90.38 322 PHE A O 1
ATOM 2649 N N . GLU A 1 323 ? 26.145 -12.478 -28.249 1.00 85.44 323 GLU A N 1
ATOM 2650 C CA . GLU A 1 323 ? 25.609 -13.796 -28.605 1.00 85.44 323 GLU A CA 1
ATOM 2651 C C . GLU A 1 323 ? 24.628 -14.328 -27.560 1.00 85.44 323 GLU A C 1
ATOM 2653 O O . GLU A 1 323 ? 23.826 -15.217 -27.862 1.00 85.44 323 GLU A O 1
ATOM 2658 N N . GLN A 1 324 ? 24.663 -13.771 -26.348 1.00 83.19 324 GLN A N 1
ATOM 2659 C CA . GLN A 1 324 ? 23.738 -14.101 -25.270 1.00 83.19 324 GLN A CA 1
ATOM 2660 C C . GLN A 1 324 ? 22.966 -12.852 -24.816 1.00 83.19 324 GLN A C 1
ATOM 2662 O O . GLN A 1 324 ? 23.545 -11.765 -24.809 1.00 83.19 324 GLN A O 1
ATOM 2667 N N . PRO A 1 325 ? 21.686 -12.993 -24.405 1.00 78.12 325 PRO A N 1
ATOM 2668 C CA . PRO A 1 325 ? 20.868 -11.891 -23.901 1.00 78.12 325 PRO A CA 1
ATOM 2669 C C . PRO A 1 325 ? 21.618 -11.033 -22.895 1.00 78.12 325 PRO A C 1
ATOM 2671 O O . PRO A 1 325 ? 21.910 -9.878 -23.173 1.00 78.12 325 PRO A O 1
ATOM 2674 N N . GLU A 1 326 ? 22.045 -11.631 -21.787 1.00 81.94 326 GLU A N 1
ATOM 2675 C CA . GLU A 1 326 ? 22.587 -10.908 -20.646 1.00 81.94 326 GLU A CA 1
ATOM 2676 C C . GLU A 1 326 ? 23.871 -10.119 -20.955 1.00 81.94 326 GLU A C 1
ATOM 2678 O O . GLU A 1 326 ? 24.176 -9.167 -20.237 1.00 81.94 326 GLU A O 1
ATOM 2683 N N . GLU A 1 327 ? 24.611 -10.460 -22.014 1.00 85.81 327 GLU A N 1
ATOM 2684 C CA . GLU A 1 327 ? 25.799 -9.708 -22.437 1.00 85.81 327 GLU A CA 1
ATOM 2685 C C . GLU A 1 327 ? 25.433 -8.286 -22.896 1.00 85.81 327 GLU A C 1
ATOM 2687 O O . GLU A 1 327 ? 26.163 -7.335 -22.600 1.00 85.81 327 GLU A O 1
ATOM 2692 N N . TYR A 1 328 ? 24.278 -8.119 -23.552 1.00 86.88 328 TYR A N 1
ATOM 2693 C CA . TYR A 1 328 ? 23.797 -6.817 -24.009 1.00 86.88 328 TYR A CA 1
ATOM 2694 C C . TYR A 1 328 ? 23.349 -5.928 -22.848 1.00 86.88 328 TYR A C 1
ATOM 2696 O O . TYR A 1 328 ? 23.820 -4.792 -22.748 1.00 86.88 328 TYR A O 1
ATOM 2704 N N . THR A 1 329 ? 22.505 -6.433 -21.934 1.00 86.06 329 THR A N 1
ATOM 2705 C CA . THR A 1 329 ? 22.155 -5.709 -20.696 1.00 86.06 329 THR A CA 1
ATOM 2706 C C . THR A 1 329 ? 23.417 -5.235 -19.984 1.00 86.06 329 THR A C 1
ATOM 2708 O O . THR A 1 329 ? 23.524 -4.067 -19.612 1.00 86.06 329 THR A O 1
ATOM 2711 N N . MET A 1 330 ? 24.411 -6.115 -19.838 1.00 79.88 330 MET A N 1
ATOM 2712 C CA . MET A 1 330 ? 25.664 -5.774 -19.171 1.00 79.88 330 MET A CA 1
ATOM 2713 C C . MET A 1 330 ? 26.441 -4.669 -19.878 1.00 79.88 330 MET A C 1
ATOM 2715 O O . MET A 1 330 ? 27.002 -3.797 -19.212 1.00 79.88 330 MET A O 1
ATOM 2719 N N . HIS A 1 331 ? 26.463 -4.676 -21.207 1.00 85.12 331 HIS A N 1
ATOM 2720 C CA . HIS A 1 331 ? 27.076 -3.613 -21.993 1.00 85.12 331 HIS A CA 1
ATOM 2721 C C . HIS A 1 331 ? 26.385 -2.265 -21.778 1.00 85.12 331 HIS A C 1
ATOM 2723 O O . HIS A 1 331 ? 27.055 -1.296 -21.429 1.00 85.12 331 HIS A O 1
ATOM 2729 N N . ILE A 1 332 ? 25.054 -2.212 -21.885 1.00 85.56 332 ILE A N 1
ATOM 2730 C CA . ILE A 1 332 ? 24.279 -0.977 -21.679 1.00 85.56 332 ILE A CA 1
ATOM 2731 C C . ILE A 1 332 ? 24.452 -0.428 -20.256 1.00 85.56 332 ILE A C 1
ATOM 2733 O O . ILE A 1 332 ? 24.641 0.776 -20.072 1.00 85.56 332 ILE A O 1
ATOM 2737 N N . ILE A 1 333 ? 24.464 -1.302 -19.244 1.00 77.06 333 ILE A N 1
ATOM 2738 C CA . ILE A 1 333 ? 24.728 -0.920 -17.849 1.00 77.06 333 ILE A CA 1
ATOM 2739 C C . ILE A 1 333 ? 26.124 -0.296 -17.691 1.00 77.06 333 ILE A C 1
ATOM 2741 O O . ILE A 1 333 ? 26.290 0.653 -16.925 1.00 77.06 333 ILE A O 1
ATOM 2745 N N . ARG A 1 334 ? 27.136 -0.824 -18.394 1.00 74.75 334 ARG A N 1
ATOM 2746 C CA . ARG A 1 334 ? 28.530 -0.355 -18.306 1.00 74.75 334 ARG A CA 1
ATOM 2747 C C . ARG A 1 334 ? 28.741 0.987 -18.975 1.00 74.75 334 ARG A C 1
ATOM 2749 O O . ARG A 1 334 ? 29.407 1.852 -18.414 1.00 74.75 334 ARG A O 1
ATOM 2756 N N . THR A 1 335 ? 28.247 1.119 -20.196 1.00 80.81 335 THR A N 1
ATOM 2757 C CA . THR A 1 335 ? 28.619 2.235 -21.057 1.00 80.81 335 THR A CA 1
ATOM 2758 C C . THR A 1 335 ? 27.614 3.376 -21.004 1.00 80.81 335 THR A C 1
ATOM 2760 O O . THR A 1 335 ? 27.965 4.514 -21.301 1.00 80.81 335 THR A O 1
ATOM 2763 N N . GLY A 1 336 ? 26.366 3.089 -20.619 1.00 79.62 336 GLY A N 1
ATOM 2764 C CA . GLY A 1 336 ? 25.265 4.044 -20.713 1.00 79.62 336 GLY A CA 1
ATOM 2765 C C . GLY A 1 336 ? 24.974 4.495 -22.136 1.00 79.62 336 GLY A C 1
ATOM 2766 O O . GLY A 1 336 ? 24.417 5.573 -22.327 1.00 79.62 336 GLY A O 1
ATOM 2767 N N . HIS A 1 337 ? 25.369 3.680 -23.114 1.00 86.88 337 HIS A N 1
ATOM 2768 C CA . HIS A 1 337 ? 25.082 3.911 -24.519 1.00 86.88 337 HIS A CA 1
ATOM 2769 C C . HIS A 1 337 ? 23.583 4.009 -24.763 1.00 86.88 337 HIS A C 1
ATOM 2771 O O . HIS A 1 337 ? 22.781 3.340 -24.105 1.00 86.88 337 HIS A O 1
ATOM 2777 N N . HIS A 1 338 ? 23.221 4.830 -25.743 1.00 84.12 338 HIS A N 1
ATOM 2778 C CA . HIS A 1 338 ? 21.834 4.986 -26.135 1.00 84.12 338 HIS A CA 1
ATOM 2779 C C . HIS A 1 338 ? 21.314 3.694 -26.782 1.00 84.12 338 HIS A C 1
ATOM 2781 O O . HIS A 1 338 ? 22.007 3.024 -27.550 1.00 84.12 338 HIS A O 1
ATOM 2787 N N . TYR A 1 339 ? 20.064 3.357 -26.497 1.00 86.44 339 TYR A N 1
ATOM 2788 C CA . TYR A 1 339 ? 19.365 2.218 -27.077 1.00 86.44 339 TYR A CA 1
ATOM 2789 C C . TYR A 1 339 ? 17.964 2.643 -27.505 1.00 86.44 339 TYR A C 1
ATOM 2791 O O . TYR A 1 339 ? 17.429 3.648 -27.046 1.00 86.44 339 TYR A O 1
ATOM 2799 N N . SER A 1 340 ? 17.368 1.893 -28.427 1.00 83.56 340 SER A N 1
ATOM 2800 C CA . SER A 1 340 ? 16.009 2.157 -28.901 1.00 83.56 340 SER A CA 1
ATOM 2801 C C . SER A 1 340 ? 15.243 0.853 -29.033 1.00 83.56 340 SER A C 1
ATOM 2803 O O . SER A 1 340 ? 15.837 -0.194 -29.298 1.00 83.56 340 SER A O 1
ATOM 2805 N N . ALA A 1 341 ? 13.927 0.915 -28.840 1.00 85.38 341 ALA A N 1
ATOM 2806 C CA . ALA A 1 341 ? 13.080 -0.257 -28.981 1.00 85.38 341 ALA A CA 1
ATOM 2807 C C . ALA A 1 341 ? 13.201 -0.869 -30.399 1.00 85.38 341 ALA A C 1
ATOM 2809 O O . ALA A 1 341 ? 13.337 -0.126 -31.379 1.00 85.38 341 ALA A O 1
ATOM 2810 N N . PRO A 1 342 ? 13.120 -2.207 -30.538 1.00 86.12 342 PRO A N 1
ATOM 2811 C CA . PRO A 1 342 ? 13.142 -2.874 -31.841 1.00 86.12 342 PRO A CA 1
ATOM 2812 C C . PRO A 1 342 ? 11.973 -2.434 -32.727 1.00 86.12 342 PRO A C 1
ATOM 2814 O O . PRO A 1 342 ? 10.891 -2.174 -32.206 1.00 86.12 342 PRO A O 1
ATOM 2817 N N . GLU A 1 343 ? 12.149 -2.435 -34.055 1.00 87.06 343 GLU A N 1
ATOM 2818 C CA . GLU A 1 343 ? 11.154 -1.927 -35.023 1.00 87.06 343 GLU A CA 1
ATOM 2819 C C . GLU A 1 343 ? 9.706 -2.390 -34.759 1.00 87.06 343 GLU A C 1
ATOM 2821 O O . GLU A 1 343 ? 8.827 -1.535 -34.695 1.00 87.06 343 GLU A O 1
ATOM 2826 N N . PRO A 1 344 ? 9.422 -3.686 -34.497 1.00 86.81 344 PRO A N 1
ATOM 2827 C CA . PRO A 1 344 ? 8.047 -4.144 -34.264 1.00 86.81 344 PRO A CA 1
ATOM 2828 C C . PRO A 1 344 ? 7.417 -3.644 -32.958 1.00 86.81 344 PRO A C 1
ATOM 2830 O O . PRO A 1 344 ? 6.222 -3.822 -32.749 1.00 86.81 344 PRO A O 1
ATOM 2833 N N . LEU A 1 345 ? 8.224 -3.097 -32.046 1.00 89.25 345 LEU A N 1
ATOM 2834 C CA . LEU A 1 345 ? 7.813 -2.630 -30.724 1.00 89.25 345 LEU A CA 1
ATOM 2835 C C . LEU A 1 345 ? 7.943 -1.108 -30.572 1.00 89.25 345 LEU A C 1
ATOM 2837 O O . LEU A 1 345 ? 7.504 -0.579 -29.554 1.00 89.25 345 LEU A O 1
ATOM 2841 N N . LYS A 1 346 ? 8.510 -0.393 -31.554 1.00 90.25 346 LYS A N 1
ATOM 2842 C CA . LYS A 1 346 ? 8.720 1.063 -31.480 1.00 90.25 346 LYS A CA 1
ATOM 2843 C C . LYS A 1 346 ? 7.434 1.830 -31.196 1.00 90.25 346 LYS A C 1
ATOM 2845 O O . LYS A 1 346 ? 7.424 2.664 -30.294 1.00 90.25 346 LYS A O 1
ATOM 2850 N N . ASP A 1 347 ? 6.352 1.501 -31.898 1.00 91.50 347 ASP A N 1
ATOM 2851 C CA . ASP A 1 347 ? 5.054 2.159 -31.709 1.00 91.50 347 ASP A CA 1
ATOM 2852 C C . ASP A 1 347 ? 4.523 1.969 -30.284 1.00 91.50 347 ASP A C 1
ATOM 2854 O O . ASP A 1 347 ? 4.042 2.916 -29.666 1.00 91.50 347 ASP A O 1
ATOM 2858 N N . LEU A 1 348 ? 4.688 0.765 -29.727 1.00 90.00 348 LEU A N 1
ATOM 2859 C CA . LEU A 1 348 ? 4.243 0.427 -28.376 1.00 90.00 348 LEU A CA 1
ATOM 2860 C C . LEU A 1 348 ? 5.034 1.195 -27.303 1.00 90.00 348 LEU A C 1
ATOM 2862 O O . LEU A 1 348 ? 4.456 1.688 -26.334 1.00 90.00 348 LEU A O 1
ATOM 2866 N N . PHE A 1 349 ? 6.351 1.330 -27.478 1.00 91.44 349 PHE A N 1
ATOM 2867 C CA . PHE A 1 349 ? 7.185 2.139 -26.583 1.00 91.44 349 PHE A CA 1
ATOM 2868 C C . PHE A 1 349 ? 6.891 3.637 -26.721 1.00 91.44 349 PHE A C 1
ATOM 2870 O O . PHE A 1 349 ? 6.813 4.317 -25.703 1.00 91.44 349 PHE A O 1
ATOM 2877 N N . SER A 1 350 ? 6.641 4.134 -27.937 1.00 92.38 350 SER A N 1
ATOM 2878 C CA . SER A 1 350 ? 6.226 5.527 -28.162 1.00 92.38 350 SER A CA 1
ATOM 2879 C C . SER A 1 350 ? 4.859 5.831 -27.538 1.00 92.38 350 SER A C 1
ATOM 2881 O O . SER A 1 350 ? 4.653 6.898 -26.961 1.00 92.38 350 SER A O 1
ATOM 2883 N N . GLU A 1 351 ? 3.909 4.894 -27.602 1.00 91.38 351 GLU A N 1
ATOM 2884 C CA . GLU A 1 351 ? 2.623 5.027 -26.915 1.00 91.38 351 GLU A CA 1
ATOM 2885 C C . GLU A 1 351 ? 2.803 5.067 -25.391 1.00 91.38 351 GLU A C 1
ATOM 2887 O O . GLU A 1 351 ? 2.189 5.896 -24.712 1.00 91.38 351 GLU A O 1
ATOM 2892 N N . ASN A 1 352 ? 3.684 4.222 -24.846 1.00 90.56 352 ASN A N 1
ATOM 2893 C CA . ASN A 1 352 ? 4.002 4.243 -23.423 1.00 90.56 352 ASN A CA 1
ATOM 2894 C C . ASN A 1 352 ? 4.707 5.541 -22.993 1.00 90.56 352 ASN A C 1
ATOM 2896 O O . ASN A 1 352 ? 4.387 6.076 -21.935 1.00 90.56 352 ASN A O 1
ATOM 2900 N N . GLU A 1 353 ? 5.620 6.071 -23.802 1.00 92.50 353 GLU A N 1
ATOM 2901 C CA . GLU A 1 353 ? 6.275 7.359 -23.559 1.00 92.50 353 GLU A CA 1
ATOM 2902 C C . GLU A 1 353 ? 5.241 8.488 -23.482 1.00 92.50 353 GLU A C 1
ATOM 2904 O O . GLU A 1 353 ? 5.150 9.164 -22.459 1.00 92.50 353 GLU A O 1
ATOM 2909 N N . LYS A 1 354 ? 4.342 8.594 -24.472 1.00 94.00 354 LYS A N 1
ATOM 2910 C CA . LYS A 1 354 ? 3.223 9.557 -24.451 1.00 94.00 354 LYS A CA 1
ATOM 2911 C C . LYS A 1 354 ? 2.324 9.383 -23.227 1.00 94.00 354 LYS A C 1
ATOM 2913 O O . LYS A 1 354 ? 1.839 10.360 -22.652 1.00 94.00 354 LYS A O 1
ATOM 2918 N N . ARG A 1 355 ? 2.073 8.136 -22.808 1.00 93.62 355 ARG A N 1
ATOM 2919 C CA . ARG A 1 355 ? 1.314 7.834 -21.584 1.00 93.62 355 ARG A CA 1
ATOM 2920 C C . ARG A 1 355 ? 2.031 8.378 -20.346 1.00 93.62 355 ARG A C 1
ATOM 2922 O O . ARG A 1 355 ? 1.369 8.988 -19.508 1.00 93.62 355 ARG A O 1
ATOM 2929 N N . LEU A 1 356 ? 3.341 8.167 -20.222 1.00 91.25 356 LEU A N 1
ATOM 2930 C CA . LEU A 1 356 ? 4.148 8.660 -19.101 1.00 91.25 356 LEU A CA 1
ATOM 2931 C C . LEU A 1 356 ? 4.259 10.188 -19.106 1.00 91.25 356 LEU A C 1
ATOM 2933 O O . LEU A 1 356 ? 4.126 10.800 -18.050 1.00 91.25 356 LEU A O 1
ATOM 2937 N N . GLU A 1 357 ? 4.416 10.813 -20.272 1.00 92.94 357 GLU A N 1
ATOM 2938 C CA . GLU A 1 357 ? 4.395 12.271 -20.426 1.00 92.94 357 GLU A CA 1
ATOM 2939 C C . GLU A 1 357 ? 3.065 12.869 -19.971 1.00 92.94 357 GLU A C 1
ATOM 2941 O O . GLU A 1 357 ? 3.056 13.864 -19.243 1.00 92.94 357 GLU A O 1
ATOM 2946 N N . ARG A 1 358 ? 1.940 12.245 -20.349 1.00 93.88 358 ARG A N 1
ATOM 2947 C CA . ARG A 1 358 ? 0.608 12.651 -19.886 1.00 93.88 358 ARG A CA 1
ATOM 2948 C C . ARG A 1 358 ? 0.493 12.542 -18.368 1.00 93.88 358 ARG A C 1
ATOM 2950 O O . ARG A 1 358 ? 0.064 13.499 -17.739 1.00 93.88 358 ARG A O 1
ATOM 2957 N N . LEU A 1 359 ? 0.920 11.426 -17.773 1.00 90.00 359 LEU A N 1
ATOM 2958 C CA . LEU A 1 359 ? 0.886 11.249 -16.316 1.00 90.00 359 LEU A CA 1
ATOM 2959 C C . LEU A 1 359 ? 1.786 12.256 -15.583 1.00 90.00 359 LEU A C 1
ATOM 2961 O O . LEU A 1 359 ? 1.397 12.791 -14.548 1.00 90.00 359 LEU A O 1
ATOM 2965 N N . ALA A 1 360 ? 2.973 12.544 -16.122 1.00 88.00 360 ALA A N 1
ATOM 2966 C CA . ALA A 1 360 ? 3.874 13.555 -15.577 1.00 88.00 360 ALA A CA 1
ATOM 2967 C C . ALA A 1 360 ? 3.297 14.972 -15.728 1.00 88.00 360 ALA A C 1
ATOM 2969 O O . ALA A 1 360 ? 3.494 15.818 -14.860 1.00 88.00 360 ALA A O 1
ATOM 2970 N N . LYS A 1 361 ? 2.570 15.242 -16.818 1.00 89.75 361 LYS A N 1
ATOM 2971 C CA . LYS A 1 361 ? 1.850 16.501 -17.016 1.00 89.75 361 LYS A CA 1
ATOM 2972 C C . LYS A 1 361 ? 0.713 16.655 -16.005 1.00 89.75 361 LYS A C 1
ATOM 2974 O O . LYS A 1 361 ? 0.705 17.660 -15.310 1.00 89.75 361 LYS A O 1
ATOM 2979 N N . GLU A 1 362 ? -0.150 15.650 -15.859 1.00 88.00 362 GLU A N 1
ATOM 2980 C CA . GLU A 1 362 ? -1.206 15.626 -14.831 1.00 88.00 362 GLU A CA 1
ATOM 2981 C C . GLU A 1 362 ? -0.616 15.847 -13.428 1.00 88.00 362 GLU A C 1
ATOM 2983 O O . GLU A 1 362 ? -1.200 16.530 -12.596 1.00 88.00 362 GLU A O 1
ATOM 2988 N N . GLN A 1 363 ? 0.570 15.294 -13.155 1.00 85.88 363 GLN A N 1
ATOM 2989 C CA . GLN A 1 363 ? 1.264 15.491 -11.884 1.00 85.88 363 GLN A CA 1
ATOM 2990 C C . GLN A 1 363 ? 1.764 16.923 -11.668 1.00 85.88 363 GLN A C 1
ATOM 2992 O O . GLN A 1 363 ? 1.632 17.439 -10.558 1.00 85.88 363 GLN A O 1
ATOM 2997 N N . ARG A 1 364 ? 2.285 17.579 -12.710 1.00 83.50 364 ARG A N 1
ATOM 2998 C CA . ARG A 1 364 ? 2.635 19.007 -12.661 1.00 83.50 364 ARG A CA 1
ATOM 2999 C C . ARG A 1 364 ? 1.405 19.904 -12.524 1.00 83.50 364 ARG A C 1
ATOM 3001 O O . ARG A 1 364 ? 1.468 20.907 -11.826 1.00 83.50 364 ARG A O 1
ATOM 3008 N N . GLU A 1 365 ? 0.302 19.540 -13.166 1.00 84.50 365 GLU A N 1
ATOM 3009 C CA . GLU A 1 365 ? -0.966 20.264 -13.050 1.00 84.50 365 GLU A CA 1
ATOM 3010 C C . GLU A 1 365 ? -1.530 20.154 -11.629 1.00 84.50 365 GLU A C 1
ATOM 3012 O O . GLU A 1 365 ? -1.879 21.174 -11.058 1.00 84.50 365 GLU A O 1
ATOM 3017 N N . MET A 1 366 ? -1.487 18.978 -10.988 1.00 79.94 366 MET A N 1
ATOM 3018 C CA . MET A 1 366 ? -1.939 18.830 -9.594 1.00 79.94 366 MET A CA 1
ATOM 3019 C C . MET A 1 366 ? -1.163 19.706 -8.603 1.00 79.94 366 MET A C 1
ATOM 3021 O O . MET A 1 366 ? -1.772 20.284 -7.711 1.00 79.94 366 MET A O 1
ATOM 3025 N N . ILE A 1 367 ? 0.170 19.806 -8.709 1.00 74.31 367 ILE A N 1
ATOM 3026 C CA . ILE A 1 367 ? 0.925 20.688 -7.796 1.00 74.31 367 ILE A CA 1
ATOM 3027 C C . ILE A 1 367 ? 0.627 22.159 -8.074 1.00 74.31 367 ILE A C 1
ATOM 3029 O O . ILE A 1 367 ? 0.585 22.950 -7.138 1.00 74.31 367 ILE A O 1
ATOM 3033 N N . PHE A 1 368 ? 0.378 22.510 -9.338 1.00 75.38 368 PHE A N 1
ATOM 3034 C CA . PHE A 1 368 ? -0.050 23.851 -9.708 1.00 75.38 368 PHE A CA 1
ATOM 3035 C C . PHE A 1 368 ? -1.434 24.167 -9.125 1.00 75.38 368 PHE A C 1
ATOM 3037 O O . PHE A 1 368 ? -1.575 25.181 -8.454 1.00 75.38 368 PHE A O 1
ATOM 3044 N N . GLU A 1 369 ? -2.409 23.267 -9.270 1.00 74.81 369 GLU A N 1
ATOM 3045 C CA . GLU A 1 369 ? -3.744 23.376 -8.665 1.00 74.81 369 GLU A CA 1
ATOM 3046 C C . GLU A 1 369 ? -3.657 23.514 -7.138 1.00 74.81 369 GLU A C 1
ATOM 3048 O O . GLU A 1 369 ? -4.235 24.441 -6.576 1.00 74.81 369 GLU A O 1
ATOM 3053 N N . ILE A 1 370 ? -2.858 22.669 -6.470 1.00 68.50 370 ILE A N 1
ATOM 3054 C CA . ILE A 1 370 ? -2.600 22.782 -5.024 1.00 68.50 370 ILE A CA 1
ATOM 3055 C C . ILE A 1 370 ? -1.998 24.155 -4.702 1.00 68.50 370 ILE A C 1
ATOM 3057 O O . ILE A 1 370 ? -2.434 24.801 -3.755 1.00 68.50 370 ILE A O 1
ATOM 3061 N N . SER A 1 371 ? -1.031 24.638 -5.487 1.00 67.69 371 SER A N 1
ATOM 3062 C CA . SER A 1 371 ? -0.405 25.945 -5.260 1.00 67.69 371 SER A CA 1
ATOM 3063 C C . SER A 1 371 ? -1.334 27.133 -5.537 1.00 67.69 371 SER A C 1
ATOM 3065 O O . SER A 1 371 ? -1.243 28.141 -4.845 1.00 67.69 371 SER A O 1
ATOM 3067 N N . GLU A 1 372 ? -2.264 27.040 -6.492 1.00 69.44 372 GLU A N 1
ATOM 3068 C CA . GLU A 1 372 ? -3.266 28.084 -6.746 1.00 69.44 372 GLU A CA 1
ATOM 3069 C C . GLU A 1 372 ? -4.343 28.120 -5.655 1.00 69.44 372 GLU A C 1
ATOM 3071 O O . GLU A 1 372 ? -4.780 29.203 -5.238 1.00 69.44 372 GLU A O 1
ATOM 3076 N N . GLU A 1 373 ? -4.758 26.942 -5.182 1.00 64.62 373 GLU A N 1
ATOM 3077 C CA . GLU A 1 373 ? -5.695 26.791 -4.070 1.00 64.62 373 GLU A CA 1
ATOM 3078 C C . GLU A 1 373 ? -5.076 27.277 -2.753 1.00 64.62 373 GLU A C 1
ATOM 3080 O O . GLU A 1 373 ? -5.739 27.977 -1.986 1.00 64.62 373 GLU A O 1
ATOM 3085 N N . TRP A 1 374 ? -3.805 26.950 -2.501 1.00 64.88 374 TRP A N 1
ATOM 3086 C CA . TRP A 1 374 ? -3.112 27.263 -1.248 1.00 64.88 374 TRP A CA 1
ATOM 3087 C C . TRP A 1 374 ? -2.390 28.616 -1.294 1.00 64.88 374 TRP A C 1
ATOM 3089 O O . TRP A 1 374 ? -2.029 29.144 -0.253 1.00 64.88 374 TRP A O 1
ATOM 3099 N N . GLY A 1 375 ? -2.221 29.231 -2.464 1.00 62.84 375 GLY A N 1
ATOM 3100 C CA . GLY A 1 375 ? -1.447 30.460 -2.646 1.00 62.84 375 GLY A CA 1
ATOM 3101 C C . GLY A 1 375 ? 0.069 30.223 -2.703 1.00 62.84 375 GLY A C 1
ATOM 3102 O O . GLY A 1 375 ? 0.586 29.216 -2.222 1.00 62.84 375 GLY A O 1
ATOM 3103 N N . GLU A 1 376 ? 0.804 31.167 -3.300 1.00 59.31 376 GLU A N 1
ATOM 3104 C CA . GLU A 1 376 ? 2.267 31.084 -3.378 1.00 59.31 376 GLU A CA 1
ATOM 3105 C C . GLU A 1 376 ? 2.911 31.161 -1.986 1.00 59.31 376 GLU A C 1
ATOM 3107 O O . GLU A 1 376 ? 2.500 31.945 -1.123 1.00 59.31 376 GLU A O 1
ATOM 3112 N N . TYR A 1 377 ? 3.964 30.364 -1.784 1.00 47.88 377 TYR A N 1
ATOM 3113 C CA . TYR A 1 377 ? 4.808 30.446 -0.598 1.00 47.88 377 TYR A CA 1
ATOM 3114 C C . TYR A 1 377 ? 5.697 31.694 -0.686 1.00 47.88 377 TYR A C 1
ATOM 3116 O O . TYR A 1 377 ? 6.812 31.666 -1.209 1.00 47.88 377 TYR A O 1
ATOM 3124 N N . THR A 1 378 ? 5.179 32.815 -0.199 1.00 56.34 378 THR A N 1
ATOM 3125 C CA . THR A 1 378 ? 5.903 34.082 -0.064 1.00 56.34 378 THR A CA 1
ATOM 3126 C C . THR A 1 378 ? 6.373 34.292 1.377 1.00 56.34 378 THR A C 1
ATOM 3128 O O . THR A 1 378 ? 5.815 33.730 2.319 1.00 56.34 378 THR A O 1
ATOM 3131 N N . SER A 1 379 ? 7.402 35.125 1.582 1.00 48.50 379 SER A N 1
ATOM 3132 C CA . SER A 1 379 ? 7.902 35.466 2.928 1.00 48.50 379 SER A CA 1
ATOM 3133 C C . SER A 1 379 ? 6.827 36.089 3.827 1.00 48.50 379 SER A C 1
ATOM 3135 O O . SER A 1 379 ? 6.867 35.936 5.045 1.00 48.50 379 SER A O 1
ATOM 3137 N N . GLU A 1 380 ? 5.849 36.763 3.223 1.00 50.28 380 GLU A N 1
ATOM 3138 C CA . GLU A 1 380 ? 4.582 37.127 3.851 1.00 50.28 380 GLU A CA 1
ATOM 3139 C C . GLU A 1 380 ? 3.556 36.057 3.469 1.00 50.28 380 GLU A C 1
ATOM 3141 O O . GLU A 1 380 ? 3.148 35.985 2.313 1.00 50.28 380 GLU A O 1
ATOM 3146 N N . ARG A 1 381 ? 3.187 35.172 4.402 1.00 52.78 381 ARG A N 1
ATOM 3147 C CA . ARG A 1 381 ? 2.214 34.094 4.148 1.00 52.78 381 ARG A CA 1
ATOM 3148 C C . ARG A 1 381 ? 0.886 34.702 3.682 1.00 52.78 381 ARG A C 1
ATOM 3150 O O . ARG A 1 381 ? 0.264 35.440 4.444 1.00 52.78 381 ARG A O 1
ATOM 3157 N N . SER A 1 382 ? 0.459 34.400 2.455 1.00 66.50 382 SER A N 1
ATOM 3158 C CA . SER A 1 382 ? -0.812 34.901 1.913 1.00 66.50 382 SER A CA 1
ATOM 3159 C C . SER A 1 382 ? -2.016 34.403 2.734 1.00 66.50 382 SER A C 1
ATOM 3161 O O . SER A 1 382 ? -1.945 33.357 3.380 1.00 66.50 382 SER A O 1
ATOM 3163 N N . GLU A 1 383 ? -3.149 35.116 2.703 1.00 68.44 383 GLU A N 1
ATOM 3164 C CA . GLU A 1 383 ? -4.379 34.681 3.397 1.00 68.44 383 GLU A CA 1
ATOM 3165 C C . GLU A 1 383 ? -4.845 33.290 2.942 1.00 68.44 383 GLU A C 1
ATOM 3167 O O . GLU A 1 383 ? -5.283 32.487 3.765 1.00 68.44 383 GLU A O 1
ATOM 3172 N N . LYS A 1 384 ? -4.688 32.978 1.648 1.00 64.19 384 LYS A N 1
ATOM 3173 C CA . LYS A 1 384 ? -4.963 31.643 1.099 1.00 64.19 384 LYS A CA 1
ATOM 3174 C C . LYS A 1 384 ? -4.075 30.575 1.733 1.00 64.19 384 LYS A C 1
ATOM 3176 O O . LYS A 1 384 ? -4.583 29.518 2.096 1.00 64.19 384 LYS A O 1
ATOM 3181 N N . TRP A 1 385 ? -2.792 30.876 1.943 1.00 64.44 385 TRP A N 1
ATOM 3182 C CA . TRP A 1 385 ? -1.851 29.944 2.566 1.00 64.44 385 TRP A CA 1
ATOM 3183 C C . TRP A 1 385 ? -2.197 29.692 4.023 1.00 64.44 385 TRP A C 1
ATOM 3185 O O . TRP A 1 385 ? -2.215 28.550 4.463 1.00 64.44 385 TRP A O 1
ATOM 3195 N N . LEU A 1 386 ? -2.539 30.743 4.768 1.00 63.59 386 LEU A N 1
ATOM 3196 C CA . LEU A 1 386 ? -2.973 30.609 6.158 1.00 63.59 386 LEU A CA 1
ATOM 3197 C C . LEU A 1 386 ? -4.280 29.810 6.272 1.00 63.59 386 LEU A C 1
ATOM 3199 O O . LEU A 1 386 ? -4.403 28.971 7.164 1.00 63.59 386 LEU A O 1
ATOM 3203 N N . ALA A 1 387 ? -5.233 30.022 5.360 1.00 64.38 387 ALA A N 1
ATOM 3204 C CA . ALA A 1 387 ? -6.478 29.259 5.307 1.00 64.38 387 ALA A CA 1
ATOM 3205 C C . ALA A 1 387 ? -6.245 27.788 4.927 1.00 64.38 387 ALA A C 1
ATOM 3207 O O . ALA A 1 387 ? -6.837 26.897 5.536 1.00 64.38 387 ALA A O 1
ATOM 3208 N N . ALA A 1 388 ? -5.358 27.516 3.968 1.00 62.09 388 ALA A N 1
ATOM 3209 C CA . ALA A 1 388 ? -4.989 26.163 3.569 1.00 62.09 388 ALA A CA 1
ATOM 3210 C C . ALA A 1 388 ? -4.195 25.435 4.663 1.00 62.09 388 ALA A C 1
ATOM 3212 O O . ALA A 1 388 ? -4.503 24.289 4.971 1.00 62.09 388 ALA A O 1
ATOM 3213 N N . GLU A 1 389 ? -3.245 26.106 5.319 1.00 61.12 389 GLU A N 1
ATOM 3214 C CA . GLU A 1 389 ? -2.513 25.600 6.486 1.00 61.12 389 GLU A CA 1
ATOM 3215 C C . GLU A 1 389 ? -3.484 25.284 7.637 1.00 61.12 389 GLU A C 1
ATOM 3217 O O . GLU A 1 389 ? -3.392 24.224 8.259 1.00 61.12 389 GLU A O 1
ATOM 3222 N N . ALA A 1 390 ? -4.470 26.154 7.882 1.00 61.66 390 ALA A N 1
ATOM 3223 C CA . ALA A 1 390 ? -5.531 25.903 8.850 1.00 61.66 390 ALA A CA 1
ATOM 3224 C C . ALA A 1 390 ? -6.411 24.710 8.445 1.00 61.66 390 ALA A C 1
ATOM 3226 O O . ALA A 1 390 ? -6.670 23.858 9.286 1.00 61.66 390 ALA A O 1
ATOM 3227 N N . ALA A 1 391 ? -6.822 24.591 7.179 1.00 59.00 391 ALA A N 1
ATOM 3228 C CA . ALA A 1 391 ? -7.615 23.467 6.677 1.00 59.00 391 ALA A CA 1
ATOM 3229 C C . ALA A 1 391 ? -6.842 22.136 6.717 1.00 59.00 391 ALA A C 1
ATOM 3231 O O . ALA A 1 391 ? -7.406 21.102 7.076 1.00 59.00 391 ALA A O 1
ATOM 3232 N N . PHE A 1 392 ? -5.546 22.166 6.402 1.00 61.12 392 PHE A N 1
ATOM 3233 C CA . PHE A 1 392 ? -4.639 21.022 6.453 1.00 61.12 392 PHE A CA 1
ATOM 3234 C C . PHE A 1 392 ? -4.433 20.527 7.884 1.00 61.12 392 PHE A C 1
ATOM 3236 O O . PHE A 1 392 ? -4.420 19.324 8.112 1.00 61.12 392 PHE A O 1
ATOM 3243 N N . ARG A 1 393 ? -4.332 21.432 8.866 1.00 57.34 393 ARG A N 1
ATOM 3244 C CA . ARG A 1 393 ? -4.309 21.069 10.295 1.00 57.34 393 ARG A CA 1
ATOM 3245 C C . ARG A 1 393 ? -5.689 20.643 10.802 1.00 57.34 393 ARG A C 1
ATOM 3247 O O . ARG A 1 393 ? -5.803 19.706 11.585 1.00 57.34 393 ARG A O 1
ATOM 3254 N N . TYR A 1 394 ? -6.746 21.293 10.319 1.00 54.81 394 TYR A N 1
ATOM 3255 C CA . TYR A 1 394 ? -8.122 21.027 10.723 1.00 54.81 394 TYR A CA 1
ATOM 3256 C C . TYR A 1 394 ? -8.598 19.652 10.261 1.00 54.81 394 TYR A C 1
ATOM 3258 O O . TYR A 1 394 ? -9.282 18.979 11.025 1.00 54.81 394 TYR A O 1
ATOM 3266 N N . GLN A 1 395 ? -8.264 19.214 9.044 1.00 50.81 395 GLN A N 1
ATOM 3267 C CA . GLN A 1 395 ? -8.791 17.970 8.483 1.00 50.81 395 GLN A CA 1
ATOM 3268 C C . GLN A 1 395 ? -8.410 16.722 9.309 1.00 50.81 395 GLN A C 1
ATOM 3270 O O . GLN A 1 395 ? -9.323 16.000 9.695 1.00 50.81 395 GLN A O 1
ATOM 3275 N N . PRO A 1 396 ? -7.143 16.446 9.672 1.00 49.53 396 PRO A N 1
ATOM 3276 C CA . PRO A 1 396 ? -6.805 15.308 10.532 1.00 49.53 396 PRO A CA 1
ATOM 3277 C C . PRO A 1 396 ? -7.486 15.395 11.905 1.00 49.53 396 PRO A C 1
ATOM 3279 O O . PRO A 1 396 ? -7.852 14.383 12.505 1.00 49.53 396 PRO A O 1
ATOM 3282 N N . GLU A 1 397 ? -7.701 16.618 12.395 1.00 46.34 397 GLU A N 1
ATOM 3283 C CA . GLU A 1 397 ? -8.354 16.889 13.671 1.00 46.34 397 GLU A CA 1
ATOM 3284 C C . GLU A 1 397 ? -9.888 16.814 13.610 1.00 46.34 397 GLU A C 1
ATOM 3286 O O . GLU A 1 397 ? -10.520 16.661 14.659 1.00 46.34 397 GLU A O 1
ATOM 3291 N N . ASN A 1 398 ? -10.514 16.921 12.432 1.00 42.19 398 ASN A N 1
ATOM 3292 C CA . ASN A 1 398 ? -11.960 17.148 12.280 1.00 42.19 398 ASN A CA 1
ATOM 3293 C C . ASN A 1 398 ? -12.629 16.421 11.111 1.00 42.19 398 ASN A C 1
ATOM 3295 O O . ASN A 1 398 ? -13.832 16.617 10.917 1.00 42.19 398 ASN A O 1
ATOM 3299 N N . ASP A 1 399 ? -11.908 15.555 10.394 1.00 47.66 399 ASP A N 1
ATOM 3300 C CA . ASP A 1 399 ? -12.472 14.651 9.392 1.00 47.66 399 ASP A CA 1
ATOM 3301 C C . ASP A 1 399 ? -13.737 13.999 9.979 1.00 47.66 399 ASP A C 1
ATOM 3303 O O . ASP A 1 399 ? -13.754 13.646 11.174 1.00 47.66 399 ASP A O 1
ATOM 3307 N N . PRO A 1 400 ? -14.833 13.935 9.197 1.00 39.78 400 PRO A N 1
ATOM 3308 C CA . PRO A 1 400 ? -16.156 13.631 9.710 1.00 39.78 400 PRO A CA 1
ATOM 3309 C C . PRO A 1 400 ? -16.141 12.376 10.573 1.00 39.78 400 PRO A C 1
ATOM 3311 O O . PRO A 1 400 ? -15.430 11.410 10.300 1.00 39.78 400 PRO A O 1
ATOM 3314 N N . VAL A 1 401 ? -16.954 12.438 11.631 1.00 43.66 401 VAL A N 1
ATOM 3315 C CA . VAL A 1 401 ? -17.222 11.375 12.603 1.00 43.66 401 VAL A CA 1
ATOM 3316 C C . VAL A 1 401 ? -17.779 10.154 11.875 1.00 43.66 401 VAL A C 1
ATOM 3318 O O . VAL A 1 401 ? -18.979 9.887 11.846 1.00 43.66 401 VAL A O 1
ATOM 3321 N N . ASP A 1 402 ? -16.886 9.402 11.261 1.00 54.41 402 ASP A N 1
ATOM 3322 C CA . ASP A 1 402 ? -17.141 8.063 10.808 1.00 54.41 402 ASP A CA 1
ATOM 3323 C C . ASP A 1 402 ? -17.146 7.209 12.074 1.00 54.41 402 ASP A C 1
ATOM 3325 O O . ASP A 1 402 ? -16.094 6.879 12.623 1.00 54.41 402 ASP A O 1
ATOM 3329 N N . ASN A 1 403 ? -18.344 6.888 12.577 1.00 59.16 403 ASN A N 1
ATOM 3330 C CA . ASN A 1 403 ? -18.535 5.900 13.639 1.00 59.16 403 ASN A CA 1
ATOM 3331 C C . ASN A 1 403 ? -18.032 4.534 13.145 1.00 59.16 403 ASN A C 1
ATOM 3333 O O . ASN A 1 403 ? -18.803 3.684 12.717 1.00 59.16 403 ASN A O 1
ATOM 3337 N N . LYS A 1 404 ? -16.718 4.349 13.179 1.00 64.75 404 LYS A N 1
ATOM 3338 C CA . LYS A 1 404 ? -15.987 3.156 12.760 1.00 64.75 404 LYS A CA 1
ATOM 3339 C C . LYS A 1 404 ? -15.464 2.409 13.976 1.00 64.75 404 LYS A C 1
ATOM 3341 O O . LYS A 1 404 ? -14.427 1.779 13.887 1.00 64.75 404 LYS A O 1
ATOM 3346 N N . TYR A 1 405 ? -16.101 2.519 15.139 1.00 67.12 405 TYR A N 1
ATOM 3347 C CA . TYR A 1 405 ? -15.721 1.655 16.253 1.00 67.12 405 TYR A CA 1
ATOM 3348 C C . TYR A 1 405 ? -16.065 0.190 15.916 1.00 67.12 405 TYR A C 1
ATOM 3350 O O . TYR A 1 405 ? -16.969 -0.046 15.105 1.00 67.12 405 TYR A O 1
ATOM 3358 N N . PRO A 1 406 ? -15.361 -0.793 16.506 1.00 67.06 406 PRO A N 1
ATOM 3359 C CA . PRO A 1 406 ? -15.571 -2.206 16.225 1.00 67.06 406 PRO A CA 1
ATOM 3360 C C . PRO A 1 406 ? -17.047 -2.599 16.311 1.00 67.06 406 PRO A C 1
ATOM 3362 O O . PRO A 1 406 ? -17.746 -2.197 17.240 1.00 67.06 406 PRO A O 1
ATOM 3365 N N . GLU A 1 407 ? -17.505 -3.365 15.318 1.00 71.81 407 GLU A N 1
ATOM 3366 C CA . GLU A 1 407 ? -18.876 -3.892 15.220 1.00 71.81 407 GLU A CA 1
ATOM 3367 C C . GLU A 1 407 ? -19.988 -2.825 15.175 1.00 71.81 407 GLU A C 1
ATOM 3369 O O . GLU A 1 407 ? -21.156 -3.117 15.449 1.00 71.81 407 GLU A O 1
ATOM 3374 N N . CYS A 1 408 ? -19.664 -1.582 14.790 1.00 74.38 408 CYS A N 1
ATOM 3375 C CA . CYS A 1 408 ? -20.675 -0.549 14.584 1.00 74.38 408 CYS A CA 1
ATOM 3376 C C . CYS A 1 408 ? -21.715 -1.002 13.544 1.00 74.38 408 CYS A C 1
ATOM 3378 O O . CYS A 1 408 ? -21.392 -1.269 12.382 1.00 74.38 408 CYS A O 1
ATOM 3380 N N . CYS A 1 409 ? -22.976 -1.078 13.970 1.00 74.25 409 CYS A N 1
ATOM 3381 C CA . CYS A 1 409 ? -24.089 -1.575 13.172 1.00 74.25 409 CYS A CA 1
ATOM 3382 C C . CYS A 1 409 ? -25.383 -0.796 13.446 1.00 74.25 409 CYS A C 1
ATOM 3384 O O . CYS A 1 409 ? -25.499 -0.046 14.419 1.00 74.25 409 CYS A O 1
ATOM 3386 N N . CYS A 1 410 ? -26.364 -0.961 12.558 1.00 76.25 410 CYS A N 1
ATOM 3387 C CA . CYS A 1 410 ? -27.705 -0.415 12.748 1.00 76.25 410 CYS A CA 1
ATOM 3388 C C . CYS A 1 410 ? -28.437 -1.134 13.893 1.00 76.25 410 CYS A C 1
ATOM 3390 O O . CYS A 1 410 ? -28.340 -2.344 14.048 1.00 76.25 410 CYS A O 1
ATOM 3392 N N . ASP A 1 411 ? -29.251 -0.421 14.665 1.00 71.56 411 ASP A N 1
ATOM 3393 C CA . ASP A 1 411 ? -30.091 -1.022 15.709 1.00 71.56 411 ASP A CA 1
ATOM 3394 C C . ASP A 1 411 ? -31.498 -1.419 15.216 1.00 71.56 411 ASP A C 1
ATOM 3396 O O . ASP A 1 411 ? -32.288 -2.002 15.969 1.00 71.56 411 ASP A O 1
ATOM 3400 N N . VAL A 1 412 ? -31.802 -1.133 13.946 1.00 74.06 412 VAL A N 1
ATOM 3401 C CA . VAL A 1 412 ? -33.051 -1.469 13.256 1.00 74.06 412 VAL A CA 1
ATOM 3402 C C . VAL A 1 412 ? -32.765 -2.479 12.143 1.00 74.06 412 VAL A C 1
ATOM 3404 O O . VAL A 1 412 ? -31.662 -2.551 11.605 1.00 74.06 412 VAL A O 1
ATOM 3407 N N . TRP A 1 413 ? -33.766 -3.276 11.773 1.00 72.69 413 TRP A N 1
ATOM 3408 C CA . TRP A 1 413 ? -33.629 -4.211 10.657 1.00 72.69 413 TRP A CA 1
ATOM 3409 C C . TRP A 1 413 ? -33.386 -3.472 9.338 1.00 72.69 413 TRP A C 1
ATOM 3411 O O . TRP A 1 413 ? -34.056 -2.475 9.064 1.00 72.69 413 TRP A O 1
ATOM 3421 N N . SER A 1 414 ? -32.499 -4.000 8.491 1.00 71.81 414 SER A N 1
ATOM 3422 C CA . SER A 1 414 ? -32.139 -3.410 7.189 1.00 71.81 414 SER A CA 1
ATOM 3423 C C . SER A 1 414 ? -33.350 -3.064 6.317 1.00 71.81 414 SER A C 1
ATOM 3425 O O . SER A 1 414 ? -33.382 -1.996 5.710 1.00 71.81 414 SER A O 1
ATOM 3427 N N . MET A 1 415 ? -34.387 -3.910 6.316 1.00 68.69 415 MET A N 1
ATOM 3428 C CA . MET A 1 415 ? -35.641 -3.663 5.585 1.00 68.69 415 MET A CA 1
ATOM 3429 C C . MET A 1 415 ? -36.381 -2.395 6.039 1.00 68.69 415 MET A C 1
ATOM 3431 O O . MET A 1 415 ? -37.070 -1.772 5.238 1.00 68.69 415 MET A O 1
ATOM 3435 N N . LEU A 1 416 ? -36.250 -2.017 7.313 1.00 76.31 416 LEU A N 1
ATOM 3436 C CA . LEU A 1 416 ? -36.861 -0.815 7.889 1.00 76.31 416 LEU A CA 1
ATOM 3437 C C . LEU A 1 416 ? -35.919 0.395 7.827 1.00 76.31 416 LEU A C 1
ATOM 3439 O O . LEU A 1 416 ? -36.380 1.532 7.834 1.00 76.31 416 LEU A O 1
ATOM 3443 N N . TYR A 1 417 ? -34.611 0.151 7.751 1.00 78.56 417 TYR A N 1
ATOM 3444 C CA . TYR A 1 417 ? -33.567 1.170 7.657 1.00 78.56 417 TYR A CA 1
ATOM 3445 C C . TYR A 1 417 ? -33.046 1.326 6.221 1.00 78.56 417 TYR A C 1
ATOM 3447 O O . TYR A 1 417 ? -31.847 1.402 5.965 1.00 78.56 417 TYR A O 1
ATOM 3455 N N . SER A 1 418 ? -33.977 1.345 5.268 1.00 74.62 418 SER A N 1
ATOM 3456 C CA . SER A 1 418 ? -33.716 1.532 3.842 1.00 74.62 418 SER A CA 1
ATOM 3457 C C . SER A 1 418 ? -34.644 2.600 3.280 1.00 74.62 418 SER A C 1
ATOM 3459 O O . SER A 1 418 ? -35.781 2.750 3.726 1.00 74.62 418 SER A O 1
ATOM 3461 N N . TYR A 1 419 ? -34.195 3.316 2.249 1.00 75.94 419 TYR A N 1
ATOM 3462 C CA . TYR A 1 419 ? -35.101 4.169 1.484 1.00 75.94 419 TYR A CA 1
ATOM 3463 C C . TYR A 1 419 ? -36.197 3.315 0.837 1.00 75.94 419 TYR A C 1
ATOM 3465 O O . TYR A 1 419 ? -35.905 2.274 0.249 1.00 75.94 419 TYR A O 1
ATOM 3473 N N . SER A 1 420 ? -37.453 3.763 0.895 1.00 80.50 420 SER A N 1
ATOM 3474 C CA . SER A 1 420 ? -38.606 3.027 0.350 1.00 80.50 420 SER A CA 1
ATOM 3475 C C . SER A 1 420 ? -38.476 2.745 -1.152 1.00 80.50 420 SER A C 1
ATOM 3477 O O . SER A 1 420 ? -38.802 1.656 -1.614 1.00 80.50 420 SER A O 1
ATOM 3479 N N . PHE A 1 421 ? -37.897 3.682 -1.909 1.00 77.75 421 PHE A N 1
ATOM 3480 C CA . PHE A 1 421 ? -37.579 3.528 -3.335 1.00 77.75 421 PHE A CA 1
ATOM 3481 C C . PHE A 1 421 ? -36.351 2.638 -3.600 1.00 77.75 421 PHE A C 1
ATOM 3483 O O . PHE A 1 421 ? -35.960 2.424 -4.749 1.00 77.75 421 PHE A O 1
ATOM 3490 N N . ARG A 1 422 ? -35.715 2.135 -2.538 1.00 64.12 422 ARG A N 1
ATOM 3491 C CA . ARG A 1 422 ? -34.486 1.345 -2.583 1.00 64.12 422 ARG A CA 1
ATOM 3492 C C . ARG A 1 422 ? -34.477 0.163 -1.611 1.00 64.12 422 ARG A C 1
ATOM 3494 O O . ARG A 1 422 ? -33.411 -0.289 -1.202 1.00 64.12 422 ARG A O 1
ATOM 3501 N N . ALA A 1 423 ? -35.650 -0.382 -1.299 1.00 50.94 423 ALA A N 1
ATOM 3502 C CA . ALA A 1 423 ? -35.853 -1.429 -0.295 1.00 50.94 423 ALA A CA 1
ATOM 3503 C C . ALA A 1 423 ? -35.177 -2.791 -0.596 1.00 50.94 423 ALA A C 1
ATOM 3505 O O . ALA A 1 423 ? -35.419 -3.760 0.118 1.00 50.94 423 ALA A O 1
ATOM 3506 N N . LYS A 1 424 ? -34.363 -2.910 -1.659 1.00 49.56 424 LYS A N 1
ATOM 3507 C CA . LYS A 1 424 ? -33.840 -4.202 -2.136 1.00 49.56 424 LYS A CA 1
ATOM 3508 C C . LYS A 1 424 ? -32.410 -4.195 -2.684 1.00 49.56 424 LYS A C 1
ATOM 3510 O O . LYS A 1 424 ? -32.078 -5.046 -3.503 1.00 49.56 424 LYS A O 1
ATOM 3515 N N . THR A 1 425 ? -31.553 -3.254 -2.291 1.00 48.53 425 THR A N 1
ATOM 3516 C CA . THR A 1 425 ? -30.180 -3.220 -2.826 1.00 48.53 425 THR A CA 1
ATOM 3517 C C . THR A 1 425 ? -29.132 -3.118 -1.726 1.00 48.53 425 THR A C 1
ATOM 3519 O O . THR A 1 425 ? -28.978 -2.050 -1.140 1.00 48.53 425 THR A O 1
ATOM 3522 N N . ARG A 1 426 ? -28.370 -4.208 -1.559 1.00 52.75 426 ARG A N 1
ATOM 3523 C CA . ARG A 1 426 ? -27.041 -4.297 -0.922 1.00 52.75 426 ARG A CA 1
ATOM 3524 C C . ARG A 1 426 ? -26.934 -4.318 0.604 1.00 52.75 426 ARG A C 1
ATOM 3526 O O . ARG A 1 426 ? -25.812 -4.287 1.090 1.00 52.75 426 ARG A O 1
ATOM 3533 N N . LEU A 1 427 ? -28.040 -4.382 1.343 1.00 54.84 427 LEU A N 1
ATOM 3534 C CA . LEU A 1 427 ? -27.972 -4.718 2.767 1.00 54.84 427 LEU A CA 1
ATOM 3535 C C . LEU A 1 427 ? -28.257 -6.226 2.920 1.00 54.84 427 LEU A C 1
ATOM 3537 O O . LEU A 1 427 ? -29.414 -6.629 3.037 1.00 54.84 427 LEU A O 1
ATOM 3541 N N . ASP A 1 428 ? -27.216 -7.047 2.804 1.00 61.09 428 ASP A N 1
ATOM 3542 C CA . ASP A 1 428 ? -27.246 -8.515 2.820 1.00 61.09 428 ASP A CA 1
ATOM 3543 C C . ASP A 1 428 ? -27.507 -9.076 4.226 1.00 61.09 428 ASP A C 1
ATOM 3545 O O . ASP A 1 428 ? -27.964 -10.212 4.381 1.00 61.09 428 ASP A O 1
ATOM 3549 N N . THR A 1 429 ? -27.252 -8.280 5.270 1.00 64.69 429 THR A N 1
ATOM 3550 C CA . THR A 1 429 ? -27.455 -8.691 6.663 1.00 64.69 429 THR A CA 1
ATOM 3551 C C . THR A 1 429 ? -28.723 -8.087 7.281 1.00 64.69 429 THR A C 1
ATOM 3553 O O . THR A 1 429 ? -29.206 -7.011 6.915 1.00 64.69 429 THR A O 1
ATOM 3556 N N . ARG A 1 430 ? -29.308 -8.798 8.262 1.00 74.06 430 ARG A N 1
ATOM 3557 C CA . ARG A 1 430 ? -30.498 -8.321 8.998 1.00 74.06 430 ARG A CA 1
ATOM 3558 C C . ARG A 1 430 ? -30.204 -7.037 9.778 1.00 74.06 430 ARG A C 1
ATOM 3560 O O . ARG A 1 430 ? -31.087 -6.194 9.902 1.00 74.06 430 ARG A O 1
ATOM 3567 N N . ILE A 1 431 ? -28.992 -6.927 10.318 1.00 75.81 431 ILE A N 1
ATOM 3568 C CA . ILE A 1 431 ? -28.473 -5.780 11.065 1.00 75.81 431 ILE A CA 1
ATOM 3569 C C . ILE A 1 431 ? -27.186 -5.342 10.349 1.00 75.81 431 ILE A C 1
ATOM 3571 O O . ILE A 1 431 ? -26.139 -5.940 10.590 1.00 75.81 431 ILE A O 1
ATOM 3575 N N . PRO A 1 432 ? -27.275 -4.364 9.433 1.00 73.25 432 PRO A N 1
ATOM 3576 C CA . PRO A 1 432 ? -26.158 -3.977 8.587 1.00 73.25 432 PRO A CA 1
ATOM 3577 C C . PRO A 1 432 ? -25.082 -3.235 9.366 1.00 73.25 432 PRO A C 1
ATOM 3579 O O . PRO A 1 432 ? -25.379 -2.401 10.230 1.00 73.25 432 PRO A O 1
ATOM 3582 N N . GLY A 1 433 ? -23.830 -3.547 9.039 1.00 77.69 433 GLY A N 1
ATOM 3583 C CA . GLY A 1 433 ? -22.658 -2.850 9.562 1.00 77.69 433 GLY A CA 1
ATOM 3584 C C . GLY A 1 433 ? -22.513 -1.450 8.963 1.00 77.69 433 GLY A C 1
ATOM 3585 O O . GLY A 1 433 ? -23.099 -1.137 7.924 1.00 77.69 433 GLY A O 1
ATOM 3586 N N . GLN A 1 434 ? -21.707 -0.598 9.595 1.00 80.38 434 GLN A N 1
ATOM 3587 C CA . GLN A 1 434 ? -21.481 0.774 9.130 1.00 80.38 434 GLN A CA 1
ATOM 3588 C C . GLN A 1 434 ? -20.964 0.841 7.681 1.00 80.38 434 GLN A C 1
ATOM 3590 O O . GLN A 1 434 ? -21.460 1.663 6.907 1.00 80.38 434 GLN A O 1
ATOM 3595 N N . GLU A 1 435 ? -20.031 -0.035 7.294 1.00 77.12 435 GLU A N 1
ATOM 3596 C CA . GLU A 1 435 ? -19.470 -0.076 5.933 1.00 77.12 435 GLU A CA 1
ATOM 3597 C C . GLU A 1 435 ? -20.553 -0.351 4.877 1.00 77.12 435 GLU A C 1
ATOM 3599 O O . GLU A 1 435 ? -20.641 0.332 3.859 1.00 77.12 435 GLU A O 1
ATOM 3604 N N . GLU A 1 436 ? -21.438 -1.304 5.167 1.00 76.31 436 GLU A N 1
ATOM 3605 C CA . GLU A 1 436 ? -22.534 -1.734 4.294 1.00 76.31 436 GLU A CA 1
ATOM 3606 C C . GLU A 1 436 ? -23.545 -0.597 4.058 1.00 76.31 436 GLU A C 1
ATOM 3608 O O . GLU A 1 436 ? -23.993 -0.345 2.934 1.00 76.31 436 GLU A O 1
ATOM 3613 N N . ILE A 1 437 ? -23.858 0.152 5.121 1.00 79.38 437 ILE A N 1
ATOM 3614 C CA . ILE A 1 437 ? -24.726 1.333 5.061 1.00 79.38 437 ILE A CA 1
ATOM 3615 C C . ILE A 1 437 ? -24.061 2.446 4.243 1.00 79.38 437 ILE A C 1
ATOM 3617 O O . ILE A 1 437 ? -24.714 3.048 3.386 1.00 79.38 437 ILE A O 1
ATOM 3621 N N . LEU A 1 438 ? -22.772 2.714 4.474 1.00 80.56 438 LEU A N 1
ATOM 3622 C CA . LEU A 1 438 ? -22.031 3.760 3.768 1.00 80.56 438 LEU A CA 1
ATOM 3623 C C . LEU A 1 438 ? -21.952 3.479 2.262 1.00 80.56 438 LEU A C 1
ATOM 3625 O O . LEU A 1 438 ? -22.221 4.367 1.448 1.00 80.56 438 LEU A O 1
ATOM 3629 N N . ASP A 1 439 ? -21.653 2.240 1.881 1.00 75.75 439 ASP A N 1
ATOM 3630 C CA . ASP A 1 439 ? -21.611 1.821 0.480 1.00 75.75 439 ASP A CA 1
ATOM 3631 C C . ASP A 1 439 ? -22.985 1.907 -0.186 1.00 75.75 439 ASP A C 1
ATOM 3633 O O . ASP A 1 439 ? -23.102 2.319 -1.351 1.00 75.75 439 ASP A O 1
ATOM 3637 N N . CYS A 1 440 ? -24.051 1.583 0.554 1.00 78.00 440 CYS A N 1
ATOM 3638 C CA . CYS A 1 440 ? -25.409 1.809 0.087 1.00 78.00 440 CYS A CA 1
ATOM 3639 C C . CYS A 1 440 ? -25.625 3.300 -0.218 1.00 78.00 440 CYS A C 1
ATOM 3641 O O . CYS A 1 440 ? -25.972 3.629 -1.356 1.00 78.00 440 CYS A O 1
ATOM 3643 N N . LEU A 1 441 ? -25.350 4.206 0.727 1.00 84.19 441 LEU A N 1
ATOM 3644 C CA . LEU A 1 441 ? -25.528 5.655 0.555 1.00 84.19 441 LEU A CA 1
ATOM 3645 C C . LEU A 1 441 ? -24.720 6.217 -0.623 1.00 84.19 441 LEU A C 1
ATOM 3647 O O . LEU A 1 441 ? -25.282 6.911 -1.474 1.00 84.19 441 LEU A O 1
ATOM 3651 N N . ARG A 1 442 ? -23.439 5.849 -0.745 1.00 82.12 442 ARG A N 1
ATOM 3652 C CA . ARG A 1 442 ? -22.587 6.232 -1.888 1.00 82.12 442 ARG A CA 1
ATOM 3653 C C . ARG A 1 442 ? -23.193 5.785 -3.212 1.00 82.12 442 ARG A C 1
ATOM 3655 O O . ARG A 1 442 ? -23.283 6.553 -4.167 1.00 82.12 442 ARG A O 1
ATOM 3662 N N . SER A 1 443 ? -23.693 4.553 -3.262 1.00 78.12 443 SER A N 1
ATOM 3663 C CA . SER A 1 443 ? -24.342 4.023 -4.458 1.00 78.12 443 SER A CA 1
ATOM 3664 C C . SER A 1 443 ? -25.636 4.777 -4.823 1.00 78.12 443 SER A C 1
ATOM 3666 O O . SER A 1 443 ? -25.951 4.883 -6.008 1.00 78.12 443 SER A O 1
ATOM 3668 N N . ILE A 1 444 ? -26.372 5.338 -3.851 1.00 83.06 444 ILE A N 1
ATOM 3669 C CA . ILE A 1 444 ? -27.514 6.240 -4.123 1.00 83.06 444 ILE A CA 1
ATOM 3670 C C . ILE A 1 444 ? -27.010 7.536 -4.741 1.00 83.06 444 ILE A C 1
ATOM 3672 O O . ILE A 1 444 ? -27.487 7.928 -5.805 1.00 83.06 444 ILE A O 1
ATOM 3676 N N . ALA A 1 445 ? -26.030 8.171 -4.100 1.00 84.88 445 ALA A N 1
ATOM 3677 C CA . ALA A 1 445 ? -25.481 9.439 -4.556 1.00 84.88 445 ALA A CA 1
ATOM 3678 C C . ALA A 1 445 ? -24.930 9.347 -5.988 1.00 84.88 445 ALA A C 1
ATOM 3680 O O . ALA A 1 445 ? -25.196 10.232 -6.800 1.00 84.88 445 ALA A O 1
ATOM 3681 N N . HIS A 1 446 ? -24.260 8.243 -6.337 1.00 80.69 446 HIS A N 1
ATOM 3682 C CA . HIS A 1 446 ? -23.824 7.980 -7.710 1.00 80.69 446 HIS A CA 1
ATOM 3683 C C . HIS A 1 446 ? -24.997 7.790 -8.675 1.00 80.69 446 HIS A C 1
ATOM 3685 O O . HIS A 1 446 ? -25.035 8.444 -9.714 1.00 80.69 446 HIS A O 1
ATOM 3691 N N . LYS A 1 447 ? -25.966 6.928 -8.336 1.00 83.31 447 LYS A N 1
ATOM 3692 C CA . LYS A 1 447 ? -27.097 6.598 -9.221 1.00 83.31 447 LYS A CA 1
ATOM 3693 C C . LYS A 1 447 ? -27.946 7.820 -9.578 1.00 83.31 447 LYS A C 1
ATOM 3695 O O . LYS A 1 447 ? -28.431 7.912 -10.699 1.00 83.31 447 LYS A O 1
ATOM 3700 N N . TYR A 1 448 ? -28.141 8.728 -8.628 1.00 85.56 448 TYR A N 1
ATOM 3701 C CA . TYR A 1 448 ? -28.927 9.947 -8.831 1.00 85.56 448 TYR A CA 1
ATOM 3702 C C . TYR A 1 448 ? -28.061 11.164 -9.178 1.00 85.56 448 TYR A C 1
ATOM 3704 O O . TYR A 1 448 ? -28.568 12.282 -9.210 1.00 85.56 448 TYR A O 1
ATOM 3712 N N . HIS A 1 449 ? -26.766 10.959 -9.451 1.00 87.06 449 HIS A N 1
ATOM 3713 C CA . HIS A 1 449 ? -25.814 12.014 -9.799 1.00 87.06 449 HIS A CA 1
ATOM 3714 C C . HIS A 1 449 ? -25.830 13.190 -8.810 1.00 87.06 449 HIS A C 1
ATOM 3716 O O . HIS A 1 449 ? -25.787 14.348 -9.219 1.00 87.06 449 HIS A O 1
ATOM 3722 N N . LEU A 1 450 ? -25.916 12.898 -7.509 1.00 88.38 450 LEU A N 1
ATOM 3723 C CA . LEU A 1 450 ? -26.088 13.913 -6.466 1.00 88.38 450 LEU A CA 1
ATOM 3724 C C . LEU A 1 450 ? -24.797 14.667 -6.149 1.00 88.38 450 LEU A C 1
ATOM 3726 O O . LEU A 1 450 ? -24.866 15.812 -5.726 1.00 88.38 450 LEU A O 1
ATOM 3730 N N . TYR A 1 451 ? -23.629 14.062 -6.386 1.00 79.50 451 TYR A N 1
ATOM 3731 C CA . TYR A 1 451 ? -22.328 14.644 -6.026 1.00 79.50 451 TYR A CA 1
ATOM 3732 C C . TYR A 1 451 ? -22.099 16.053 -6.587 1.00 79.50 451 TYR A C 1
ATOM 3734 O O . TYR A 1 451 ? -21.503 16.877 -5.909 1.00 79.50 451 TYR A O 1
ATOM 3742 N N . LYS A 1 452 ? -22.636 16.367 -7.772 1.00 82.75 452 LYS A N 1
ATOM 3743 C CA . LYS A 1 452 ? -22.535 17.708 -8.377 1.00 82.75 452 LYS A CA 1
ATOM 3744 C C . LYS A 1 452 ? -23.313 18.803 -7.631 1.00 82.75 452 LYS A C 1
ATOM 3746 O O . LYS A 1 452 ? -23.095 19.976 -7.895 1.00 82.75 452 LYS A O 1
ATOM 3751 N N . TYR A 1 453 ? -24.236 18.427 -6.746 1.00 86.00 453 TYR A N 1
ATOM 3752 C CA . TYR A 1 453 ? -25.031 19.350 -5.931 1.00 86.00 453 TYR A CA 1
ATOM 3753 C C . TYR A 1 453 ? -24.533 19.438 -4.484 1.00 86.00 453 TYR A C 1
ATOM 3755 O O . TYR A 1 453 ? -25.104 20.181 -3.691 1.00 86.00 453 TYR A O 1
ATOM 3763 N N . ILE A 1 454 ? -23.510 18.662 -4.115 1.00 83.19 454 ILE A N 1
ATOM 3764 C CA . ILE A 1 454 ? -23.012 18.582 -2.742 1.00 83.19 454 ILE A CA 1
ATOM 3765 C C . ILE A 1 454 ? -21.664 19.291 -2.669 1.00 83.19 454 ILE A C 1
ATOM 3767 O O . ILE A 1 454 ? -20.738 18.951 -3.401 1.00 83.19 454 ILE A O 1
ATOM 3771 N N . ARG A 1 455 ? -21.543 20.243 -1.742 1.00 73.19 455 ARG A N 1
ATOM 3772 C CA . ARG A 1 455 ? -20.260 20.833 -1.350 1.00 73.19 455 ARG A CA 1
ATOM 3773 C C . ARG A 1 455 ? -19.782 20.141 -0.077 1.00 73.19 455 ARG A C 1
ATOM 3775 O O . ARG A 1 455 ? -20.407 20.273 0.972 1.00 73.19 455 ARG A O 1
ATOM 3782 N N . PHE A 1 456 ? -18.729 19.337 -0.194 1.00 74.06 456 PHE A N 1
ATOM 3783 C CA . PHE A 1 456 ? -18.085 18.686 0.951 1.00 74.06 456 PHE A CA 1
ATOM 3784 C C . PHE A 1 456 ? -17.093 19.642 1.622 1.00 74.06 456 PHE A C 1
ATOM 3786 O O . PHE A 1 456 ? -16.779 20.692 1.070 1.00 74.06 456 PHE A O 1
ATOM 3793 N N . ASN A 1 457 ? -16.597 19.279 2.810 1.00 59.91 457 ASN A N 1
ATOM 3794 C CA . ASN A 1 457 ? -15.633 20.084 3.576 1.00 59.91 457 ASN A CA 1
ATOM 3795 C C . ASN A 1 457 ? -16.110 21.526 3.835 1.00 59.91 457 ASN A C 1
ATOM 3797 O O . ASN A 1 457 ? -15.317 22.456 3.850 1.00 59.91 457 ASN A O 1
ATOM 3801 N N . THR A 1 458 ? -17.420 21.719 3.993 1.00 60.88 458 THR A N 1
ATOM 3802 C CA . THR A 1 458 ? -18.039 23.022 4.256 1.00 60.88 458 THR A CA 1
ATOM 3803 C C . THR A 1 458 ? -18.922 22.903 5.497 1.00 60.88 458 THR A C 1
ATOM 3805 O O . THR A 1 458 ? -19.808 22.045 5.534 1.00 60.88 458 THR A O 1
ATOM 3808 N N . SER A 1 459 ? -18.705 23.751 6.502 1.00 65.00 459 SER A N 1
ATOM 3809 C CA . SER A 1 459 ? -19.621 23.941 7.631 1.00 65.00 459 SER A CA 1
ATOM 3810 C C . SER A 1 459 ? -20.526 25.149 7.383 1.00 65.00 459 SER A C 1
ATOM 3812 O O . SER A 1 459 ? -20.114 26.149 6.802 1.00 65.00 459 SER A O 1
ATOM 3814 N N . VAL A 1 460 ? -21.789 25.050 7.802 1.00 71.69 460 VAL A N 1
ATOM 3815 C CA . VAL A 1 460 ? -22.709 26.195 7.824 1.00 71.69 460 VAL A CA 1
ATOM 3816 C C . VAL A 1 460 ? -22.622 26.824 9.210 1.00 71.69 460 VAL A C 1
ATOM 3818 O O . VAL A 1 460 ? -23.097 26.225 10.175 1.00 71.69 460 VAL A O 1
ATOM 3821 N N . GLU A 1 461 ? -22.019 28.009 9.304 1.00 72.88 461 GLU A N 1
ATOM 3822 C CA . GLU A 1 461 ? -21.804 28.715 10.578 1.00 72.88 461 GLU A CA 1
ATOM 3823 C C . GLU A 1 461 ? -23.040 29.497 11.041 1.00 72.88 461 GLU A C 1
ATOM 3825 O O . GLU A 1 461 ? -23.342 29.567 12.233 1.00 72.88 461 GLU A O 1
ATOM 3830 N N . SER A 1 462 ? -23.796 30.075 10.103 1.00 70.38 462 SER A N 1
ATOM 3831 C CA . SER A 1 462 ? -25.012 30.832 10.404 1.00 70.38 462 SER A CA 1
ATOM 3832 C C . SER A 1 462 ? -26.021 30.786 9.253 1.00 70.38 462 SER A C 1
ATOM 3834 O O . SER A 1 462 ? -25.673 30.478 8.114 1.00 70.38 462 SER A O 1
ATOM 3836 N N . ALA A 1 463 ? -27.289 31.060 9.567 1.00 76.38 463 ALA A N 1
ATOM 3837 C CA . ALA A 1 463 ? -28.359 31.236 8.591 1.00 76.38 463 ALA A CA 1
ATOM 3838 C C . ALA A 1 463 ? -29.323 32.318 9.090 1.00 76.38 463 ALA A C 1
ATOM 3840 O O . ALA A 1 463 ? -29.805 32.247 10.223 1.00 76.38 463 ALA A O 1
ATOM 3841 N N . THR A 1 464 ? -29.605 33.308 8.247 1.00 75.44 464 THR A N 1
ATOM 3842 C CA . THR A 1 464 ? -30.492 34.439 8.548 1.00 75.44 464 THR A CA 1
ATOM 3843 C C . THR A 1 464 ? -31.626 34.494 7.532 1.00 75.44 464 THR A C 1
ATOM 3845 O O . THR A 1 464 ? -31.384 34.349 6.337 1.00 75.44 464 THR A O 1
ATOM 3848 N N . TRP A 1 465 ? -32.858 34.691 8.001 1.00 77.88 465 TRP A N 1
ATOM 3849 C CA . TRP A 1 465 ? -34.032 34.866 7.144 1.00 77.88 465 TRP A CA 1
ATOM 3850 C C . TRP A 1 465 ? -34.281 36.358 6.905 1.00 77.88 465 TRP A C 1
ATOM 3852 O O . TRP A 1 465 ? -34.349 37.114 7.876 1.00 77.88 465 TRP A O 1
ATOM 3862 N N . ASP A 1 466 ? -34.411 36.765 5.642 1.00 73.56 466 ASP A N 1
ATOM 3863 C CA . ASP A 1 466 ? -34.713 38.141 5.232 1.00 73.56 466 ASP A CA 1
ATOM 3864 C C . ASP A 1 466 ? -36.052 38.176 4.473 1.00 73.56 466 ASP A C 1
ATOM 3866 O O . ASP A 1 466 ? -36.224 37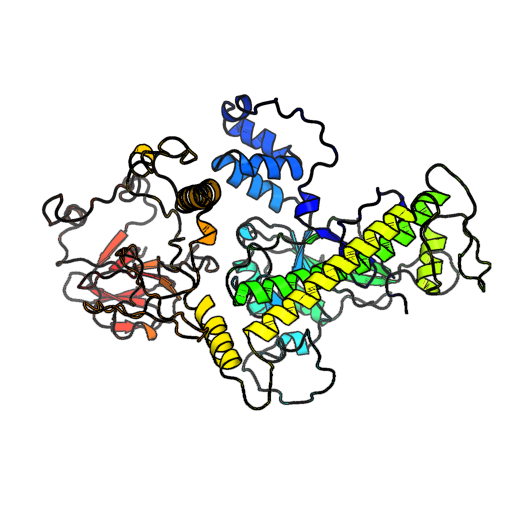.478 3.475 1.00 73.56 466 ASP A O 1
ATOM 3870 N N . ASP A 1 467 ? -37.010 38.974 4.954 1.00 62.25 467 ASP A N 1
ATOM 3871 C CA . ASP A 1 467 ? -38.354 39.108 4.370 1.00 62.25 467 ASP A CA 1
ATOM 3872 C C . ASP A 1 467 ? -38.405 40.090 3.175 1.00 62.25 467 ASP A C 1
ATOM 3874 O O . ASP A 1 467 ? -39.446 40.212 2.524 1.00 62.25 467 ASP A O 1
ATOM 3878 N N . ALA A 1 468 ? -37.315 40.804 2.863 1.00 59.84 468 ALA A N 1
ATOM 3879 C CA . ALA A 1 468 ? -37.274 41.850 1.838 1.00 59.84 468 ALA A CA 1
ATOM 3880 C C . ALA A 1 468 ? -36.159 41.605 0.805 1.00 59.84 468 ALA A C 1
ATOM 3882 O O . ALA A 1 468 ? -35.150 42.305 0.780 1.00 59.84 468 ALA A O 1
ATOM 3883 N N . SER A 1 469 ? -36.321 40.621 -0.082 1.00 48.28 469 SER A N 1
ATOM 3884 C CA . SER A 1 469 ? -35.250 40.259 -1.017 1.00 48.28 469 SER A CA 1
ATOM 3885 C C . SER A 1 469 ? -35.090 41.233 -2.198 1.00 48.28 469 SER A C 1
ATOM 3887 O O . SER A 1 469 ? -36.022 41.515 -2.951 1.00 48.28 469 SER A O 1
ATOM 3889 N N . CYS A 1 470 ? -33.852 41.688 -2.408 1.00 38.81 470 CYS A N 1
ATOM 3890 C CA . CYS A 1 470 ? -33.310 42.065 -3.714 1.00 38.81 470 CYS A CA 1
ATOM 3891 C C . CYS A 1 470 ? -31.842 41.621 -3.746 1.00 38.81 470 CYS A C 1
ATOM 3893 O O . CYS A 1 470 ? -31.000 42.212 -3.071 1.00 38.81 470 CYS A O 1
ATOM 3895 N N . GLY A 1 471 ? -31.574 40.547 -4.488 1.00 47.84 471 GLY A N 1
ATOM 3896 C CA . GLY A 1 471 ? -30.296 39.841 -4.475 1.00 47.84 471 GLY A CA 1
ATOM 3897 C C . GLY A 1 471 ? -29.147 40.552 -5.187 1.00 47.84 471 GLY A C 1
ATOM 3898 O O . GLY A 1 471 ? -29.326 41.529 -5.924 1.00 47.84 471 GLY A O 1
ATOM 3899 N N . LYS A 1 472 ? -27.954 39.985 -5.000 1.00 34.53 472 LYS A N 1
ATOM 3900 C CA . LYS A 1 472 ? -26.800 40.136 -5.891 1.00 34.53 472 LYS A CA 1
ATOM 3901 C C . LYS A 1 472 ? -26.025 38.823 -5.973 1.00 34.53 472 LYS A C 1
ATOM 3903 O O . LYS A 1 472 ? -25.867 38.125 -4.979 1.00 34.53 472 LYS A O 1
ATOM 3908 N N . ASP A 1 473 ? -25.516 38.542 -7.168 1.00 39.75 473 ASP A N 1
ATOM 3909 C CA . ASP A 1 473 ? -24.643 37.406 -7.456 1.00 39.75 473 ASP A CA 1
ATOM 3910 C C . ASP A 1 473 ? -23.341 37.467 -6.634 1.00 39.75 473 ASP A C 1
ATOM 3912 O O . ASP A 1 473 ? -22.716 38.524 -6.516 1.00 39.75 473 ASP A O 1
ATOM 3916 N N . ALA A 1 474 ? -22.941 36.325 -6.068 1.00 38.38 474 ALA A N 1
ATOM 3917 C CA . ALA A 1 474 ? -21.770 36.196 -5.205 1.00 38.38 474 ALA A CA 1
ATOM 3918 C C . ALA A 1 474 ? -20.462 36.037 -6.006 1.00 38.38 474 ALA A C 1
ATOM 3920 O O . ALA A 1 474 ? -20.311 35.105 -6.800 1.00 38.38 474 ALA A O 1
ATOM 3921 N N . GLU A 1 475 ? -19.498 36.918 -5.731 1.00 30.59 475 GLU A N 1
ATOM 3922 C CA . GLU A 1 475 ? -18.071 36.718 -6.004 1.00 30.59 475 GLU A CA 1
ATOM 3923 C C . GLU A 1 475 ? -17.443 35.811 -4.922 1.00 30.59 475 GLU A C 1
ATOM 3925 O O . GLU A 1 475 ? -17.960 35.678 -3.813 1.00 30.59 475 GLU A O 1
ATOM 3930 N N . PHE A 1 476 ? -16.340 35.140 -5.257 1.00 32.31 476 PHE A N 1
ATOM 3931 C CA . PHE A 1 476 ? -15.677 34.139 -4.415 1.00 32.31 476 PHE A CA 1
ATOM 3932 C C . PHE A 1 476 ? -14.859 34.770 -3.269 1.00 32.31 476 PHE A C 1
ATOM 3934 O O . PHE A 1 476 ? -13.908 35.509 -3.526 1.00 32.31 476 PHE A O 1
ATOM 3941 N N . THR A 1 477 ? -15.176 34.403 -2.020 1.00 34.62 477 THR A N 1
ATOM 3942 C CA . THR A 1 477 ? -14.412 34.691 -0.785 1.00 34.62 477 THR A CA 1
ATOM 3943 C C . THR A 1 477 ? -14.381 33.457 0.150 1.00 34.62 477 THR A C 1
ATOM 3945 O O . THR A 1 477 ? -15.207 32.558 -0.024 1.00 34.62 477 THR A O 1
ATOM 3948 N N . PRO A 1 478 ? -13.445 33.364 1.126 1.00 44.28 478 PRO A N 1
ATOM 3949 C CA . PRO A 1 478 ? -13.280 32.200 2.023 1.00 44.28 478 PRO A CA 1
ATOM 3950 C C . PRO A 1 478 ? -14.513 31.870 2.877 1.00 44.28 478 PRO A C 1
ATOM 3952 O O . PRO A 1 478 ? -14.783 30.709 3.175 1.00 44.28 478 PRO A O 1
ATOM 3955 N N . GLU A 1 479 ? -15.286 32.892 3.226 1.00 58.03 479 GLU A N 1
ATOM 3956 C CA . GLU A 1 479 ? -16.654 32.776 3.715 1.00 58.03 479 GLU A CA 1
ATOM 3957 C C . GLU A 1 479 ? -17.565 33.206 2.567 1.00 58.03 479 GLU A C 1
ATOM 3959 O O . GLU A 1 479 ? -17.358 34.271 1.982 1.00 58.03 479 GLU A O 1
ATOM 3964 N N . TYR A 1 480 ? -18.544 32.380 2.204 1.00 55.38 480 TYR A N 1
ATOM 3965 C CA . TYR A 1 480 ? -19.494 32.705 1.146 1.00 55.38 480 TYR A CA 1
ATOM 3966 C C . TYR A 1 480 ? -20.922 32.567 1.661 1.00 55.38 480 TYR A C 1
ATOM 3968 O O . TYR A 1 480 ? -21.256 31.642 2.404 1.00 55.38 480 TYR A O 1
ATOM 3976 N N . THR A 1 481 ? -21.781 33.476 1.220 1.00 70.38 481 THR A N 1
ATOM 3977 C CA . THR A 1 481 ? -23.212 33.426 1.513 1.00 70.38 481 THR A CA 1
ATOM 3978 C C . THR A 1 481 ? -23.921 32.697 0.378 1.00 70.38 481 THR A C 1
ATOM 3980 O O . THR A 1 481 ? -23.711 33.007 -0.794 1.00 70.38 481 THR A O 1
ATOM 3983 N N . ILE A 1 482 ? -24.760 31.713 0.710 1.00 76.25 482 ILE A N 1
ATOM 3984 C CA . ILE A 1 482 ? -25.735 31.160 -0.237 1.00 76.25 482 ILE A CA 1
ATOM 3985 C C . ILE A 1 482 ? -27.075 31.813 0.059 1.00 76.25 482 ILE A C 1
ATOM 3987 O O . ILE A 1 482 ? -27.644 31.600 1.129 1.00 76.25 482 ILE A O 1
ATOM 3991 N N . GLU A 1 483 ? -27.602 32.539 -0.919 1.00 81.12 483 GLU A N 1
ATOM 3992 C CA . GLU A 1 483 ? -29.013 32.901 -0.932 1.00 81.12 483 GLU A CA 1
ATOM 3993 C C . GLU A 1 483 ? -29.830 31.705 -1.433 1.00 81.12 483 GLU A C 1
ATOM 3995 O O . GLU A 1 483 ? -29.493 31.061 -2.431 1.00 81.12 483 GLU A O 1
ATOM 4000 N N . CYS A 1 484 ? -30.892 31.367 -0.709 1.00 78.56 484 CYS A N 1
ATOM 4001 C CA . CYS A 1 484 ? -31.815 30.315 -1.103 1.00 78.56 484 CYS A CA 1
ATOM 4002 C C . CYS A 1 484 ? -33.231 30.669 -0.655 1.00 78.56 484 CYS A C 1
ATOM 4004 O O . CYS A 1 484 ? -33.432 31.197 0.435 1.00 78.56 484 CYS A O 1
ATOM 4006 N N . ASP A 1 485 ? -34.222 30.309 -1.469 1.00 84.44 485 ASP A N 1
ATOM 4007 C CA . ASP A 1 485 ? -35.635 30.491 -1.115 1.00 84.44 485 ASP A CA 1
ATOM 4008 C C . ASP A 1 485 ? -36.082 29.534 0.004 1.00 84.44 485 ASP A C 1
ATOM 4010 O O . ASP A 1 485 ? -37.166 29.658 0.574 1.00 84.44 485 ASP A O 1
ATOM 4014 N N . SER A 1 486 ? -35.298 28.488 0.271 1.00 83.00 486 SER A N 1
ATOM 4015 C CA . SER A 1 486 ? -35.632 27.434 1.224 1.00 83.00 486 SER A CA 1
ATOM 4016 C C . SER A 1 486 ? -34.380 26.796 1.809 1.00 83.00 486 SER A C 1
ATOM 4018 O O . SER A 1 486 ? -33.523 26.300 1.078 1.00 83.00 486 SER A O 1
ATOM 4020 N N . LEU A 1 487 ? -34.331 26.720 3.140 1.00 83.25 487 LEU A N 1
ATOM 4021 C CA . LEU A 1 487 ? -33.279 26.040 3.889 1.00 83.25 487 LEU A CA 1
ATOM 4022 C C . LEU A 1 487 ? -33.823 24.755 4.524 1.00 83.25 487 LEU A C 1
ATOM 4024 O O . LEU A 1 487 ? -34.713 24.793 5.373 1.00 83.25 487 LEU A O 1
ATOM 4028 N N . VAL A 1 488 ? -33.253 23.607 4.151 1.00 84.88 488 VAL A N 1
ATOM 4029 C CA . VAL A 1 488 ? -33.584 22.302 4.746 1.00 84.88 488 VAL A CA 1
ATOM 4030 C C . VAL A 1 488 ? -32.418 21.832 5.611 1.00 84.88 488 VAL A C 1
ATOM 4032 O O . VAL A 1 488 ? -31.378 21.422 5.100 1.00 84.88 488 VAL A O 1
ATOM 4035 N N . SER A 1 489 ? -32.589 21.862 6.934 1.00 80.56 489 SER A N 1
ATOM 4036 C CA . SER A 1 489 ? -31.564 21.375 7.864 1.00 80.56 489 SER A CA 1
ATOM 4037 C C . SER A 1 489 ? -31.581 19.846 7.961 1.00 80.56 489 SER A C 1
ATOM 4039 O O . SER A 1 489 ? -32.515 19.252 8.500 1.00 80.56 489 SER A O 1
ATOM 4041 N N . ALA A 1 490 ? -30.522 19.210 7.453 1.00 80.75 490 ALA A N 1
ATOM 4042 C CA . ALA A 1 490 ? -30.308 17.759 7.485 1.00 80.75 490 ALA A CA 1
ATOM 4043 C C . ALA A 1 490 ? -29.031 17.365 8.258 1.00 80.75 490 ALA A C 1
ATOM 4045 O O . ALA A 1 490 ? -28.437 16.321 8.002 1.00 80.75 490 ALA A O 1
ATOM 4046 N N . VAL A 1 491 ? -28.601 18.194 9.216 1.00 71.88 491 VAL A N 1
ATOM 4047 C CA . VAL A 1 491 ? -27.321 18.035 9.940 1.00 71.88 491 VAL A CA 1
ATOM 4048 C C . VAL A 1 491 ? -27.282 16.833 10.895 1.00 71.88 491 VAL A C 1
ATOM 4050 O O . VAL A 1 491 ? -26.210 16.405 11.310 1.00 71.88 491 VAL A O 1
ATOM 4053 N N . GLY A 1 492 ? -28.433 16.246 11.232 1.00 70.25 492 GLY A N 1
ATOM 4054 C CA . GLY A 1 492 ? -28.524 15.166 12.216 1.00 70.25 492 GLY A CA 1
ATOM 4055 C C . GLY A 1 492 ? -28.307 15.646 13.660 1.00 70.25 492 GLY A C 1
ATOM 4056 O O . GLY A 1 492 ? -27.933 16.784 13.915 1.00 70.25 492 GLY A O 1
ATOM 4057 N N . GLN A 1 493 ? -28.597 14.781 14.637 1.00 62.16 493 GLN A N 1
ATOM 4058 C CA . GLN A 1 493 ? -28.583 15.141 16.070 1.00 62.16 493 GLN A CA 1
ATOM 4059 C C . GLN A 1 493 ? -27.390 14.560 16.851 1.00 62.16 493 GLN A C 1
ATOM 4061 O O . GLN A 1 493 ? -27.198 14.889 18.019 1.00 62.16 493 GLN A O 1
ATOM 4066 N N . LEU A 1 494 ? -26.612 13.664 16.234 1.00 63.31 494 LEU A N 1
ATOM 4067 C CA . LEU A 1 494 ? -25.567 12.861 16.888 1.00 63.31 494 LEU A CA 1
ATOM 4068 C C . LEU A 1 494 ? -24.181 13.044 16.241 1.00 63.31 494 LEU A C 1
ATOM 4070 O O . LEU A 1 494 ? -23.304 12.211 16.422 1.00 63.31 494 LEU A O 1
ATOM 4074 N N . ASN A 1 495 ? -23.970 14.108 15.470 1.00 53.84 495 ASN A N 1
ATOM 4075 C CA . ASN A 1 495 ? -22.730 14.360 14.725 1.00 53.84 495 ASN A CA 1
ATOM 4076 C C . ASN A 1 495 ? -21.679 15.163 15.519 1.00 53.84 495 ASN A C 1
ATOM 4078 O O . ASN A 1 495 ? -20.487 15.026 15.263 1.00 53.84 495 ASN A O 1
ATOM 4082 N N . GLN A 1 496 ? -22.088 15.968 16.503 1.00 52.16 496 GLN A N 1
ATOM 4083 C CA . GLN A 1 496 ? -21.161 16.739 17.333 1.00 52.16 496 GLN A CA 1
ATOM 4084 C C . GLN A 1 496 ? -20.654 15.905 18.515 1.00 52.16 496 GLN A C 1
ATOM 4086 O O . GLN A 1 496 ? -21.411 15.547 19.425 1.00 52.16 496 GLN A O 1
ATOM 4091 N N . SER A 1 497 ? -19.353 15.603 18.498 1.00 50.41 497 SER A N 1
ATOM 4092 C CA . SER A 1 497 ? -18.666 14.939 19.605 1.00 50.41 497 SER A CA 1
ATOM 4093 C C . SER A 1 497 ? -18.248 15.968 20.660 1.00 50.41 497 SER A C 1
ATOM 4095 O O . SER A 1 497 ? -17.429 16.832 20.370 1.00 50.41 497 SER A O 1
ATOM 4097 N N . ARG A 1 498 ? -18.721 15.848 21.904 1.00 52.50 498 ARG A N 1
ATOM 4098 C CA . ARG A 1 498 ? -18.241 16.644 23.045 1.00 52.50 498 ARG A CA 1
ATOM 4099 C C . ARG A 1 498 ? -17.327 15.795 23.928 1.00 52.50 498 ARG A C 1
ATOM 4101 O O . ARG A 1 498 ? -17.642 14.635 24.208 1.00 52.50 498 ARG A O 1
ATOM 4108 N N . TYR A 1 499 ? -16.208 16.369 24.365 1.00 47.09 499 TYR A N 1
ATOM 4109 C CA . TYR A 1 499 ? -15.399 15.764 25.420 1.00 47.09 499 TYR A CA 1
ATOM 4110 C C . TYR A 1 499 ? -16.243 15.670 26.691 1.00 47.09 499 TYR A C 1
ATOM 4112 O O . TYR A 1 499 ? -17.038 16.580 26.966 1.00 47.09 499 TYR A O 1
ATOM 4120 N N . PRO A 1 500 ? -16.152 14.559 27.437 1.00 51.09 500 PRO A N 1
ATOM 4121 C CA . PRO A 1 500 ? -16.770 14.503 28.733 1.00 51.09 500 PRO A CA 1
ATOM 4122 C C . PRO A 1 500 ? -16.000 15.527 29.561 1.00 51.09 500 PRO A C 1
ATOM 4124 O O . PRO A 1 500 ? -14.794 15.416 29.736 1.00 51.09 500 PRO A O 1
ATOM 4127 N N . ASP A 1 501 ? -16.699 16.572 29.982 1.00 52.69 501 ASP A N 1
ATOM 4128 C CA . ASP A 1 501 ? -16.201 17.464 31.015 1.00 52.69 501 ASP A CA 1
ATOM 4129 C C . ASP A 1 501 ? -16.029 16.561 32.228 1.00 52.69 501 ASP A C 1
ATOM 4131 O O . ASP A 1 501 ? -17.040 16.117 32.764 1.00 52.69 501 ASP A O 1
ATOM 4135 N N . ILE A 1 502 ? -14.804 16.117 32.490 1.00 58.28 502 ILE A N 1
ATOM 4136 C CA . ILE A 1 502 ? -14.361 15.278 33.596 1.00 58.28 502 ILE A CA 1
ATOM 4137 C C . ILE A 1 502 ? -13.073 15.947 34.051 1.00 58.28 502 ILE A C 1
ATOM 4139 O O . ILE A 1 502 ? -12.098 15.966 33.307 1.00 58.28 502 ILE A O 1
ATOM 4143 N N . GLU A 1 503 ? -13.110 16.501 35.254 1.00 50.69 503 GLU A N 1
ATOM 4144 C CA . GLU A 1 503 ? -11.945 17.085 35.907 1.00 50.69 503 GLU A CA 1
ATOM 4145 C C . GLU A 1 503 ? -10.812 16.057 35.972 1.00 50.69 503 GLU A C 1
ATOM 4147 O O . GLU A 1 503 ? -11.052 14.905 36.333 1.00 50.69 503 GLU A O 1
ATOM 4152 N N . GLU A 1 504 ? -9.603 16.484 35.608 1.00 56.12 504 GLU A N 1
ATOM 4153 C CA . GLU A 1 504 ? -8.354 15.727 35.725 1.00 56.12 504 GLU A CA 1
ATOM 4154 C C . GLU A 1 504 ? -8.192 14.513 34.793 1.00 56.12 504 GLU A C 1
ATOM 4156 O O . GLU A 1 504 ? -7.244 13.741 34.948 1.00 56.12 504 GLU A O 1
ATOM 4161 N N . LEU A 1 505 ? -9.048 14.360 33.772 1.00 58.25 505 LEU A N 1
ATOM 4162 C CA . LEU A 1 505 ? -8.891 13.323 32.740 1.00 58.25 505 LEU A CA 1
ATOM 4163 C C . LEU A 1 505 ? -7.542 13.435 32.004 1.00 58.25 505 LEU A C 1
ATOM 4165 O O . LEU A 1 505 ? -6.985 12.428 31.575 1.00 58.25 505 LEU A O 1
ATOM 4169 N N . GLU A 1 506 ? -7.000 14.646 31.886 1.00 53.66 506 GLU A N 1
ATOM 4170 C CA . GLU A 1 506 ? -5.671 14.943 31.348 1.00 53.66 506 GLU A CA 1
ATOM 4171 C C . GLU A 1 506 ? -4.513 14.348 32.165 1.00 53.66 506 GLU A C 1
ATOM 4173 O O . GLU A 1 506 ? -3.406 14.232 31.643 1.00 53.66 506 GLU A O 1
ATOM 4178 N N . LYS A 1 507 ? -4.748 13.947 33.422 1.00 57.50 507 LYS A N 1
ATOM 4179 C CA . LYS A 1 507 ? -3.734 13.324 34.288 1.00 57.50 507 LYS A CA 1
ATOM 4180 C C . LYS A 1 507 ? -3.627 11.807 34.106 1.00 57.50 507 LYS A C 1
ATOM 4182 O O . LYS A 1 507 ? -2.729 11.194 34.675 1.00 57.50 507 LYS A O 1
ATOM 4187 N N . PHE A 1 508 ? -4.526 11.188 33.340 1.00 62.31 508 PHE A N 1
ATOM 4188 C CA . PHE A 1 508 ? -4.486 9.755 33.052 1.00 62.31 508 PHE A CA 1
ATOM 4189 C C . PHE A 1 508 ? -3.399 9.445 32.010 1.00 62.31 508 PHE A C 1
ATOM 4191 O O . PHE A 1 508 ? -3.467 9.941 30.888 1.00 62.31 508 PHE A O 1
ATOM 4198 N N . TRP A 1 509 ? -2.409 8.611 32.353 1.00 59.47 509 TRP A N 1
ATOM 4199 C CA . TRP A 1 509 ? -1.293 8.296 31.442 1.00 59.47 509 TRP A CA 1
ATOM 4200 C C . TRP A 1 509 ? -1.656 7.256 30.373 1.00 59.47 509 TRP A C 1
ATOM 4202 O O . TRP A 1 509 ? -0.951 7.110 29.373 1.00 59.47 509 TRP A O 1
ATOM 4212 N N . GLY A 1 510 ? -2.753 6.517 30.566 1.00 65.19 510 GLY A N 1
ATOM 4213 C CA . GLY A 1 510 ? -3.266 5.576 29.574 1.00 65.19 510 GLY A CA 1
ATOM 4214 C C . GLY A 1 510 ? -3.938 6.272 28.383 1.00 65.19 510 GLY A C 1
ATOM 4215 O O . GLY A 1 510 ? -4.231 7.467 28.386 1.00 65.19 510 GLY A O 1
ATOM 4216 N N . LYS A 1 511 ? -4.241 5.510 27.328 1.00 70.88 511 LYS A N 1
ATOM 4217 C CA . LYS A 1 511 ? -4.890 6.067 26.130 1.00 70.88 511 LYS A CA 1
ATOM 4218 C C . LYS A 1 511 ? -6.359 6.378 26.429 1.00 70.88 511 LYS A C 1
ATOM 4220 O O . LYS A 1 511 ? -7.083 5.539 26.959 1.00 70.88 511 LYS A O 1
ATOM 4225 N N . VAL A 1 512 ? -6.838 7.545 26.005 1.00 69.81 512 VAL A N 1
ATOM 4226 C CA . VAL A 1 512 ? -8.272 7.872 25.989 1.00 69.81 512 VAL A CA 1
ATOM 4227 C C . VAL A 1 512 ? -8.773 7.858 24.547 1.00 69.81 512 VAL A C 1
ATOM 4229 O O . VAL A 1 512 ? -8.188 8.485 23.665 1.00 69.81 512 VAL A O 1
ATOM 4232 N N . MET A 1 513 ? -9.866 7.141 24.295 1.00 71.25 513 MET A N 1
ATOM 4233 C CA . MET A 1 513 ? -10.488 7.003 22.983 1.00 71.25 513 MET A CA 1
ATOM 4234 C C . MET A 1 513 ? -11.948 7.426 22.967 1.00 71.25 513 MET A C 1
ATOM 4236 O O . MET A 1 513 ? -12.739 7.177 23.881 1.00 71.25 513 MET A O 1
ATOM 4240 N N . ARG A 1 514 ? -12.326 7.988 21.823 1.00 70.19 514 ARG A N 1
ATOM 4241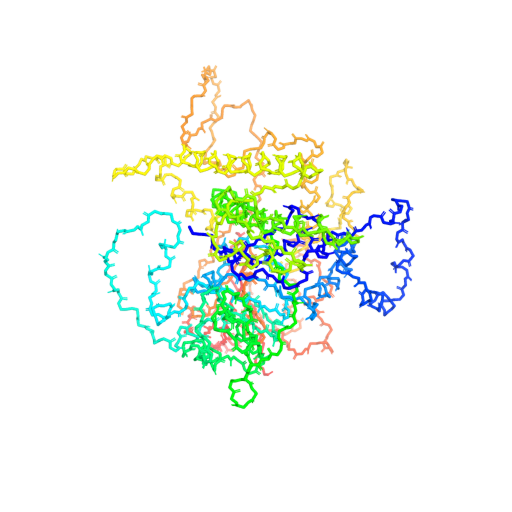 C CA . ARG A 1 514 ? -13.705 8.291 21.465 1.00 70.19 514 ARG A CA 1
ATOM 4242 C C . ARG A 1 514 ? -14.235 7.169 20.597 1.00 70.19 514 ARG A C 1
ATOM 4244 O O . ARG A 1 514 ? -13.649 6.876 19.567 1.00 70.19 514 ARG A O 1
ATOM 4251 N N . SER A 1 515 ? -15.392 6.614 20.939 1.00 69.12 515 SER A N 1
ATOM 4252 C CA . SER A 1 515 ? -16.087 5.692 20.016 1.00 69.12 515 SER A CA 1
ATOM 4253 C C . SER A 1 515 ? -16.361 6.352 18.656 1.00 69.12 515 SER A C 1
ATOM 4255 O O . SER A 1 515 ? -16.122 5.753 17.618 1.00 69.12 515 SER A O 1
ATOM 4257 N N . ALA A 1 516 ? -16.741 7.630 18.669 1.00 63.00 516 ALA A N 1
ATOM 4258 C CA . ALA A 1 516 ? -16.915 8.470 17.485 1.00 63.00 516 ALA A CA 1
ATOM 4259 C C . ALA A 1 516 ? -15.625 8.703 16.661 1.00 63.00 516 ALA A C 1
ATOM 4261 O O . ALA A 1 516 ? -15.702 9.071 15.497 1.00 63.00 516 ALA A O 1
ATOM 4262 N N . ARG A 1 517 ? -14.437 8.521 17.249 1.00 62.28 517 ARG A N 1
ATOM 4263 C CA . ARG A 1 517 ? -13.138 8.679 16.575 1.00 62.28 517 ARG A CA 1
ATOM 4264 C C . ARG A 1 517 ? -12.222 7.538 16.992 1.00 62.28 517 ARG A C 1
ATOM 4266 O O . ARG A 1 517 ? -11.278 7.731 17.758 1.00 62.28 517 ARG A O 1
ATOM 4273 N N . TRP A 1 518 ? -12.603 6.337 16.568 1.00 66.75 518 TRP A N 1
ATOM 4274 C CA . TRP A 1 518 ? -11.901 5.119 16.934 1.00 66.75 518 TRP A CA 1
ATOM 4275 C C . TRP A 1 518 ? -10.500 5.095 16.321 1.00 66.75 518 TRP A C 1
ATOM 4277 O O . TRP A 1 518 ? -10.346 5.221 15.107 1.00 66.75 518 TRP A O 1
ATOM 4287 N N . ASP A 1 519 ? -9.486 4.921 17.165 1.00 62.78 519 ASP A N 1
ATOM 4288 C CA . ASP A 1 519 ? -8.093 4.805 16.747 1.00 62.78 519 ASP A CA 1
ATOM 4289 C C . ASP A 1 519 ? -7.771 3.333 16.464 1.00 62.78 519 ASP A C 1
ATOM 4291 O O . ASP A 1 519 ? -7.397 2.577 17.360 1.00 62.78 519 ASP A O 1
ATOM 4295 N N . TRP A 1 520 ? -7.938 2.923 15.204 1.00 64.06 520 TRP A N 1
ATOM 4296 C CA . TRP A 1 520 ? -7.652 1.559 14.749 1.00 64.06 520 TRP A CA 1
ATOM 4297 C C . TRP A 1 520 ? -6.175 1.172 14.828 1.00 64.06 520 TRP A C 1
ATOM 4299 O O . TRP A 1 520 ? -5.869 -0.010 14.697 1.00 64.06 520 TRP A O 1
ATOM 4309 N N . SER A 1 521 ? -5.265 2.128 15.054 1.00 54.12 521 SER A N 1
ATOM 4310 C CA . SER A 1 521 ? -3.864 1.781 15.271 1.00 54.12 521 SER A CA 1
ATOM 4311 C C . SER A 1 521 ? -3.674 1.095 16.619 1.00 54.12 521 SER A C 1
ATOM 4313 O O . SER A 1 521 ? -2.829 0.225 16.725 1.00 54.12 521 SER A O 1
ATOM 4315 N N . TYR A 1 522 ? -4.455 1.429 17.650 1.00 57.16 522 TYR A N 1
ATOM 4316 C CA . TYR A 1 522 ? -4.193 0.976 19.014 1.00 57.16 522 TYR A CA 1
ATOM 4317 C C . TYR A 1 522 ? -4.562 -0.500 19.250 1.00 57.16 522 TYR A C 1
ATOM 4319 O O . TYR A 1 522 ? -5.739 -0.863 19.295 1.00 57.16 522 TYR A O 1
ATOM 4327 N N . ASN A 1 523 ? -3.558 -1.342 19.507 1.00 66.75 523 ASN A N 1
ATOM 4328 C CA . ASN A 1 523 ? -3.756 -2.716 19.950 1.00 66.75 523 ASN A CA 1
ATOM 4329 C C . ASN A 1 523 ? -4.305 -2.782 21.390 1.00 66.75 523 ASN A C 1
ATOM 4331 O O . ASN A 1 523 ? -3.603 -2.509 22.369 1.00 66.75 523 ASN A O 1
ATOM 4335 N N . SER A 1 524 ? -5.569 -3.186 21.512 1.00 67.44 524 SER A N 1
ATOM 4336 C CA . SER A 1 524 ? -6.264 -3.358 22.787 1.00 67.44 524 SER A CA 1
ATOM 4337 C C . SER A 1 524 ? -6.156 -4.773 23.378 1.00 67.44 524 SER A C 1
ATOM 4339 O O . SER A 1 524 ? -6.734 -5.037 24.434 1.00 67.44 524 SER A O 1
ATOM 4341 N N . GLU A 1 525 ? -5.460 -5.703 22.720 1.00 69.69 525 GLU A N 1
ATOM 4342 C CA . GLU A 1 525 ? -5.311 -7.081 23.192 1.00 69.69 525 GLU A CA 1
ATOM 4343 C C . GLU A 1 525 ? -4.492 -7.144 24.490 1.00 69.69 525 GLU A C 1
ATOM 4345 O O . GLU A 1 525 ? -3.457 -6.496 24.640 1.00 69.69 525 GLU A O 1
ATOM 4350 N N . GLY A 1 526 ? -4.995 -7.889 25.479 1.00 65.62 526 GLY A N 1
ATOM 4351 C CA . GLY A 1 526 ? -4.368 -8.009 26.800 1.00 65.62 526 GLY A CA 1
ATOM 4352 C C . GLY A 1 526 ? -4.412 -6.740 27.667 1.00 65.62 526 GLY A C 1
ATOM 4353 O O . GLY A 1 526 ? -3.987 -6.793 28.820 1.00 65.62 526 GLY A O 1
ATOM 4354 N N . ARG A 1 527 ? -4.949 -5.622 27.157 1.00 73.62 527 ARG A N 1
ATOM 4355 C CA . ARG A 1 527 ? -5.059 -4.341 27.871 1.00 73.62 527 ARG A CA 1
ATOM 4356 C C . ARG A 1 527 ? -6.276 -4.297 28.795 1.00 73.62 527 ARG A C 1
ATOM 4358 O O . ARG A 1 527 ? -7.328 -4.874 28.511 1.00 73.62 527 ARG A O 1
ATOM 4365 N N . ARG A 1 528 ? -6.166 -3.560 29.901 1.00 75.25 528 ARG A N 1
ATOM 4366 C CA . ARG A 1 528 ? -7.280 -3.254 30.813 1.00 75.25 528 ARG A CA 1
ATOM 4367 C C . ARG A 1 528 ? -8.084 -2.083 30.263 1.00 75.25 528 ARG A C 1
ATOM 4369 O O . ARG A 1 528 ? -7.670 -0.929 30.357 1.00 75.25 528 ARG A O 1
ATOM 4376 N N . ILE A 1 529 ? -9.254 -2.382 29.709 1.00 76.62 529 ILE A N 1
ATOM 4377 C CA . ILE A 1 529 ? -10.114 -1.394 29.049 1.00 76.62 529 ILE A CA 1
ATOM 4378 C C . ILE A 1 529 ? -11.238 -0.957 29.991 1.00 76.62 529 ILE A C 1
ATOM 4380 O O . ILE A 1 529 ? -12.007 -1.787 30.472 1.00 76.62 529 ILE A O 1
ATOM 4384 N N . GLY A 1 530 ? -11.361 0.344 30.238 1.00 76.00 530 GLY A N 1
ATOM 4385 C CA . GLY A 1 530 ? -12.508 0.951 30.911 1.00 76.00 530 GLY A CA 1
ATOM 4386 C C . GLY A 1 530 ? -13.451 1.597 29.902 1.00 76.00 530 GLY A C 1
ATOM 4387 O O . GLY A 1 530 ? -13.012 2.238 28.949 1.00 76.00 530 GLY A O 1
ATOM 4388 N N . VAL A 1 531 ? -14.763 1.451 30.098 1.00 72.88 531 VAL A N 1
ATOM 4389 C CA . VAL A 1 531 ? -15.761 2.093 29.230 1.00 72.88 531 VAL A CA 1
ATOM 4390 C C . VAL A 1 531 ? -16.575 3.083 30.044 1.00 72.88 531 VAL A C 1
ATOM 4392 O O . VAL A 1 531 ? -17.362 2.715 30.917 1.00 72.88 531 VAL A O 1
ATOM 4395 N N . ILE A 1 532 ? -16.426 4.361 29.726 1.00 70.25 532 ILE A N 1
ATOM 4396 C CA . ILE A 1 532 ? -17.122 5.459 30.381 1.00 70.25 532 ILE A CA 1
ATOM 4397 C C . ILE A 1 532 ? -18.530 5.565 29.809 1.00 70.25 532 ILE A C 1
ATOM 4399 O O . ILE A 1 532 ? -18.716 5.739 28.609 1.00 70.25 532 ILE A O 1
ATOM 4403 N N . ARG A 1 533 ? -19.555 5.449 30.658 1.00 59.22 533 ARG A N 1
ATOM 4404 C CA . ARG A 1 533 ? -20.961 5.554 30.255 1.00 59.22 533 ARG A CA 1
ATOM 4405 C C . ARG A 1 533 ? -21.813 6.268 31.281 1.00 59.22 533 ARG A C 1
ATOM 4407 O O . ARG A 1 533 ? -21.855 5.959 32.464 1.00 59.22 533 ARG A O 1
ATOM 4414 N N . LYS A 1 534 ? -22.646 7.143 30.758 1.00 57.44 534 LYS A N 1
ATOM 4415 C CA . LYS A 1 534 ? -23.596 7.928 31.516 1.00 57.44 534 LYS A CA 1
ATOM 4416 C C . LYS A 1 534 ? -24.722 7.090 32.169 1.00 57.44 534 LYS A C 1
ATOM 4418 O O . LYS A 1 534 ? -25.464 6.422 31.448 1.00 57.44 534 LYS A O 1
ATOM 4423 N N . TYR A 1 535 ? -24.957 7.222 33.486 1.00 49.97 535 TYR A N 1
ATOM 4424 C CA . TYR A 1 535 ? -26.093 6.586 34.182 1.00 49.97 535 TYR A CA 1
ATOM 4425 C C . TYR A 1 535 ? -26.803 7.507 35.196 1.00 49.97 535 TYR A C 1
ATOM 4427 O O . TYR A 1 535 ? -26.142 8.302 35.848 1.00 49.97 535 TYR A O 1
ATOM 4435 N N . PRO A 1 536 ? -28.137 7.392 35.374 1.00 37.03 536 PRO A N 1
ATOM 4436 C CA . PRO A 1 536 ? -28.893 8.385 36.141 1.00 37.03 536 PRO A CA 1
ATOM 4437 C C . PRO A 1 536 ? -28.945 8.253 37.684 1.00 37.03 536 PRO A C 1
ATOM 4439 O O . PRO A 1 536 ? -29.352 9.234 38.287 1.00 37.03 536 PRO A O 1
ATOM 4442 N N . GLN A 1 537 ? -28.612 7.136 38.356 1.00 45.47 537 GLN A N 1
ATOM 4443 C CA . GLN A 1 537 ? -28.887 6.957 39.814 1.00 45.47 537 GLN A CA 1
ATOM 4444 C C . GLN A 1 537 ? -28.043 5.813 40.470 1.00 45.47 537 GLN A C 1
ATOM 4446 O O . GLN A 1 537 ? -27.517 4.986 39.713 1.00 45.47 537 GLN A O 1
ATOM 4451 N N . PRO A 1 538 ? -27.911 5.738 41.827 1.00 41.81 538 PRO A N 1
ATOM 4452 C CA . PRO A 1 538 ? -26.999 4.826 42.547 1.00 41.81 538 PRO A CA 1
ATOM 4453 C C . PRO A 1 538 ? -27.341 3.326 42.448 1.00 41.81 538 PRO A C 1
ATOM 4455 O O . PRO A 1 538 ? -28.459 2.926 42.121 1.00 41.81 538 PRO A O 1
ATOM 4458 N N . LEU A 1 539 ? -26.324 2.494 42.698 1.00 43.44 539 LEU A N 1
ATOM 4459 C CA . LEU A 1 539 ? -26.270 1.058 42.397 1.00 43.44 539 LEU A CA 1
ATOM 4460 C C . LEU A 1 539 ? -26.994 0.194 43.448 1.00 43.44 539 LEU A C 1
ATOM 4462 O O . LEU A 1 539 ? -26.796 0.374 44.643 1.00 43.44 539 LEU A O 1
ATOM 4466 N N . ARG A 1 540 ? -27.783 -0.790 42.989 1.00 44.44 540 ARG A N 1
ATOM 4467 C CA . ARG A 1 540 ? -28.407 -1.851 43.811 1.00 44.44 540 ARG A CA 1
ATOM 4468 C C . ARG A 1 540 ? -27.655 -3.184 43.686 1.00 44.44 540 ARG A C 1
ATOM 4470 O O . ARG A 1 540 ? -26.675 -3.271 42.947 1.00 44.44 540 ARG A O 1
ATOM 4477 N N . SER A 1 541 ? -28.084 -4.218 44.413 1.00 43.59 541 SER A N 1
ATOM 4478 C CA . SER A 1 541 ? -27.473 -5.557 44.432 1.00 43.59 541 SER A CA 1
ATOM 4479 C C . SER A 1 541 ? -27.395 -6.215 43.039 1.00 43.59 541 SER A C 1
ATOM 4481 O O . SER A 1 541 ? -28.111 -5.861 42.105 1.00 43.59 541 SER A O 1
ATOM 4483 N N . MET A 1 542 ? -26.461 -7.162 42.883 1.00 39.28 542 MET A N 1
ATOM 4484 C CA . MET A 1 542 ? -25.907 -7.630 41.600 1.00 39.28 542 MET A CA 1
ATOM 4485 C C . MET A 1 542 ? -26.936 -8.140 40.568 1.00 39.28 542 MET A C 1
ATOM 4487 O O . MET A 1 542 ? -26.703 -7.971 39.375 1.00 39.28 542 MET A O 1
ATOM 4491 N N . GLY A 1 543 ? -28.075 -8.690 41.008 1.00 41.12 543 GLY A N 1
ATOM 4492 C CA . GLY A 1 543 ? -29.147 -9.190 40.132 1.00 41.12 543 GLY A CA 1
ATOM 4493 C C . GLY A 1 543 ? -30.055 -8.107 39.532 1.00 41.12 543 GLY A C 1
ATOM 4494 O O . GLY A 1 543 ? -30.597 -8.296 38.449 1.00 41.12 543 GLY A O 1
ATOM 4495 N N . GLU A 1 544 ? -30.173 -6.941 40.175 1.00 47.72 544 GLU A N 1
ATOM 4496 C CA . GLU A 1 544 ? -30.999 -5.815 39.701 1.00 47.72 544 GLU A CA 1
ATOM 4497 C C . GLU A 1 544 ? -30.198 -4.798 38.863 1.00 47.72 544 GLU A C 1
ATOM 4499 O O . GLU A 1 544 ? -30.773 -3.897 38.254 1.00 47.72 544 GLU A O 1
ATOM 4504 N N . LYS A 1 545 ? -28.861 -4.930 38.790 1.00 51.44 545 LYS A N 1
ATOM 4505 C CA . LYS A 1 545 ? -27.948 -3.948 38.156 1.00 51.44 545 LYS A CA 1
ATOM 4506 C C . LYS A 1 545 ? -28.138 -3.767 36.646 1.00 51.44 545 LYS A C 1
ATOM 4508 O O . LYS A 1 545 ? -27.676 -2.760 36.096 1.00 51.44 545 LYS A O 1
ATOM 4513 N N . PHE A 1 546 ? -28.784 -4.729 35.993 1.00 49.44 546 PHE A N 1
ATOM 4514 C CA . PHE A 1 546 ? -28.949 -4.791 34.542 1.00 49.44 546 PHE A CA 1
ATOM 4515 C C . PHE A 1 546 ? -30.386 -4.578 34.064 1.00 49.44 546 PHE A C 1
ATOM 4517 O O . PHE A 1 546 ? -30.604 -4.487 32.858 1.00 49.44 546 PHE A O 1
ATOM 4524 N N . LEU A 1 547 ? -31.343 -4.449 34.984 1.00 52.72 547 LEU A N 1
ATOM 4525 C CA . LEU A 1 547 ? -32.713 -4.098 34.637 1.00 52.72 547 LEU A CA 1
ATOM 4526 C C . LEU A 1 547 ? -32.827 -2.573 34.477 1.00 52.72 547 LEU A C 1
ATOM 4528 O O . LEU A 1 547 ? -32.304 -1.825 35.312 1.00 52.72 547 LEU A O 1
ATOM 4532 N N . PRO A 1 548 ? -33.477 -2.076 33.408 1.00 54.16 548 PRO A N 1
ATOM 4533 C CA . PRO A 1 548 ? -33.736 -0.652 33.272 1.00 54.16 548 PRO A CA 1
ATOM 4534 C C . PRO A 1 548 ? -34.606 -0.181 34.444 1.00 54.16 548 PRO A C 1
ATOM 4536 O O . PRO A 1 548 ? -35.666 -0.731 34.713 1.00 54.16 548 PRO A O 1
ATOM 4539 N N . ASN A 1 549 ? -34.153 0.858 35.144 1.00 52.50 549 ASN A N 1
ATOM 4540 C CA . ASN A 1 549 ? -34.866 1.488 36.262 1.00 52.50 549 ASN A CA 1
ATOM 4541 C C . ASN A 1 549 ? -35.759 2.661 35.815 1.00 52.50 549 ASN A C 1
ATOM 4543 O O . ASN A 1 549 ? -36.090 3.549 36.596 1.00 52.50 549 ASN A O 1
ATOM 4547 N N . TYR A 1 550 ? -36.081 2.689 34.531 1.00 65.31 550 TYR A N 1
ATOM 4548 C CA . TYR A 1 550 ? -36.962 3.638 33.873 1.00 65.31 550 TYR A CA 1
ATOM 4549 C C . TYR A 1 550 ? -38.001 2.823 33.109 1.00 65.31 550 TYR A C 1
ATOM 4551 O O . TYR A 1 550 ? -37.725 1.687 32.717 1.00 65.31 550 TYR A O 1
ATOM 4559 N N . ALA A 1 551 ? -39.188 3.390 32.894 1.00 70.12 551 ALA A N 1
ATOM 4560 C CA . ALA A 1 551 ? -40.212 2.697 32.128 1.00 70.12 551 ALA A CA 1
ATOM 4561 C C . ALA A 1 551 ? -39.678 2.359 30.725 1.00 70.12 551 ALA A C 1
ATOM 4563 O O . ALA A 1 551 ? -39.001 3.175 30.086 1.00 70.12 551 ALA A O 1
ATOM 4564 N N . LEU A 1 552 ? -39.952 1.137 30.261 1.00 66.56 552 LEU A N 1
ATOM 4565 C CA . LEU A 1 552 ? -39.609 0.726 28.902 1.00 66.56 552 LEU A CA 1
ATOM 4566 C C . LEU A 1 552 ? -40.227 1.726 27.914 1.00 66.56 552 LEU A C 1
ATOM 4568 O O . LEU A 1 552 ? -41.389 2.097 28.047 1.00 66.56 552 LEU A O 1
ATOM 4572 N N . GLY A 1 553 ? -39.420 2.202 26.963 1.00 65.00 553 GLY A N 1
ATOM 4573 C CA . GLY A 1 553 ? -39.803 3.264 26.026 1.00 65.00 553 GLY A CA 1
ATOM 4574 C C . GLY A 1 553 ? -39.351 4.677 26.420 1.00 65.00 553 GLY A C 1
ATOM 4575 O O . GLY A 1 553 ? -39.257 5.532 25.547 1.00 65.00 553 GLY A O 1
ATOM 4576 N N . CYS A 1 554 ? -38.958 4.934 27.676 1.00 67.06 554 CYS A N 1
ATOM 4577 C CA . CYS A 1 554 ? -38.381 6.235 28.065 1.00 67.06 554 CYS A CA 1
ATOM 4578 C C . CYS A 1 554 ? -36.967 6.476 27.504 1.00 67.06 554 CYS A C 1
ATOM 4580 O O . CYS A 1 554 ? -36.441 7.585 27.595 1.00 67.06 554 CYS A O 1
ATOM 4582 N N . LYS A 1 555 ? -36.327 5.437 26.962 1.00 63.38 555 LYS A N 1
ATOM 4583 C CA . LYS A 1 555 ? -35.057 5.504 26.233 1.00 63.38 555 LYS A CA 1
ATOM 4584 C C . LYS A 1 555 ? -35.118 4.562 25.038 1.00 63.38 555 LYS A C 1
ATOM 4586 O O . LYS A 1 555 ? -35.835 3.561 25.082 1.00 63.38 555 LYS A O 1
ATOM 4591 N N . ARG A 1 556 ? -34.335 4.870 24.000 1.00 66.19 556 ARG A N 1
ATOM 4592 C CA . ARG A 1 556 ? -34.177 3.997 22.831 1.00 66.19 556 ARG A CA 1
ATOM 4593 C C . ARG A 1 556 ? -33.656 2.631 23.286 1.00 66.19 556 ARG A C 1
ATOM 4595 O O . ARG A 1 556 ? -32.661 2.559 24.005 1.00 66.19 556 ARG A O 1
ATOM 4602 N N . VAL A 1 557 ? -34.371 1.575 22.911 1.00 67.50 557 VAL A N 1
ATOM 4603 C CA . VAL A 1 557 ? -34.018 0.193 23.251 1.00 67.50 557 VAL A CA 1
ATOM 4604 C C . VAL A 1 557 ? -32.857 -0.238 22.363 1.00 67.50 557 VAL A C 1
ATOM 4606 O O . VAL A 1 557 ? -32.920 -0.071 21.149 1.00 67.50 557 VAL A O 1
ATOM 4609 N N . ILE A 1 558 ? -31.805 -0.776 22.975 1.00 65.69 558 ILE A N 1
ATOM 4610 C CA . ILE A 1 558 ? -30.640 -1.302 22.263 1.00 65.69 558 ILE A CA 1
ATOM 4611 C C . ILE A 1 558 ? -30.790 -2.818 22.195 1.00 65.69 558 ILE A C 1
ATOM 4613 O O . ILE A 1 558 ? -30.894 -3.476 23.230 1.00 65.69 558 ILE A O 1
ATOM 4617 N N . ASN A 1 559 ? -30.796 -3.360 20.981 1.00 62.53 559 ASN A N 1
ATOM 4618 C CA . ASN A 1 559 ? -30.833 -4.798 20.750 1.00 62.53 559 ASN A CA 1
ATOM 4619 C C . ASN A 1 559 ? -29.401 -5.342 20.699 1.00 62.53 559 ASN A C 1
ATOM 4621 O O . ASN A 1 559 ? -28.582 -4.838 19.940 1.00 62.53 559 ASN A O 1
ATOM 4625 N N . SER A 1 560 ? -29.101 -6.382 21.475 1.00 59.31 560 SER A N 1
ATOM 4626 C CA . SER A 1 560 ? -27.839 -7.125 21.384 1.00 59.31 560 SER A CA 1
ATOM 4627 C C . SER A 1 560 ? -28.083 -8.599 21.710 1.00 59.31 560 SER A C 1
ATOM 4629 O O . SER A 1 560 ? -28.929 -8.919 22.547 1.00 59.31 560 SER A O 1
ATOM 4631 N N . GLY A 1 561 ? -27.372 -9.491 21.013 1.00 53.66 561 GLY A N 1
ATOM 4632 C CA . GLY A 1 561 ? -27.452 -10.942 21.212 1.00 53.66 561 GLY A CA 1
ATOM 4633 C C . GLY A 1 561 ? -26.489 -11.485 22.272 1.00 53.66 561 GLY A C 1
ATOM 4634 O O . GLY A 1 561 ? -26.623 -12.635 22.678 1.00 53.66 561 GLY A O 1
ATOM 4635 N N . ASP A 1 562 ? -25.536 -10.671 22.716 1.00 51.50 562 ASP A N 1
ATOM 4636 C CA . ASP A 1 562 ? -24.344 -11.094 23.455 1.00 51.50 562 ASP A CA 1
ATOM 4637 C C . ASP A 1 562 ? -23.903 -10.105 24.548 1.00 51.50 562 ASP A C 1
ATOM 4639 O O . ASP A 1 562 ? -23.010 -10.420 25.331 1.00 51.50 562 ASP A O 1
ATOM 4643 N N . TYR A 1 563 ? -24.568 -8.951 24.682 1.00 53.91 563 TYR A N 1
ATOM 4644 C CA . TYR A 1 563 ? -24.312 -7.971 25.746 1.00 53.91 563 TYR A CA 1
ATOM 4645 C C . TYR A 1 563 ? -24.505 -8.565 27.150 1.00 53.91 563 TYR A C 1
ATOM 4647 O O . TYR A 1 563 ? -23.824 -8.177 28.100 1.00 53.91 563 TYR A O 1
ATOM 4655 N N . TYR A 1 564 ? -25.407 -9.543 27.276 1.00 54.12 564 TYR A N 1
ATOM 4656 C CA . TYR A 1 564 ? -25.592 -10.370 28.468 1.00 54.12 564 TYR A CA 1
ATOM 4657 C C . TYR A 1 564 ? -25.187 -11.814 28.155 1.00 54.12 564 TYR A C 1
ATOM 4659 O O . TYR A 1 564 ? -26.059 -12.654 27.916 1.00 54.12 564 TYR A O 1
ATOM 4667 N N . PRO A 1 565 ? -23.884 -12.133 28.112 1.00 41.12 565 PRO A N 1
ATOM 4668 C CA . PRO A 1 565 ? -23.468 -13.488 27.799 1.00 41.12 565 PRO A CA 1
ATOM 4669 C C . PRO A 1 565 ? -23.938 -14.437 28.920 1.00 41.12 565 PRO A C 1
ATOM 4671 O O . PRO A 1 565 ? -23.929 -14.058 30.097 1.00 41.12 565 PRO A O 1
ATOM 4674 N N . PRO A 1 566 ? -24.339 -15.679 28.594 1.00 39.25 566 PRO A N 1
ATOM 4675 C CA . PRO A 1 566 ? -24.640 -16.699 29.591 1.00 39.25 566 PRO A CA 1
ATOM 4676 C C . PRO A 1 566 ? -23.482 -16.826 30.587 1.00 39.25 566 PRO A C 1
ATOM 4678 O O . PRO A 1 566 ? -22.319 -16.853 30.184 1.00 39.25 566 PRO A O 1
ATOM 4681 N N . SER A 1 567 ? -23.782 -16.979 31.879 1.00 45.16 567 SER A N 1
ATOM 4682 C CA . SER A 1 567 ? -22.782 -17.084 32.960 1.00 45.16 567 SER A CA 1
ATOM 4683 C C . SER A 1 567 ? -21.727 -18.182 32.749 1.00 45.16 567 SER A C 1
ATOM 4685 O O . SER A 1 567 ? -20.664 -18.136 33.356 1.00 45.16 567 SER A O 1
ATOM 4687 N N . ARG A 1 568 ? -21.990 -19.151 31.861 1.00 39.81 568 ARG A N 1
ATOM 4688 C CA . ARG A 1 568 ? -21.066 -20.228 31.468 1.00 39.81 568 ARG A CA 1
ATOM 4689 C C . ARG A 1 568 ? -20.040 -19.842 30.387 1.00 39.81 568 ARG A C 1
ATOM 4691 O O . ARG A 1 568 ? -19.129 -20.622 30.146 1.00 39.81 568 ARG A O 1
ATOM 4698 N N . ILE A 1 569 ? -20.184 -18.685 29.733 1.00 38.66 569 ILE A N 1
ATOM 4699 C CA . ILE A 1 569 ? -19.315 -18.210 28.631 1.00 38.66 569 ILE A CA 1
ATOM 4700 C C . ILE A 1 569 ? -18.383 -17.071 29.097 1.00 38.66 569 ILE A C 1
ATOM 4702 O O . ILE A 1 569 ? -17.375 -16.772 28.457 1.00 38.66 569 ILE A O 1
ATOM 4706 N N . GLN A 1 570 ? -18.663 -16.447 30.245 1.00 45.09 570 GLN A N 1
ATOM 4707 C CA . GLN A 1 570 ? -17.858 -15.340 30.763 1.00 45.09 570 GLN A CA 1
ATOM 4708 C C . GLN A 1 570 ? -16.527 -15.820 31.355 1.00 45.09 570 GLN A C 1
ATOM 4710 O O . GLN A 1 570 ? -16.494 -16.395 32.439 1.00 45.09 570 GLN A O 1
ATOM 4715 N N . LYS A 1 571 ? -15.411 -15.502 30.684 1.00 43.62 571 LYS A N 1
ATOM 4716 C CA . LYS A 1 571 ? -14.065 -15.619 31.276 1.00 43.62 571 LYS A CA 1
ATOM 4717 C C . LYS A 1 571 ? -13.803 -14.559 32.362 1.00 43.62 571 LYS A C 1
ATOM 4719 O O . LYS A 1 571 ? -12.971 -14.805 33.225 1.00 43.62 571 LYS A O 1
ATOM 4724 N N . ARG A 1 572 ? -14.490 -13.400 32.333 1.00 50.50 572 ARG A N 1
ATOM 4725 C CA . ARG A 1 572 ? -14.398 -12.318 33.341 1.00 50.50 572 ARG A CA 1
ATOM 4726 C C . ARG A 1 572 ? -15.747 -11.588 33.517 1.00 50.50 572 ARG A C 1
ATOM 4728 O O . ARG A 1 572 ? -16.343 -11.211 32.507 1.00 50.50 572 ARG A O 1
ATOM 4735 N N . PRO A 1 573 ? -16.252 -11.379 34.748 1.00 52.56 573 PRO A N 1
ATOM 4736 C CA . PRO A 1 573 ? -17.500 -10.651 34.996 1.00 52.56 573 PRO A CA 1
ATOM 4737 C C . PRO A 1 573 ? -17.312 -9.120 34.948 1.00 52.56 573 PRO A C 1
ATOM 4739 O O . PRO A 1 573 ? -16.290 -8.584 35.377 1.00 52.56 573 PRO A O 1
ATOM 4742 N N . TRP A 1 574 ? -18.325 -8.398 34.459 1.00 50.03 574 TRP A N 1
ATOM 4743 C CA . TRP A 1 574 ? -18.345 -6.928 34.404 1.00 50.03 574 TRP A CA 1
ATOM 4744 C C . TRP A 1 574 ? -18.772 -6.315 35.748 1.00 50.03 574 TRP A C 1
ATOM 4746 O O . TRP A 1 574 ? -19.785 -6.732 36.319 1.00 50.03 574 TRP A O 1
ATOM 4756 N N . LYS A 1 575 ? -18.072 -5.274 36.232 1.00 54.84 575 LYS A N 1
ATOM 4757 C CA . LYS A 1 575 ? -18.464 -4.511 37.432 1.00 54.84 575 LYS A CA 1
ATOM 4758 C C . LYS A 1 575 ? -18.890 -3.089 37.045 1.00 54.84 575 LYS A C 1
ATOM 4760 O O . LYS A 1 575 ? -18.198 -2.373 36.326 1.00 54.84 575 LYS A O 1
ATOM 4765 N N . ARG A 1 576 ? -20.057 -2.663 37.534 1.00 53.03 576 ARG A N 1
ATOM 4766 C CA . ARG A 1 576 ? -20.562 -1.287 37.392 1.00 53.03 576 ARG A CA 1
ATOM 4767 C C . ARG A 1 576 ? -20.309 -0.524 38.685 1.00 53.03 576 ARG A C 1
ATOM 4769 O O . ARG A 1 576 ? -20.673 -1.030 39.748 1.00 53.03 576 ARG A O 1
ATOM 4776 N N . THR A 1 577 ? -19.715 0.661 38.579 1.00 56.31 577 THR A N 1
ATOM 4777 C CA . THR A 1 577 ? -19.335 1.504 39.719 1.00 56.31 577 THR A CA 1
ATOM 4778 C C . THR A 1 577 ? -19.478 3.000 39.385 1.00 56.31 577 THR A C 1
ATOM 4780 O O . THR A 1 577 ? -19.632 3.372 38.217 1.00 56.31 577 THR A O 1
ATOM 4783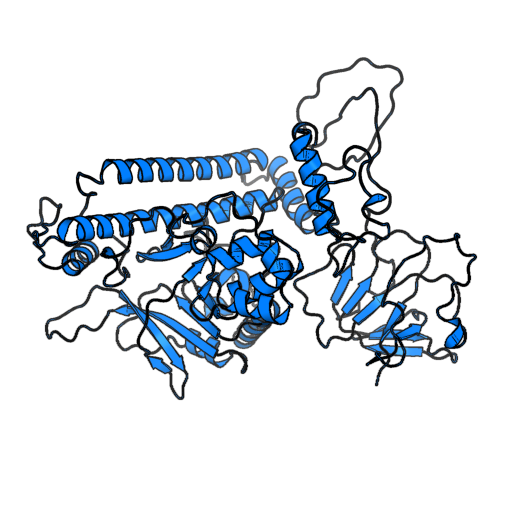 N N . ARG A 1 578 ? -19.527 3.855 40.411 1.00 56.44 578 ARG A N 1
ATOM 4784 C CA . ARG A 1 578 ? -19.561 5.314 40.283 1.00 56.44 578 ARG A CA 1
ATOM 4785 C C . ARG A 1 578 ? -18.123 5.841 40.280 1.00 56.44 578 ARG A C 1
ATOM 4787 O O . ARG A 1 578 ? -17.320 5.389 41.083 1.00 56.44 578 ARG A O 1
ATOM 4794 N N . LEU A 1 579 ? -17.827 6.790 39.394 1.00 55.75 579 LEU A N 1
ATOM 4795 C CA . LEU A 1 579 ? -16.590 7.577 39.440 1.00 55.75 579 LEU A CA 1
ATOM 4796 C C . LEU A 1 579 ? -16.527 8.354 40.760 1.00 55.75 579 LEU A C 1
ATOM 4798 O O . LEU A 1 579 ? -17.487 9.080 41.046 1.00 55.75 579 LEU A O 1
ATOM 4802 N N . SER A 1 580 ? -15.442 8.215 41.524 1.00 53.81 580 SER A N 1
ATOM 4803 C CA . SER A 1 580 ? -15.068 9.233 42.511 1.00 53.81 580 SER A CA 1
ATOM 4804 C C . SER A 1 580 ? -14.345 10.384 41.798 1.00 53.81 580 SER A C 1
ATOM 4806 O O . SER A 1 580 ? -14.022 10.296 40.614 1.00 53.81 580 SER A O 1
ATOM 4808 N N . GLU A 1 581 ? -14.197 11.518 42.476 1.00 48.81 581 GLU A N 1
ATOM 4809 C CA . GLU A 1 581 ? -13.761 12.796 41.891 1.00 48.81 581 GLU A CA 1
ATOM 4810 C C . GLU A 1 581 ? -12.260 12.856 41.516 1.00 48.81 581 GLU A C 1
ATOM 4812 O O . GLU A 1 581 ? -11.802 13.914 41.103 1.00 48.81 581 GLU A O 1
ATOM 4817 N N . TRP A 1 582 ? -11.493 11.757 41.610 1.00 49.62 582 TRP A N 1
ATOM 4818 C CA . TRP A 1 582 ? -10.023 11.792 41.553 1.00 49.62 582 TRP A CA 1
ATOM 4819 C C . TRP A 1 582 ? -9.419 10.768 40.577 1.00 49.62 582 TRP A C 1
ATOM 4821 O O . TRP A 1 582 ? -9.843 9.611 40.500 1.00 49.62 582 TRP A O 1
ATOM 4831 N N . TRP A 1 583 ? -8.390 11.201 39.843 1.00 53.78 583 TRP A N 1
ATOM 4832 C CA . TRP A 1 583 ? -7.649 10.412 38.854 1.00 53.78 583 TRP A CA 1
ATOM 4833 C C . TRP A 1 583 ? -6.213 10.198 39.334 1.00 53.78 583 TRP A C 1
ATOM 4835 O O . TRP A 1 583 ? -5.570 11.132 39.810 1.00 53.78 583 TRP A O 1
ATOM 4845 N N . MET A 1 584 ? -5.699 8.973 39.210 1.00 51.50 584 MET A N 1
ATOM 4846 C CA . MET A 1 584 ? -4.294 8.654 39.497 1.00 51.50 584 MET A CA 1
ATOM 4847 C C . MET A 1 584 ? -3.569 8.295 38.197 1.00 51.50 584 MET A C 1
ATOM 4849 O O . MET A 1 584 ? -4.210 7.862 37.239 1.00 51.50 584 MET A O 1
ATOM 4853 N N . GLU A 1 585 ? -2.237 8.427 38.185 1.00 55.41 585 GLU A N 1
ATOM 4854 C CA . GLU A 1 585 ? -1.372 8.277 36.997 1.00 55.41 585 GLU A CA 1
ATOM 4855 C C . GLU A 1 585 ? -1.699 7.028 36.147 1.00 55.41 585 GLU A C 1
ATOM 4857 O O . GLU A 1 585 ? -1.686 7.111 34.923 1.00 55.41 585 GLU A O 1
ATOM 4862 N N . ASN A 1 586 ? -2.114 5.910 36.765 1.00 54.41 586 ASN A N 1
ATOM 4863 C CA . ASN A 1 586 ? -2.387 4.637 36.076 1.00 54.41 586 ASN A CA 1
ATOM 4864 C C . ASN A 1 586 ? -3.811 4.069 36.259 1.00 54.41 586 ASN A C 1
ATOM 4866 O O . ASN A 1 586 ? -4.051 2.903 35.932 1.00 54.41 586 ASN A O 1
ATOM 4870 N N . GLY A 1 587 ? -4.779 4.830 36.788 1.00 64.31 587 GLY A N 1
ATOM 4871 C CA . GLY A 1 587 ? -6.085 4.248 37.116 1.00 64.31 587 GLY A CA 1
ATOM 4872 C C . GLY A 1 587 ? -7.211 5.220 37.444 1.00 64.31 587 GLY A C 1
ATOM 4873 O O . GLY A 1 587 ? -7.013 6.408 37.683 1.00 64.31 587 GLY A O 1
ATOM 4874 N N . VAL A 1 588 ? -8.423 4.670 37.460 1.00 68.81 588 VAL A N 1
ATOM 4875 C CA . VAL A 1 588 ? -9.663 5.368 37.792 1.00 68.81 588 VAL A CA 1
ATOM 4876 C C . VAL A 1 588 ? -10.062 5.002 39.211 1.00 68.81 588 VAL A C 1
ATOM 4878 O O . VAL A 1 588 ? -10.264 3.824 39.517 1.00 68.81 588 VAL A O 1
ATOM 4881 N N . GLU A 1 589 ? -10.201 5.999 40.075 1.00 68.81 589 GLU A N 1
ATOM 4882 C CA . GLU A 1 589 ? -10.771 5.788 41.394 1.00 68.81 589 GLU A CA 1
ATOM 4883 C C . GLU A 1 589 ? -12.302 5.667 41.289 1.00 68.81 589 GLU A C 1
ATOM 4885 O O . GLU A 1 589 ? -12.991 6.413 40.582 1.00 68.81 589 GLU A O 1
ATOM 4890 N N . VAL A 1 590 ? -12.844 4.641 41.936 1.00 68.31 590 VAL A N 1
ATOM 4891 C CA . VAL A 1 590 ? -14.271 4.341 41.910 1.00 68.31 590 VAL A CA 1
ATOM 4892 C C . VAL A 1 590 ? -14.785 4.059 43.312 1.00 68.31 590 VAL A C 1
ATOM 4894 O O . VAL A 1 590 ? -14.068 3.530 44.157 1.00 68.31 590 VAL A O 1
ATOM 4897 N N . ASP A 1 591 ? -16.061 4.346 43.538 1.00 63.69 591 ASP A N 1
ATOM 4898 C CA . ASP A 1 591 ? -16.763 3.975 44.768 1.00 63.69 591 ASP A CA 1
ATOM 4899 C C . ASP A 1 591 ? -16.769 2.439 44.920 1.00 63.69 591 ASP A C 1
ATOM 4901 O O . ASP A 1 591 ? -17.135 1.694 43.998 1.00 63.69 591 ASP A O 1
ATOM 4905 N N . ASP A 1 592 ? -16.329 1.937 46.071 1.00 64.06 592 ASP A N 1
ATOM 4906 C CA . ASP A 1 592 ? -16.291 0.500 46.340 1.00 64.06 592 ASP A CA 1
ATOM 4907 C C . ASP A 1 592 ? -17.679 -0.083 46.681 1.00 64.06 592 ASP A C 1
ATOM 4909 O O . ASP A 1 592 ? -17.860 -1.307 46.651 1.00 64.06 592 ASP A O 1
ATOM 4913 N N . GLY A 1 593 ? -18.676 0.784 46.897 1.00 56.81 593 GLY A N 1
ATOM 4914 C CA . GLY A 1 593 ? -20.056 0.462 47.254 1.00 56.81 593 GLY A CA 1
ATOM 4915 C C . GLY A 1 593 ? -20.303 0.297 48.757 1.00 56.81 593 GLY A C 1
ATOM 4916 O O . GLY A 1 593 ? -21.448 0.062 49.141 1.00 56.81 593 GLY A O 1
ATOM 4917 N N . ASN A 1 594 ? -19.266 0.427 49.590 1.00 58.38 594 ASN A N 1
ATOM 4918 C CA . ASN A 1 594 ? -19.291 0.290 51.049 1.00 58.38 594 ASN A CA 1
ATOM 4919 C C . ASN A 1 594 ? -18.903 1.595 51.777 1.00 58.38 594 ASN A C 1
ATOM 4921 O O . ASN A 1 594 ? -18.687 1.577 52.989 1.00 58.38 594 ASN A O 1
ATOM 4925 N N . GLY A 1 595 ? -18.841 2.723 51.062 1.00 58.41 595 GLY A N 1
ATOM 4926 C CA . GLY A 1 595 ? -18.455 4.026 51.614 1.00 58.41 595 GLY A CA 1
ATOM 4927 C C . GLY A 1 595 ? -16.950 4.310 51.565 1.00 58.41 595 GLY A C 1
ATOM 4928 O O . GLY A 1 595 ? -16.511 5.274 52.190 1.00 58.41 595 GLY A O 1
ATOM 4929 N N . GLY A 1 596 ? -16.178 3.494 50.840 1.00 60.59 596 GLY A N 1
ATOM 4930 C CA . GLY A 1 596 ? -14.771 3.720 50.521 1.00 60.59 596 GLY A CA 1
ATOM 4931 C C . GLY A 1 596 ? -14.544 3.892 49.018 1.00 60.59 596 GLY A C 1
ATOM 4932 O O . GLY A 1 596 ? -15.465 3.811 48.201 1.00 60.59 596 GLY A O 1
ATOM 4933 N N . THR A 1 597 ? -13.294 4.122 48.636 1.00 64.19 597 THR A N 1
ATOM 4934 C CA . THR A 1 597 ? -12.872 4.192 47.236 1.00 64.19 597 THR A CA 1
ATOM 4935 C C . THR A 1 597 ? -11.874 3.081 46.920 1.00 64.19 597 THR A C 1
ATOM 4937 O O . THR A 1 597 ? -11.106 2.635 47.774 1.00 64.19 597 THR A O 1
ATOM 4940 N N . LYS A 1 598 ? -11.894 2.593 45.677 1.00 69.62 598 LYS A N 1
ATOM 4941 C CA . LYS A 1 598 ? -10.907 1.651 45.144 1.00 69.62 598 LYS A CA 1
ATOM 4942 C C . LYS A 1 598 ? -10.376 2.175 43.815 1.00 69.62 598 LYS A C 1
ATOM 4944 O O . LYS A 1 598 ? -11.146 2.581 42.953 1.00 69.62 598 LYS A O 1
ATOM 4949 N N . VAL A 1 599 ? -9.065 2.102 43.620 1.00 71.69 599 VAL A N 1
ATOM 4950 C CA . VAL A 1 599 ? -8.437 2.407 42.331 1.00 71.69 599 VAL A CA 1
ATOM 4951 C C . VAL A 1 599 ? -8.512 1.182 41.426 1.00 71.69 599 VAL A C 1
ATOM 4953 O O . VAL A 1 599 ? -8.207 0.067 41.850 1.00 71.69 599 VAL A O 1
ATOM 4956 N N . HIS A 1 600 ? -8.937 1.395 40.185 1.00 71.25 600 HIS A N 1
ATOM 4957 C CA . HIS A 1 600 ? -8.900 0.404 39.120 1.00 71.25 600 HIS A CA 1
ATOM 4958 C C . HIS A 1 600 ? -7.927 0.850 38.038 1.00 71.25 600 HIS A C 1
ATOM 4960 O O . HIS A 1 600 ? -8.126 1.886 37.404 1.00 71.25 600 HIS A O 1
ATOM 4966 N N . GLU A 1 601 ? -6.886 0.057 37.811 1.00 76.12 601 GLU A N 1
ATOM 4967 C CA . GLU A 1 601 ? -5.897 0.363 36.785 1.00 76.12 601 GLU A CA 1
ATOM 4968 C C . GLU A 1 601 ? -6.449 0.116 35.380 1.00 76.12 601 GLU A C 1
ATOM 4970 O O . GLU A 1 601 ? -7.086 -0.906 35.099 1.00 76.12 601 GLU A O 1
ATOM 4975 N N . HIS A 1 602 ? -6.176 1.052 34.477 1.00 76.69 602 HIS A N 1
ATOM 4976 C CA . HIS A 1 602 ? -6.652 1.017 33.101 1.00 76.69 602 HIS A CA 1
ATOM 4977 C C . HIS A 1 602 ? -5.539 1.441 32.147 1.00 76.69 602 HIS A C 1
ATOM 4979 O O . HIS A 1 602 ? -4.853 2.423 32.395 1.00 76.69 602 HIS A O 1
ATOM 4985 N N . ASP A 1 603 ? -5.405 0.730 31.027 1.00 70.81 603 ASP A N 1
ATOM 4986 C CA . ASP A 1 603 ? -4.469 1.093 29.953 1.00 70.81 603 ASP A CA 1
ATOM 4987 C C . ASP A 1 603 ? -5.176 1.892 28.839 1.00 70.81 603 ASP A C 1
ATOM 4989 O O . ASP A 1 603 ? -4.543 2.645 28.094 1.00 70.81 603 ASP A O 1
ATOM 4993 N N . LEU A 1 604 ? -6.501 1.712 28.726 1.00 75.38 604 LEU A N 1
ATOM 4994 C CA . LEU A 1 604 ? -7.377 2.351 27.745 1.00 75.38 604 LEU A CA 1
ATOM 4995 C C . LEU A 1 604 ? -8.714 2.748 28.382 1.00 75.38 604 LEU A C 1
ATOM 4997 O O . LEU A 1 604 ? -9.374 1.917 29.008 1.00 75.38 604 LEU A O 1
ATOM 5001 N N . LEU A 1 605 ? -9.170 3.975 28.132 1.00 75.62 605 LEU A N 1
ATOM 5002 C CA . LEU A 1 605 ? -10.519 4.442 28.455 1.00 75.62 605 LEU A CA 1
ATOM 5003 C C . LEU A 1 605 ? -11.294 4.815 27.192 1.00 75.62 605 LEU A C 1
ATOM 5005 O O . LEU A 1 605 ? -10.816 5.592 26.375 1.00 75.62 605 LEU A O 1
ATOM 5009 N N . ILE A 1 606 ? -12.516 4.303 27.043 1.00 74.88 606 ILE A N 1
ATOM 5010 C CA . ILE A 1 606 ? -13.391 4.567 25.890 1.00 74.88 606 ILE A CA 1
ATOM 5011 C C . ILE A 1 606 ? -14.612 5.367 26.339 1.00 74.88 606 ILE A C 1
ATOM 5013 O O . ILE A 1 606 ? -15.292 4.952 27.276 1.00 74.88 606 ILE A O 1
ATOM 5017 N N . HIS A 1 607 ? -14.971 6.450 25.639 1.00 72.44 607 HIS A N 1
ATOM 5018 C CA . HIS A 1 607 ? -16.205 7.197 25.919 1.00 72.44 607 HIS A CA 1
ATOM 5019 C C . HIS A 1 607 ? -17.105 7.440 24.677 1.00 72.44 607 HIS A C 1
ATOM 5021 O O . HIS A 1 607 ? -16.621 7.580 23.546 1.00 72.44 607 HIS A O 1
ATOM 5027 N N . PRO A 1 608 ? -18.444 7.496 24.856 1.00 61.66 608 PRO A N 1
ATOM 5028 C CA . PRO A 1 608 ? -19.413 7.872 23.829 1.00 61.66 608 PRO A CA 1
ATOM 5029 C C . PRO A 1 608 ? -19.574 9.393 23.816 1.00 61.66 608 PRO A C 1
ATOM 5031 O O . PRO A 1 608 ? -20.232 9.964 24.679 1.00 61.66 608 PRO A O 1
ATOM 5034 N N . GLY A 1 609 ? -18.932 10.074 22.872 1.00 52.69 609 GLY A N 1
ATOM 5035 C CA . GLY A 1 609 ? -18.842 11.537 22.808 1.00 52.69 609 GLY A CA 1
ATOM 5036 C C . GLY A 1 609 ? -20.139 12.302 22.504 1.00 52.69 609 GLY A C 1
ATOM 5037 O O . GLY A 1 609 ? -20.045 13.421 22.030 1.00 52.69 609 GLY A O 1
ATOM 5038 N N . HIS A 1 610 ? -21.344 11.774 22.734 1.00 52.78 610 HIS A N 1
ATOM 5039 C CA . HIS A 1 610 ? -22.592 12.472 22.371 1.00 52.78 610 HIS A CA 1
ATOM 5040 C C . HIS A 1 610 ? -23.294 13.116 23.576 1.00 52.78 610 HIS A C 1
ATOM 5042 O O . HIS A 1 610 ? -23.240 12.611 24.699 1.00 52.78 610 HIS A O 1
ATOM 5048 N N . ARG A 1 611 ? -23.989 14.240 23.340 1.00 39.06 611 ARG A N 1
ATOM 5049 C CA . ARG A 1 611 ? -24.700 15.024 24.364 1.00 39.06 611 ARG A CA 1
ATOM 5050 C C . ARG A 1 611 ? -25.721 14.164 25.122 1.00 39.06 611 ARG A C 1
ATOM 5052 O O . ARG A 1 611 ? -26.811 13.900 24.631 1.00 39.06 611 ARG A O 1
ATOM 5059 N N . LEU A 1 612 ? -25.407 13.812 26.369 1.00 35.44 612 LEU A N 1
ATOM 5060 C CA . LEU A 1 612 ? -26.375 13.395 27.385 1.00 35.44 612 LEU A CA 1
ATOM 5061 C C . LEU A 1 612 ? -25.947 13.981 28.760 1.00 35.44 612 LEU A C 1
ATOM 5063 O O . LEU A 1 612 ? -24.782 13.874 29.123 1.00 35.44 612 LEU A O 1
ATOM 5067 N N . PRO A 1 613 ? -26.855 14.538 29.589 1.00 29.66 613 PRO A N 1
ATOM 5068 C CA . PRO A 1 613 ? -26.494 15.228 30.854 1.00 29.66 613 PRO A CA 1
ATOM 5069 C C . PRO A 1 613 ? -26.256 14.311 32.094 1.00 29.66 613 PRO A C 1
ATOM 5071 O O . PRO A 1 613 ? -27.253 13.818 32.610 1.00 29.66 613 PRO A O 1
ATOM 5074 N N . HIS A 1 614 ? -25.003 14.067 32.561 1.00 37.31 614 HIS A N 1
ATOM 5075 C CA . HIS A 1 614 ? -24.541 13.498 33.892 1.00 37.31 614 HIS A CA 1
ATOM 5076 C C . HIS A 1 614 ? -23.905 12.067 33.987 1.00 37.31 614 HIS A C 1
ATOM 5078 O O . HIS A 1 614 ? -24.589 11.095 33.713 1.00 37.31 614 HIS A O 1
ATOM 5084 N N . ARG A 1 615 ? -22.657 11.939 34.504 1.00 36.47 615 ARG A N 1
ATOM 5085 C CA . ARG A 1 615 ? -21.571 10.905 34.329 1.00 36.47 615 ARG A CA 1
ATOM 5086 C C . ARG A 1 615 ? -21.707 9.477 34.979 1.00 36.47 615 ARG A C 1
ATOM 5088 O O . ARG A 1 615 ? -22.479 9.297 35.912 1.00 36.47 615 ARG A O 1
ATOM 5095 N N . GLY A 1 616 ? -20.918 8.473 34.513 1.00 40.69 616 GLY A N 1
ATOM 5096 C CA . GLY A 1 616 ? -20.701 7.105 35.096 1.00 40.69 616 GLY A CA 1
ATOM 5097 C C . GLY A 1 616 ? -19.686 6.203 34.311 1.00 40.69 616 GLY A C 1
ATOM 5098 O O . GLY A 1 616 ? -19.320 6.585 33.200 1.00 40.69 616 GLY A O 1
ATOM 5099 N N . ILE A 1 617 ? -19.218 5.036 34.828 1.00 39.12 617 ILE A N 1
ATOM 5100 C CA . ILE A 1 617 ? -18.240 4.098 34.169 1.00 39.12 617 ILE A CA 1
ATOM 5101 C C . ILE A 1 617 ? -18.587 2.593 34.372 1.00 39.12 617 ILE A C 1
ATOM 5103 O O . ILE A 1 617 ? -19.217 2.206 35.358 1.00 39.12 617 ILE A O 1
ATOM 5107 N N . LEU A 1 618 ? -18.177 1.732 33.426 1.00 40.09 618 LEU A N 1
ATOM 5108 C CA . LEU A 1 618 ? -18.071 0.265 33.528 1.00 40.09 618 LEU A CA 1
ATOM 5109 C C . LEU A 1 618 ? -16.593 -0.178 33.538 1.00 40.09 618 LEU A C 1
ATOM 5111 O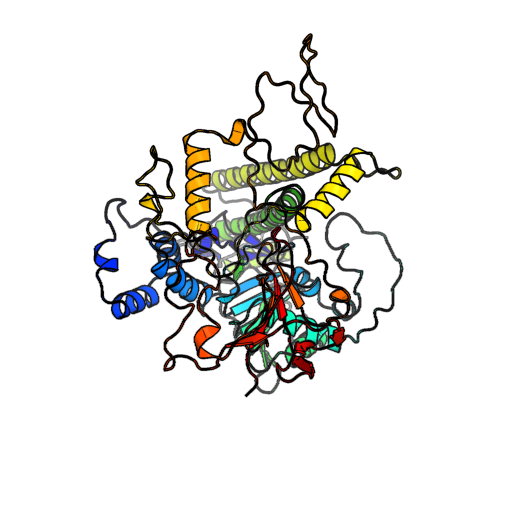 O . LEU A 1 618 ? -15.821 0.254 32.680 1.00 40.09 618 LEU A O 1
ATOM 5115 N N . VAL A 1 619 ? -16.220 -1.060 34.471 1.00 35.16 619 VAL A N 1
ATOM 5116 C CA . VAL A 1 619 ? -14.834 -1.508 34.711 1.00 35.16 619 VAL A CA 1
ATOM 5117 C C . VAL A 1 619 ? -14.756 -3.051 34.715 1.00 35.16 619 VAL A C 1
ATOM 5119 O O . VAL A 1 619 ? -15.675 -3.696 35.240 1.00 35.16 619 VAL A O 1
ATOM 5122 N N . PRO A 1 620 ? -13.703 -3.684 34.156 1.00 31.80 620 PRO A N 1
ATOM 5123 C CA . PRO A 1 620 ? -13.467 -5.123 34.295 1.00 31.80 620 PRO A CA 1
ATOM 5124 C C . PRO A 1 620 ? -13.127 -5.489 35.749 1.00 31.80 620 PRO A C 1
ATOM 5126 O O . PRO A 1 620 ? -12.391 -4.767 36.417 1.00 31.80 620 PRO A O 1
ATOM 5129 N N . ALA A 1 621 ? -13.647 -6.607 36.262 1.00 32.81 621 ALA A N 1
ATOM 5130 C CA . ALA A 1 621 ? -13.268 -7.081 37.592 1.00 32.81 621 ALA A CA 1
ATOM 5131 C C . ALA A 1 621 ? -11.841 -7.663 37.592 1.00 32.81 621 ALA A C 1
ATOM 5133 O O . ALA A 1 621 ? -11.495 -8.459 36.720 1.00 32.81 621 ALA A O 1
ATOM 5134 N N . GLU A 1 622 ? -11.042 -7.284 38.590 1.00 29.55 622 GLU A N 1
ATOM 5135 C CA . GLU A 1 622 ? -9.766 -7.931 38.908 1.00 29.55 622 GLU A CA 1
ATOM 5136 C C . GLU A 1 622 ? -10.026 -9.297 39.552 1.00 29.55 622 GLU A C 1
ATOM 5138 O O . GLU A 1 622 ? -10.625 -9.372 40.629 1.00 29.55 622 GLU A O 1
ATOM 5143 N N . ASN A 1 623 ? -9.633 -10.350 38.836 1.00 30.67 623 ASN A N 1
ATOM 5144 C CA . ASN A 1 623 ? -8.898 -11.525 39.315 1.00 30.67 623 ASN A CA 1
ATOM 5145 C C . ASN A 1 623 ? -8.449 -12.346 38.103 1.00 30.67 623 ASN A C 1
ATOM 5147 O O . ASN A 1 623 ? -9.323 -12.736 37.291 1.00 30.67 623 ASN A O 1
#

Foldseek 3Di:
DQQQQAQDPPPLVDDFDLQWFADSNNHIAAAPVRQLDDPDPPDDPPPDPVVLVVDDPVVNLVVLLVDGNNVLVVQLVPDPVSVVSSLLNNQQPPLEEEEDEVLCLLLVVAPLLDQFDLPRLQNHAHYEYEDDPDDLVSQFAPPPSPPPDDDDPDDDDDDDGDPDDSLRSLLSSQVLSCLSRVNHAEYEHEYEDEDEPPDDDDPRQVSSQVSHDPSHFYKYKYWYFDDDPPPDDDGRHTYIWIWGCPPHTDTDDDDDGHHYYHHGDQFDDLSSLVSVLVVLVSSLNRSVSNLVSSQLSQLLSVCPVVHQHWDAQPAPVGGDIDRHSVVSVRVCSVPVGDDAHPPVCRVVSVVSVVVSVVSVVVSVVSVVVSCVQLDDPDPPRDPSVVVSVVRNVVCVVPPFLQLPFPQAWAQQFLQVVDDPVGSDPQQPDRIRHSVSVVVVVVVVCVVVVVPVVDDPPDDDPDDDDDPDDDDDDDDDDPDTDDDDPDDDDPPDQFRDFADPPAPPPVLAQAAEEESSGDDPSDDCPPFFEKEKDFDDDDDDDDVCRPDDPDPPPPDDDGDDPPPPPPPVPDPFDKDWFAFDNDDDHFFTWTDPVPRDIDTDGGRYYYYHRGDDPGTTIIGTDDD

Organism: NCBI:txid147558

pLDDT: mean 70.57, std 16.94, range [28.66, 95.88]

Sequence (623 aa):
MTWYRAIPKGFWQRPLNFDLHATTNGELRIPFARYIRPSESTCSPDAAFPQFSNLPVELQLRVLQSCDSPTLSQLMQTSSFLRTEAKKLLFSDPEVWYCVDAKWLLEGGYPGDALHDMTFLAYVQRLDIHFHPMSHRTWMDAEVVDTWDLYDFYGEKAVAESAGGMNEHIHDFWRRLQHLFPNTTHVMLSEDQQQEVDKFPPIMHKKVAQMCPPNISVSLSFLSQVKEDNGLRHESRLGRTLWQQVHEWEECPTQFQPRILLPPKVFYGPVGAYQNFVHKFSSVRRQQDAADVLAIMAIERHHFYGRKIHLYCSDPDCNACFEQPEEYTMHIIRTGHHYSAPEPLKDLFSENEKRLERLAKEQREMIFEISEEWGEYTSERSEKWLAAEAAFRYQPENDPVDNKYPECCCDVWSMLYSYSFRAKTRLDTRIPGQEEILDCLRSIAHKYHLYKYIRFNTSVESATWDDASCGKDAEFTPEYTIECDSLVSAVGQLNQSRYPDIEELEKFWGKVMRSARWDWSYNSEGRRIGVIRKYPQPLRSMGEKFLPNYALGCKRVINSGDYYPPSRIQKRPWKRTRLSEWWMENGVEVDDGNGGTKVHEHDLLIHPGHRLPHRGILVPAEN

Radius of gyration: 29.98 Å; chains: 1; bounding box: 79×69×87 Å